Protein AF-A0A397U8M6-F1 (afdb_monomer)

pLDDT: mean 78.52, std 19.83, range [28.48, 98.5]

Foldseek 3Di:
DLLVLLLVLLVVVVVVVVVVVVVVVPPPDDDPPVQLVVQLVVLVVVVVVLVCCCCPVVVFDCVQQDQQDSSCCSNPVDSVSVSSSSLSVLLVCCPDPPNVVSVVVLVVDDPSSNVSSVVSNVVSVVSGDDDDDDDDDDDDDYDDDDVCVVVVVVVVVVVVVVVVVVVVVVVVVVVVVVVVVVVVVVVVVVVVVVVVVVVVVVVVVVVVVVVVVVVVVVVVVVVVVVVVVVVVVVVVVVVVVVVVVVVVVVVVVVVVVVVVVVVVVVVVVVVVVVVVVVVVVVVVVVVVVVVVVVVVVVVVVVVVVVVVVVVVVVVVVVVVVVVVVVVVVVVVVVVVVVVVVVVVVVVVVVVVVVVVVVVVVVVVVVVVVVVVVVVVVVVVVVVVCVVVPDDDPDDDDD

Structure (mmCIF, N/CA/C/O backbone):
data_AF-A0A397U8M6-F1
#
_entry.id   AF-A0A397U8M6-F1
#
loop_
_atom_site.group_PDB
_atom_site.id
_atom_site.type_symbol
_atom_site.label_atom_id
_atom_site.label_alt_id
_atom_site.label_comp_id
_atom_site.label_asym_id
_atom_site.label_entity_id
_atom_site.label_seq_id
_atom_site.pdbx_PDB_ins_code
_atom_site.Cartn_x
_atom_site.Cartn_y
_atom_site.Cartn_z
_atom_site.occupancy
_atom_site.B_iso_or_equiv
_atom_site.auth_seq_id
_atom_site.auth_comp_id
_atom_site.auth_asym_id
_atom_site.auth_atom_id
_atom_site.pdbx_PDB_model_num
ATOM 1 N N . MET A 1 1 ? -11.585 -20.063 90.067 1.00 37.69 1 MET A N 1
ATOM 2 C CA . MET A 1 1 ? -10.776 -21.238 90.465 1.00 37.69 1 MET A CA 1
ATOM 3 C C . MET A 1 1 ? -11.573 -22.519 90.258 1.00 37.69 1 MET A C 1
ATOM 5 O O . MET A 1 1 ? -11.306 -23.155 89.256 1.00 37.69 1 MET A O 1
ATOM 9 N N . ALA A 1 2 ? -12.644 -22.799 91.013 1.00 42.44 2 ALA A N 1
ATOM 10 C CA . ALA A 1 2 ? -13.414 -24.056 90.915 1.00 42.44 2 ALA A CA 1
ATOM 11 C C . ALA A 1 2 ? -13.689 -24.627 89.494 1.00 42.44 2 ALA A C 1
ATOM 13 O O . ALA A 1 2 ? -13.470 -25.813 89.276 1.00 42.44 2 ALA A O 1
ATOM 14 N N . GLN A 1 3 ? -14.122 -23.826 88.506 1.00 42.12 3 GLN A N 1
ATOM 15 C CA . GLN A 1 3 ? -14.316 -24.317 87.122 1.00 42.12 3 GLN A CA 1
ATOM 16 C C . GLN A 1 3 ? -13.009 -24.750 86.425 1.00 42.12 3 GLN A C 1
ATOM 18 O O . GLN A 1 3 ? -13.019 -25.716 85.669 1.00 42.12 3 GLN A O 1
ATOM 23 N N . SER A 1 4 ? -11.887 -24.076 86.697 1.00 47.62 4 SER A N 1
ATOM 24 C CA . SER A 1 4 ? -10.548 -24.439 86.200 1.00 47.62 4 SER A CA 1
ATOM 25 C C . SER A 1 4 ? -10.079 -25.767 86.793 1.00 47.62 4 SER A C 1
ATOM 27 O O . SER A 1 4 ? -9.508 -26.598 86.090 1.00 47.62 4 SER A O 1
ATOM 29 N N . ASP A 1 5 ? -10.347 -25.985 88.079 1.00 50.53 5 ASP A N 1
ATOM 30 C CA . ASP A 1 5 ? -9.930 -27.197 88.787 1.00 50.53 5 ASP A CA 1
ATOM 31 C C . ASP A 1 5 ? -10.741 -28.415 88.304 1.00 50.53 5 ASP A C 1
ATOM 33 O O . ASP A 1 5 ? -10.177 -29.482 88.059 1.00 50.53 5 ASP A O 1
ATOM 37 N N . VAL A 1 6 ? -12.044 -28.231 88.043 1.00 53.81 6 VAL A N 1
ATOM 38 C CA . VAL A 1 6 ? -12.908 -29.235 87.390 1.00 53.81 6 VAL A CA 1
ATOM 39 C C . VAL A 1 6 ? -12.473 -29.508 85.945 1.00 53.81 6 VAL A C 1
ATOM 41 O O . VAL A 1 6 ? -12.426 -30.668 85.537 1.00 53.81 6 VAL A O 1
ATOM 44 N N . ALA A 1 7 ? -12.099 -28.478 85.177 1.00 52.81 7 ALA A N 1
ATOM 45 C CA . ALA A 1 7 ? -11.566 -28.645 83.823 1.00 52.81 7 ALA A CA 1
ATOM 46 C C . ALA A 1 7 ? -10.283 -29.493 83.817 1.00 52.81 7 ALA A C 1
ATOM 48 O O . ALA A 1 7 ? -10.159 -30.432 83.034 1.00 52.81 7 ALA A O 1
ATOM 49 N N . SER A 1 8 ? -9.355 -29.189 84.729 1.00 53.09 8 SER A N 1
ATOM 50 C CA . SER A 1 8 ? -8.098 -29.920 84.905 1.00 53.09 8 SER A CA 1
ATOM 51 C C . SER A 1 8 ? -8.339 -31.377 85.324 1.00 53.09 8 SER A C 1
ATOM 53 O O . SER A 1 8 ? -7.762 -32.294 84.743 1.00 53.09 8 SER A O 1
ATOM 55 N N . ALA A 1 9 ? -9.267 -31.614 86.260 1.00 55.28 9 ALA A N 1
ATOM 56 C CA . ALA A 1 9 ? -9.662 -32.954 86.695 1.00 55.28 9 ALA A CA 1
ATOM 57 C C . ALA A 1 9 ? -10.267 -33.801 85.560 1.00 55.28 9 ALA A C 1
ATOM 59 O O . ALA A 1 9 ? -9.922 -34.974 85.410 1.00 55.28 9 ALA A O 1
ATOM 60 N N . LEU A 1 10 ? -11.137 -33.209 84.734 1.00 56.38 10 LEU A N 1
ATOM 61 C CA . LEU A 1 10 ? -11.736 -33.889 83.583 1.00 56.38 10 LEU A CA 1
ATOM 62 C C . LEU A 1 10 ? -10.713 -34.143 82.469 1.00 56.38 10 LEU A C 1
ATOM 64 O O . LEU A 1 10 ? -10.716 -35.226 81.891 1.00 56.38 10 LEU A O 1
ATOM 68 N N . LEU A 1 11 ? -9.794 -33.209 82.203 1.00 55.62 11 LEU A N 1
ATOM 69 C CA . LEU A 1 11 ? -8.699 -33.418 81.248 1.00 55.62 11 LEU A CA 1
ATOM 70 C C . LEU A 1 11 ? -7.730 -34.515 81.715 1.00 55.62 11 LEU A C 1
ATOM 72 O O . LEU A 1 11 ? -7.310 -35.333 80.900 1.00 55.62 11 LEU A O 1
ATOM 76 N N . ALA A 1 12 ? -7.429 -34.596 83.015 1.00 55.12 12 ALA A N 1
ATOM 77 C CA . ALA A 1 12 ? -6.648 -35.692 83.585 1.00 55.12 12 ALA A CA 1
ATOM 78 C C . ALA A 1 12 ? -7.367 -37.047 83.434 1.00 55.12 12 ALA A C 1
ATOM 80 O O . ALA A 1 12 ? -6.753 -38.023 83.007 1.00 55.12 12 ALA A O 1
ATOM 81 N N . TRP A 1 13 ? -8.677 -37.109 83.697 1.00 57.66 13 TRP A N 1
ATOM 82 C CA . TRP A 1 13 ? -9.477 -38.325 83.506 1.00 57.66 13 TRP A CA 1
ATOM 83 C C . TRP A 1 13 ? -9.551 -38.752 82.027 1.00 57.66 13 TRP A C 1
ATOM 85 O O . TRP A 1 13 ? -9.304 -39.915 81.712 1.00 57.66 13 TRP A O 1
ATOM 95 N N . VAL A 1 14 ? -9.781 -37.814 81.100 1.00 56.34 14 VAL A N 1
ATOM 96 C CA . VAL A 1 14 ? -9.760 -38.076 79.647 1.00 56.34 14 VAL A CA 1
ATOM 97 C C . VAL A 1 14 ? -8.365 -38.501 79.161 1.00 56.34 14 VAL A C 1
ATOM 99 O O . VAL A 1 14 ? -8.270 -39.368 78.297 1.00 56.34 14 VAL A O 1
ATOM 102 N N . SER A 1 15 ? -7.285 -37.976 79.751 1.00 53.16 15 SER A N 1
ATOM 103 C CA . SER A 1 15 ? -5.906 -38.409 79.469 1.00 53.16 15 SER A CA 1
ATOM 104 C C . SER A 1 15 ? -5.672 -39.888 79.819 1.00 53.16 15 SER A C 1
ATOM 106 O O . SER A 1 15 ? -5.029 -40.609 79.063 1.00 53.16 15 SER A O 1
ATOM 108 N N . THR A 1 16 ? -6.288 -40.409 80.892 1.00 54.41 16 THR A N 1
ATOM 109 C CA . THR A 1 16 ? -6.241 -41.860 81.192 1.00 54.41 16 THR A CA 1
ATOM 110 C C . THR A 1 16 ? -7.003 -42.734 80.179 1.00 54.41 16 THR A C 1
ATOM 112 O O . THR A 1 16 ? -6.825 -43.952 80.152 1.00 54.41 16 THR A O 1
ATOM 115 N N . PHE A 1 17 ? -7.811 -42.127 79.303 1.00 50.12 17 PHE A N 1
ATOM 116 C CA . PHE A 1 17 ? -8.515 -42.762 78.184 1.00 50.12 17 PHE A CA 1
ATOM 117 C C . PHE A 1 17 ? -7.729 -42.647 76.858 1.00 50.12 17 PHE A C 1
ATOM 119 O O . PHE A 1 17 ? -8.302 -42.430 75.785 1.00 50.12 17 PHE A O 1
ATOM 126 N N . ASP A 1 18 ? -6.412 -42.875 76.912 1.00 43.84 18 ASP A N 1
ATOM 127 C CA . ASP A 1 18 ? -5.416 -42.679 75.834 1.00 43.84 18 ASP A CA 1
ATOM 128 C C . ASP A 1 18 ? -5.588 -43.552 74.560 1.00 43.84 18 ASP A C 1
ATOM 130 O O . ASP A 1 18 ? -4.704 -43.679 73.719 1.00 43.84 18 ASP A O 1
ATOM 134 N N . LYS A 1 19 ? -6.757 -44.175 74.375 1.00 44.66 19 LYS A N 1
ATOM 135 C CA . LYS A 1 19 ? -7.170 -44.821 73.116 1.00 44.66 19 LYS A CA 1
ATOM 136 C C . LYS A 1 19 ? -8.091 -43.950 72.254 1.00 44.66 19 LYS A C 1
ATOM 138 O O . LYS A 1 19 ? -8.358 -44.316 71.113 1.00 44.66 19 LYS A O 1
ATOM 143 N N . LEU A 1 20 ? -8.560 -42.805 72.762 1.00 40.53 20 LEU A N 1
ATOM 144 C CA . LEU A 1 20 ? -9.358 -41.836 71.993 1.00 40.53 20 LEU A CA 1
ATOM 145 C C . LEU A 1 20 ? -8.528 -40.642 71.487 1.00 40.53 20 LEU A C 1
ATOM 147 O O . LEU A 1 20 ? -8.824 -40.121 70.408 1.00 40.53 20 LEU A O 1
ATOM 151 N N . SER A 1 21 ? -7.452 -40.274 72.194 1.00 41.06 21 SER A N 1
ATOM 152 C CA . SER A 1 21 ? -6.477 -39.231 71.819 1.00 41.06 21 SER A CA 1
ATOM 153 C C . SER A 1 21 ? -5.946 -39.416 70.389 1.00 41.06 21 SER A C 1
ATOM 155 O O . SER A 1 21 ? -5.993 -38.496 69.570 1.00 41.06 21 SER A O 1
ATOM 157 N N . HIS A 1 22 ? -5.550 -40.642 70.040 1.00 36.81 22 HIS A N 1
ATOM 158 C CA . HIS A 1 22 ? -5.020 -40.996 68.721 1.00 36.81 22 HIS A CA 1
ATOM 159 C C . HIS A 1 22 ? -5.989 -40.781 67.545 1.00 36.81 22 HIS A C 1
ATOM 161 O O . HIS A 1 22 ? -5.527 -40.694 66.412 1.00 36.81 22 HIS A O 1
ATOM 167 N N . THR A 1 23 ? -7.302 -40.648 67.775 1.00 40.06 23 THR A N 1
ATOM 168 C CA . THR A 1 23 ? -8.265 -40.328 66.698 1.00 40.06 23 THR A CA 1
ATOM 169 C C . THR A 1 23 ? -8.393 -38.829 66.412 1.00 40.06 23 THR A C 1
ATOM 171 O O . THR A 1 23 ? -8.899 -38.452 65.356 1.00 40.06 23 THR A O 1
ATOM 174 N N . ALA A 1 24 ? -7.920 -37.967 67.320 1.00 38.12 24 ALA A N 1
ATOM 175 C CA . ALA A 1 24 ? -7.916 -36.516 67.133 1.00 38.12 24 ALA A CA 1
ATOM 176 C C . ALA A 1 24 ? -6.675 -36.026 66.361 1.00 38.12 24 ALA A C 1
ATOM 178 O O . ALA A 1 24 ? -6.752 -35.038 65.632 1.00 38.12 24 ALA A O 1
ATOM 179 N N . SER A 1 25 ? -5.547 -36.731 66.485 1.00 35.94 25 SER A N 1
ATOM 180 C CA . SER A 1 25 ? -4.251 -36.316 65.924 1.00 35.94 25 SER A CA 1
ATOM 181 C C . SER A 1 25 ? -4.067 -36.610 64.426 1.00 35.94 25 SER A C 1
ATOM 183 O O . SER A 1 25 ? -3.112 -36.120 63.829 1.00 35.94 25 SER A O 1
ATOM 185 N N . THR A 1 26 ? -4.971 -37.372 63.797 1.00 36.28 26 THR A N 1
ATOM 186 C CA . THR A 1 26 ? -4.914 -37.768 62.370 1.00 36.28 26 THR A CA 1
ATOM 187 C C . THR A 1 26 ? -5.876 -36.989 61.461 1.00 36.28 26 THR A C 1
ATOM 189 O O . THR A 1 26 ? -6.232 -37.456 60.383 1.00 36.28 26 THR A O 1
ATOM 192 N N . LEU A 1 27 ? -6.281 -35.777 61.861 1.00 40.09 27 LEU A N 1
ATOM 193 C CA . LEU A 1 27 ? -6.911 -34.786 60.973 1.00 40.09 27 LEU A CA 1
ATOM 194 C C . LEU A 1 27 ? -6.149 -33.452 60.988 1.00 40.09 27 LEU A C 1
ATOM 196 O O . LEU A 1 27 ? -6.714 -32.375 61.193 1.00 40.09 27 LEU A O 1
ATOM 200 N N . SER A 1 28 ? -4.842 -33.521 60.743 1.00 37.94 28 SER A N 1
ATOM 201 C CA . SER A 1 28 ? -4.062 -32.350 60.361 1.00 37.94 28 SER A CA 1
ATOM 202 C C . SER A 1 28 ? -4.217 -32.061 58.861 1.00 37.94 28 SER A C 1
ATOM 204 O O . SER A 1 28 ? -3.898 -32.877 58.003 1.00 37.94 28 SER A O 1
ATOM 206 N N . ASN A 1 29 ? -4.620 -30.823 58.572 1.00 47.50 29 ASN A N 1
ATOM 207 C CA . ASN A 1 29 ? -4.319 -30.097 57.335 1.00 47.50 29 ASN A CA 1
ATOM 208 C C . ASN A 1 29 ? -5.090 -30.359 56.026 1.00 47.50 29 ASN A C 1
ATOM 210 O O . ASN A 1 29 ? -4.596 -29.958 54.977 1.00 47.50 29 ASN A O 1
ATOM 214 N N . ASP A 1 30 ? -6.345 -30.819 56.071 1.00 38.91 30 ASP A N 1
ATOM 215 C CA . ASP A 1 30 ? -7.291 -30.430 55.011 1.00 38.91 30 ASP A CA 1
ATOM 216 C C . ASP A 1 30 ? -8.730 -30.216 55.527 1.00 38.91 30 ASP A C 1
ATOM 218 O O . ASP A 1 30 ? -9.176 -30.862 56.475 1.00 38.91 30 ASP A O 1
ATOM 222 N N . SER A 1 31 ? -9.458 -29.276 54.916 1.00 43.56 31 SER A N 1
ATOM 223 C CA . SER A 1 31 ? -10.886 -28.994 55.153 1.00 43.56 31 SER A CA 1
ATOM 224 C C . SER A 1 31 ? -11.316 -28.655 56.602 1.00 43.56 31 SER A C 1
ATOM 226 O O . SER A 1 31 ? -12.178 -29.317 57.192 1.00 43.56 31 SER A O 1
ATOM 228 N N . ARG A 1 32 ? -10.809 -27.544 57.168 1.00 47.75 32 ARG A N 1
ATOM 229 C CA . ARG A 1 32 ? -11.241 -27.015 58.490 1.00 47.75 32 ARG A CA 1
ATOM 230 C C . ARG A 1 32 ? -12.759 -26.797 58.618 1.00 47.75 32 ARG A C 1
ATOM 232 O O . ARG A 1 32 ? -13.311 -27.016 59.696 1.00 47.75 32 ARG A O 1
ATOM 239 N N . GLU A 1 33 ? -13.429 -26.406 57.536 1.00 49.84 33 GLU A N 1
ATOM 240 C CA . GLU A 1 33 ? -14.861 -26.085 57.547 1.00 49.84 33 GLU A CA 1
ATOM 241 C C . GLU A 1 33 ? -15.743 -27.348 57.560 1.00 49.84 33 GLU A C 1
ATOM 243 O O . GLU A 1 33 ? -16.615 -27.483 58.416 1.00 49.84 33 GLU A O 1
ATOM 248 N N . ASN A 1 34 ? -15.428 -28.361 56.743 1.00 49.81 34 ASN A N 1
ATOM 249 C CA . ASN A 1 34 ? -16.093 -29.667 56.844 1.00 49.81 34 ASN A CA 1
ATOM 250 C C . ASN A 1 34 ? -15.765 -30.382 58.167 1.00 49.81 34 ASN A C 1
ATOM 252 O O . ASN A 1 34 ? -16.630 -31.058 58.727 1.00 49.81 34 ASN A O 1
ATOM 256 N N . SER A 1 35 ? -14.547 -30.228 58.699 1.00 56.62 35 SER A N 1
ATOM 257 C CA . SER A 1 35 ? -14.112 -30.899 59.932 1.00 56.62 35 SER A CA 1
ATOM 258 C C . SER A 1 35 ? -14.969 -30.540 61.153 1.00 56.62 35 SER A C 1
ATOM 260 O O . SER A 1 35 ? -15.298 -31.423 61.948 1.00 56.62 35 SER A O 1
ATOM 262 N N . TRP A 1 36 ? -15.385 -29.277 61.329 1.00 64.94 36 TRP A N 1
ATOM 263 C CA . TRP A 1 36 ? -16.251 -28.920 62.465 1.00 64.94 36 TRP A CA 1
ATOM 264 C C . TRP A 1 36 ? -17.680 -29.457 62.301 1.00 64.94 36 TRP A C 1
ATOM 266 O O . TRP A 1 36 ? -18.235 -29.964 63.272 1.00 64.94 36 TRP A O 1
ATOM 276 N N . VAL A 1 37 ? -18.240 -29.456 61.085 1.00 68.50 37 VAL A N 1
ATOM 277 C CA . VAL A 1 37 ? -19.577 -30.020 60.805 1.00 68.50 37 VAL A CA 1
ATOM 278 C C . VAL A 1 37 ? -19.606 -31.531 61.070 1.00 68.50 37 VAL A C 1
ATOM 280 O O . VAL A 1 37 ? -20.532 -32.040 61.702 1.00 68.50 37 VAL A O 1
ATOM 283 N N . HIS A 1 38 ? -18.556 -32.258 60.674 1.00 65.19 38 HIS A N 1
ATOM 284 C CA . HIS A 1 38 ? -18.430 -33.690 60.965 1.00 65.19 38 HIS A CA 1
ATOM 285 C C . HIS A 1 38 ? -18.223 -33.967 62.464 1.00 65.19 38 HIS A C 1
ATOM 287 O O . HIS A 1 38 ? -18.789 -34.928 62.989 1.00 65.19 38 HIS A O 1
ATOM 293 N N . ARG A 1 39 ? -17.459 -33.125 63.178 1.00 67.75 39 ARG A N 1
ATOM 294 C CA . ARG A 1 39 ? -17.329 -33.204 64.646 1.00 67.75 39 ARG A CA 1
ATOM 295 C C . ARG A 1 39 ? -18.660 -32.922 65.348 1.00 67.75 39 ARG A C 1
ATOM 297 O O . ARG A 1 39 ? -19.021 -33.671 66.249 1.00 67.75 39 ARG A O 1
ATOM 304 N N . HIS A 1 40 ? -19.416 -31.920 64.895 1.00 73.50 40 HIS A N 1
ATOM 305 C CA . HIS A 1 40 ? -20.746 -31.594 65.411 1.00 73.50 40 HIS A CA 1
ATOM 306 C C . HIS A 1 40 ? -21.711 -32.774 65.261 1.00 73.50 40 HIS A C 1
ATOM 308 O O . HIS A 1 40 ? -22.294 -33.206 66.249 1.00 73.50 40 HIS A O 1
ATOM 314 N N . LYS A 1 41 ? -21.790 -33.376 64.067 1.00 71.31 41 LYS A N 1
ATOM 315 C CA . LYS A 1 41 ? -22.658 -34.533 63.800 1.00 71.31 41 LYS A CA 1
ATOM 316 C C . LYS A 1 41 ? -22.301 -35.764 64.649 1.00 71.31 41 LYS A C 1
ATOM 318 O O . LYS A 1 41 ? -23.191 -36.483 65.090 1.00 71.31 41 LYS A O 1
ATOM 323 N N . LYS A 1 42 ? -21.010 -35.996 64.927 1.00 72.56 42 LYS A N 1
ATOM 324 C CA . LYS A 1 42 ? -20.559 -37.055 65.854 1.00 72.56 42 LYS A CA 1
ATOM 325 C C . LYS A 1 42 ? -20.923 -36.750 67.313 1.00 72.56 42 LYS A C 1
ATOM 327 O O . LYS A 1 42 ? -21.365 -37.649 68.022 1.00 72.56 42 LYS A O 1
ATOM 332 N N . LEU A 1 43 ? -20.757 -35.501 67.755 1.00 71.69 43 LEU A N 1
ATOM 333 C CA . LEU A 1 43 ? -21.156 -35.048 69.095 1.00 71.69 43 LEU A CA 1
ATOM 334 C C . LEU A 1 43 ? -22.674 -35.158 69.298 1.00 71.69 43 LEU A C 1
ATOM 336 O O . LEU A 1 43 ? -23.114 -35.604 70.351 1.00 71.69 43 LEU A O 1
ATOM 340 N N . GLU A 1 44 ? -23.461 -34.815 68.279 1.00 75.12 44 GLU A N 1
ATOM 341 C CA . GLU A 1 44 ? -24.922 -34.932 68.259 1.00 75.12 44 GLU A CA 1
ATOM 342 C C . GLU A 1 44 ? -25.382 -36.392 68.368 1.00 75.12 44 GLU A C 1
ATOM 344 O O . GLU A 1 44 ? -26.191 -36.708 69.237 1.00 75.12 44 GLU A O 1
ATOM 349 N N . GLN A 1 45 ? -24.794 -37.302 67.584 1.00 73.56 45 GLN A N 1
ATOM 350 C CA . GLN A 1 45 ? -25.050 -38.743 67.702 1.00 73.56 45 GLN A CA 1
ATOM 351 C C . GLN A 1 45 ? -24.672 -39.293 69.087 1.00 73.56 45 GLN A C 1
ATOM 353 O O . GLN A 1 45 ? -25.427 -40.067 69.672 1.00 73.56 45 GLN A O 1
ATOM 358 N N . MET A 1 46 ? -23.525 -38.878 69.636 1.00 72.94 46 MET A N 1
ATOM 359 C CA . MET A 1 46 ? -23.087 -39.298 70.970 1.00 72.94 46 MET A CA 1
ATOM 360 C C . MET A 1 46 ? -24.033 -38.784 72.065 1.00 72.94 46 MET A C 1
ATOM 362 O O . MET A 1 46 ? -24.407 -39.546 72.950 1.00 72.94 46 MET A O 1
ATOM 366 N N . TYR A 1 47 ? -24.463 -37.523 71.989 1.00 75.00 47 TYR A N 1
ATOM 367 C CA . TYR A 1 47 ? -25.417 -36.940 72.932 1.00 75.00 47 TYR A CA 1
ATOM 368 C C . TYR A 1 47 ? -26.795 -37.610 72.850 1.00 75.00 47 TYR A C 1
ATOM 370 O O . TYR A 1 47 ? -27.366 -37.937 73.885 1.00 75.00 47 TYR A O 1
ATOM 378 N N . GLN A 1 48 ? -27.297 -37.902 71.646 1.00 72.50 48 GLN A N 1
ATOM 379 C CA . GLN A 1 48 ? -28.543 -38.656 71.460 1.00 72.50 48 GLN A CA 1
ATOM 380 C C . GLN A 1 48 ? -28.462 -40.062 72.077 1.00 72.50 48 GLN A C 1
ATOM 382 O O . GLN A 1 48 ? -29.386 -40.469 72.776 1.00 72.50 48 GLN A O 1
ATOM 387 N N . LEU A 1 49 ? -27.344 -40.776 71.895 1.00 70.88 49 LEU A N 1
ATOM 388 C CA . LEU A 1 49 ? -27.104 -42.080 72.532 1.00 70.88 49 LEU A CA 1
ATOM 389 C C . LEU A 1 49 ? -27.047 -41.986 74.066 1.00 70.88 49 LEU A C 1
ATOM 391 O O . LEU A 1 49 ? -27.605 -42.840 74.751 1.00 70.88 49 LEU A O 1
ATOM 395 N N . ILE A 1 50 ? -26.408 -40.943 74.605 1.00 71.62 50 ILE A N 1
ATOM 396 C CA . ILE A 1 50 ? -26.342 -40.677 76.049 1.00 71.62 50 ILE A CA 1
ATOM 397 C C . ILE A 1 50 ? -27.744 -40.413 76.612 1.00 71.62 50 ILE A C 1
ATOM 399 O O . ILE A 1 50 ? -28.146 -41.073 77.567 1.00 71.62 50 ILE A O 1
ATOM 403 N N . MET A 1 51 ? -28.505 -39.495 76.011 1.00 69.38 51 MET A N 1
ATOM 404 C CA . MET A 1 51 ? -29.863 -39.146 76.448 1.00 69.38 51 MET A CA 1
ATOM 405 C C . MET A 1 51 ? -30.810 -40.349 76.369 1.00 69.38 51 MET A C 1
ATOM 407 O O . MET A 1 51 ? -31.519 -40.639 77.329 1.00 69.38 51 MET A O 1
ATOM 411 N N . HIS A 1 52 ? -30.729 -41.127 75.285 1.00 71.75 52 HIS A N 1
ATOM 412 C CA . HIS A 1 52 ? -31.483 -42.370 75.148 1.00 71.75 52 HIS A CA 1
ATOM 413 C C . HIS A 1 52 ? -31.156 -43.373 76.266 1.00 71.75 52 HIS A C 1
ATOM 415 O O . HIS A 1 52 ? -32.066 -44.006 76.798 1.00 71.75 52 HIS A O 1
ATOM 421 N N . TYR A 1 53 ? -29.889 -43.496 76.679 1.00 66.94 53 TYR A N 1
ATOM 422 C CA . TYR A 1 53 ? -29.489 -44.355 77.802 1.00 66.94 53 TYR A CA 1
ATOM 423 C C . TYR A 1 53 ? -29.990 -43.821 79.159 1.00 66.94 53 TYR A C 1
ATOM 425 O O . TYR A 1 53 ? -30.422 -44.607 80.005 1.00 66.94 53 TYR A O 1
ATOM 433 N N . TYR A 1 54 ? -29.989 -42.498 79.371 1.00 68.69 54 TYR A N 1
ATOM 434 C CA . TYR A 1 54 ? -30.572 -41.884 80.573 1.00 68.69 54 TYR A CA 1
ATOM 435 C C . TYR A 1 54 ? -32.066 -42.197 80.725 1.00 68.69 54 TYR A C 1
ATOM 437 O O . TYR A 1 54 ? -32.524 -42.510 81.824 1.00 68.69 54 TYR A O 1
ATOM 445 N N . GLU A 1 55 ? -32.807 -42.158 79.620 1.00 65.81 55 GLU A N 1
ATOM 446 C CA . GLU A 1 55 ? -34.250 -42.403 79.599 1.00 65.81 55 GLU A CA 1
ATOM 447 C C . GLU A 1 55 ? -34.589 -43.902 79.667 1.00 65.81 55 GLU A C 1
ATOM 449 O O . GLU A 1 55 ? -35.458 -44.294 80.443 1.00 65.81 55 GLU A O 1
ATOM 454 N N . THR A 1 56 ? -33.888 -44.760 78.913 1.00 61.38 56 THR A N 1
ATOM 455 C CA . THR A 1 56 ? -34.229 -46.197 78.800 1.00 61.38 56 THR A CA 1
ATOM 456 C C . THR A 1 56 ? -33.568 -47.113 79.827 1.00 61.38 56 THR A C 1
ATOM 458 O O . THR A 1 56 ? -34.180 -48.106 80.213 1.00 61.38 56 THR A O 1
ATOM 461 N N . VAL A 1 57 ? -32.342 -46.819 80.276 1.00 59.44 57 VAL A N 1
ATOM 462 C CA . VAL A 1 57 ? -31.583 -47.695 81.195 1.00 59.44 57 VAL A CA 1
ATOM 463 C C . VAL A 1 57 ? -31.542 -47.131 82.614 1.00 59.44 57 VAL A C 1
ATOM 465 O O . VAL A 1 57 ? -31.549 -47.891 83.579 1.00 59.44 57 VAL A O 1
ATOM 468 N N . LEU A 1 58 ? -31.528 -45.802 82.758 1.00 59.66 58 LEU A N 1
ATOM 469 C CA . LEU A 1 58 ? -31.473 -45.136 84.064 1.00 59.66 58 LEU A CA 1
ATOM 470 C C . LEU A 1 58 ? -32.823 -44.589 84.554 1.00 59.66 58 LEU A C 1
ATOM 472 O O . LEU A 1 58 ? -32.918 -44.219 85.728 1.00 59.66 58 LEU A O 1
ATOM 476 N N . GLY A 1 59 ? -33.850 -44.546 83.699 1.00 58.22 59 GLY A N 1
ATOM 477 C CA . GLY A 1 59 ? -35.242 -44.269 84.070 1.00 58.22 59 GLY A CA 1
ATOM 478 C C . GLY A 1 59 ? -35.486 -42.929 84.770 1.00 58.22 59 GLY A C 1
ATOM 479 O O . GLY A 1 59 ? -36.407 -42.834 85.577 1.00 58.22 59 GLY A O 1
ATOM 480 N N . VAL A 1 60 ? -34.656 -41.908 84.526 1.00 60.97 60 VAL A N 1
ATOM 481 C CA . VAL A 1 60 ? -34.783 -40.596 85.184 1.00 60.97 60 VAL A CA 1
ATOM 482 C C . VAL A 1 60 ? -35.035 -39.496 84.163 1.00 60.97 60 VAL A C 1
ATOM 484 O O . VAL A 1 60 ? -34.329 -39.392 83.163 1.00 60.97 60 VAL A O 1
ATOM 487 N N . SER A 1 61 ? -36.036 -38.662 84.454 1.00 54.19 61 SER A N 1
ATOM 488 C CA . SER A 1 61 ? -36.426 -37.536 83.608 1.00 54.19 61 SER A CA 1
ATOM 489 C C . SER A 1 61 ? -35.296 -36.513 83.502 1.00 54.19 61 SER A C 1
ATOM 491 O O . SER A 1 61 ? -34.873 -35.908 84.488 1.00 54.19 61 SER A O 1
ATOM 493 N N . THR A 1 62 ? -34.819 -36.307 82.281 1.00 54.34 62 THR A N 1
ATOM 494 C CA . THR A 1 62 ? -33.700 -35.419 81.942 1.00 54.34 62 THR A CA 1
ATOM 495 C C . THR A 1 62 ? -34.095 -33.937 81.870 1.00 54.34 62 THR A C 1
ATOM 497 O O . THR A 1 62 ? -33.230 -33.090 81.659 1.00 54.34 62 THR A O 1
ATOM 500 N N . MET A 1 63 ? -35.372 -33.595 82.098 1.00 52.84 63 MET A N 1
ATOM 501 C CA . MET A 1 63 ? -35.918 -32.237 81.918 1.00 52.84 63 MET A CA 1
ATOM 502 C C . MET A 1 63 ? -35.247 -31.131 82.752 1.00 52.84 63 MET A C 1
ATOM 504 O O . MET A 1 63 ? -35.297 -29.972 82.350 1.00 52.84 63 MET A O 1
ATOM 508 N N . ASN A 1 64 ? -34.600 -31.463 83.875 1.00 53.88 64 ASN A N 1
ATOM 509 C CA . ASN A 1 64 ? -33.939 -30.490 84.760 1.00 53.88 64 ASN A CA 1
ATOM 510 C C . ASN A 1 64 ? -32.417 -30.349 84.517 1.00 53.88 64 ASN A C 1
ATOM 512 O O . ASN A 1 64 ? -31.713 -29.723 85.319 1.00 53.88 64 ASN A O 1
ATOM 516 N N . VAL A 1 65 ? -31.884 -30.949 83.446 1.00 59.38 65 VAL A N 1
ATOM 517 C CA . VAL A 1 65 ? -30.452 -30.914 83.111 1.00 59.38 65 VAL A CA 1
ATOM 518 C C . VAL A 1 65 ? -30.196 -29.924 81.972 1.00 59.38 65 VAL A C 1
ATOM 520 O O . VAL A 1 65 ? -30.784 -30.030 80.899 1.00 59.38 65 VAL A O 1
ATOM 523 N N . ASP A 1 66 ? -29.288 -28.970 82.197 1.00 59.78 66 ASP A N 1
ATOM 524 C CA . ASP A 1 66 ? -28.921 -27.952 81.207 1.00 59.78 66 ASP A CA 1
ATOM 525 C C . ASP A 1 66 ? -28.273 -28.605 79.969 1.00 59.78 66 ASP A C 1
ATOM 527 O O . ASP A 1 66 ? -27.159 -29.131 80.044 1.00 59.78 66 ASP A O 1
ATOM 531 N N . ALA A 1 67 ? -28.957 -28.564 78.822 1.00 63.72 67 ALA A N 1
ATOM 532 C CA . ALA A 1 67 ? -28.475 -29.179 77.585 1.00 63.72 67 ALA A CA 1
ATOM 533 C C . ALA A 1 67 ? -27.194 -28.478 77.064 1.00 63.72 67 ALA A C 1
ATOM 535 O O . ALA A 1 67 ? -27.228 -27.271 76.802 1.00 63.72 67 ALA A O 1
ATOM 536 N N . PRO A 1 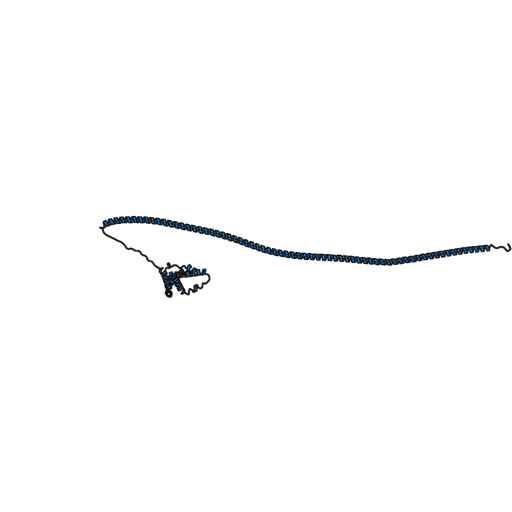68 ? -26.066 -29.195 76.875 1.00 68.00 68 PRO A N 1
ATOM 537 C CA . PRO A 1 68 ? -24.808 -28.597 76.429 1.00 68.00 68 PRO A CA 1
ATOM 538 C C . PRO A 1 68 ? -24.882 -28.128 74.970 1.00 68.00 68 PRO A C 1
ATOM 540 O O . PRO A 1 68 ? -25.385 -28.833 74.093 1.00 68.00 68 PRO A O 1
ATOM 543 N N . ASN A 1 69 ? -24.326 -26.954 74.667 1.00 65.56 69 ASN A N 1
ATOM 544 C CA . ASN A 1 69 ? -24.372 -26.369 73.328 1.00 65.56 69 ASN A CA 1
ATOM 545 C C . ASN A 1 69 ? -23.344 -27.016 72.379 1.00 65.56 69 ASN A C 1
ATOM 547 O O . ASN A 1 69 ? -22.216 -26.547 72.192 1.00 65.56 69 ASN A O 1
ATOM 551 N N . LEU A 1 70 ? -23.779 -28.090 71.715 1.00 64.19 70 LEU A N 1
ATOM 552 C CA . LEU A 1 70 ? -22.969 -28.895 70.794 1.00 64.19 70 LEU A CA 1
ATOM 553 C C . LEU A 1 70 ? -22.390 -28.116 69.598 1.00 64.19 70 LEU A C 1
ATOM 555 O O . LEU A 1 70 ? -21.424 -28.580 68.986 1.00 64.19 70 LEU A O 1
ATOM 559 N N . LYS A 1 71 ? -22.957 -26.955 69.232 1.00 61.31 71 LYS A N 1
ATOM 560 C CA . LYS A 1 71 ? -22.431 -26.109 68.143 1.00 61.31 71 LYS A CA 1
ATOM 561 C C . LYS A 1 71 ? -21.179 -25.357 68.596 1.00 61.31 71 LYS A C 1
ATOM 563 O O . LYS A 1 71 ? -20.170 -25.389 67.895 1.00 61.31 71 LYS A O 1
ATOM 568 N N . SER A 1 72 ? -21.213 -24.772 69.794 1.00 59.38 72 SER A N 1
ATOM 569 C CA . SER A 1 72 ? -20.073 -24.068 70.403 1.00 59.38 72 SER A CA 1
ATOM 570 C C . SER A 1 72 ? -18.911 -25.005 70.756 1.00 59.38 72 SER A C 1
ATOM 572 O O . SER A 1 72 ? -17.751 -24.613 70.644 1.00 59.38 72 SER A O 1
ATOM 574 N N . ILE A 1 73 ? -19.194 -26.265 71.116 1.00 61.69 73 ILE A N 1
ATOM 575 C CA . ILE A 1 73 ? -18.152 -27.292 71.304 1.00 61.69 73 ILE A CA 1
ATOM 576 C C . ILE A 1 73 ? -17.449 -27.598 69.972 1.00 61.69 73 ILE A C 1
ATOM 578 O O . ILE A 1 73 ? -16.222 -27.608 69.898 1.00 61.69 73 ILE A O 1
ATOM 582 N N . ALA A 1 74 ? -18.215 -27.841 68.904 1.00 59.75 74 ALA A N 1
ATOM 583 C CA . ALA A 1 74 ? -17.661 -28.288 67.627 1.00 59.75 74 ALA A CA 1
ATOM 584 C C . ALA A 1 74 ? -16.898 -27.192 66.863 1.00 59.75 74 ALA A C 1
ATOM 586 O O . ALA A 1 74 ? -15.879 -27.490 66.231 1.00 59.75 74 ALA A O 1
ATOM 587 N N . ARG A 1 75 ? -17.395 -25.947 66.910 1.00 55.00 75 ARG A N 1
ATOM 588 C CA . ARG A 1 75 ? -16.828 -24.796 66.192 1.00 55.00 75 ARG A CA 1
ATOM 589 C C . ARG A 1 75 ? -15.665 -24.153 66.947 1.00 55.00 75 ARG A C 1
ATOM 591 O O . ARG A 1 75 ? -14.584 -24.022 66.379 1.00 55.00 75 ARG A O 1
ATOM 598 N N . ASP A 1 76 ? -15.886 -23.815 68.217 1.00 55.84 76 ASP A N 1
ATOM 599 C CA . ASP A 1 76 ? -15.020 -22.903 68.979 1.00 55.84 76 ASP A CA 1
ATOM 600 C C . ASP A 1 76 ? -14.239 -23.609 70.103 1.00 55.84 76 ASP A C 1
ATOM 602 O O . ASP A 1 76 ? -13.390 -22.999 70.747 1.00 55.84 76 ASP A O 1
ATOM 606 N N . GLY A 1 77 ? -14.503 -24.901 70.348 1.00 59.00 77 GLY A N 1
ATOM 607 C CA . GLY A 1 77 ? -13.812 -25.682 71.379 1.00 59.00 77 GLY A CA 1
ATOM 608 C C . GLY A 1 77 ? -14.114 -25.216 72.807 1.00 59.00 77 GLY A C 1
ATOM 609 O O . GLY A 1 77 ? -13.255 -25.336 73.678 1.00 59.00 77 GLY A O 1
ATOM 610 N N . ASN A 1 78 ? -15.307 -24.654 73.047 1.00 67.56 78 ASN A N 1
ATOM 611 C CA . ASN A 1 78 ? -15.650 -24.034 74.328 1.00 67.56 78 ASN A CA 1
ATOM 612 C C . ASN A 1 78 ? -15.510 -25.026 75.502 1.00 67.56 78 ASN A C 1
ATOM 614 O O . ASN A 1 78 ? -16.205 -26.047 75.569 1.00 67.56 78 ASN A O 1
ATOM 618 N N . LEU A 1 79 ? -14.622 -24.688 76.440 1.00 59.03 79 LEU A N 1
ATOM 619 C CA . LEU A 1 79 ? -14.278 -25.494 77.606 1.00 59.03 79 LEU A CA 1
ATOM 620 C C . LEU A 1 79 ? -15.477 -25.717 78.543 1.00 59.03 79 LEU A C 1
ATOM 622 O O . LEU A 1 79 ? -15.639 -26.817 79.058 1.00 59.03 79 LEU A O 1
ATOM 626 N N . GLU A 1 80 ? -16.345 -24.720 78.732 1.00 63.59 80 GLU A N 1
ATOM 627 C CA . GLU A 1 80 ? -17.474 -24.803 79.672 1.00 63.59 80 GLU A CA 1
ATOM 628 C C . GLU A 1 80 ? -18.569 -25.762 79.183 1.00 63.59 80 GLU A C 1
ATOM 630 O O . GLU A 1 80 ? -19.033 -26.624 79.929 1.00 63.59 80 GLU A O 1
ATOM 635 N N . GLU A 1 81 ? -18.926 -25.685 77.901 1.00 65.69 81 GLU A N 1
ATOM 636 C CA . GLU A 1 81 ? -19.878 -26.615 77.278 1.00 65.69 81 GLU A CA 1
ATOM 637 C C . GLU A 1 81 ? -19.302 -28.035 77.182 1.00 65.69 81 GLU A C 1
ATOM 639 O O . GLU A 1 81 ? -20.009 -29.024 77.385 1.00 65.69 81 GLU A O 1
ATOM 644 N N . THR A 1 82 ? -17.990 -28.142 76.957 1.00 65.88 82 THR A N 1
ATOM 645 C CA . THR A 1 82 ? -17.268 -29.420 76.977 1.00 65.88 82 THR A CA 1
ATOM 646 C C . THR A 1 82 ? -17.307 -30.050 78.376 1.00 65.88 82 THR A C 1
ATOM 648 O O . THR A 1 82 ? -17.572 -31.245 78.493 1.00 65.88 82 THR A O 1
ATOM 651 N N . ILE A 1 83 ? -17.135 -29.262 79.445 1.00 67.56 83 ILE A N 1
ATOM 652 C CA . ILE A 1 83 ? -17.275 -29.726 80.837 1.00 67.56 83 ILE A CA 1
ATOM 653 C C . ILE A 1 83 ? -18.692 -30.234 81.115 1.00 67.56 83 ILE A C 1
ATOM 655 O O . ILE A 1 83 ? -18.814 -31.305 81.698 1.00 67.56 83 ILE A O 1
ATOM 659 N N . LYS A 1 84 ? -19.748 -29.538 80.662 1.00 71.19 84 LYS A N 1
ATOM 660 C CA . LYS A 1 84 ? -21.146 -29.997 80.822 1.00 71.19 84 LYS A CA 1
ATOM 661 C C . LYS A 1 84 ? -21.387 -31.359 80.159 1.00 71.19 84 LYS A C 1
ATOM 663 O O . LYS A 1 84 ? -22.004 -32.241 80.757 1.00 71.19 84 LYS A O 1
ATOM 668 N N . LEU A 1 85 ? -20.855 -31.557 78.949 1.00 71.06 85 LEU A N 1
ATOM 669 C CA . LEU A 1 85 ? -20.950 -32.832 78.232 1.00 71.06 85 LEU A CA 1
ATOM 670 C C . LEU A 1 85 ? -20.180 -33.954 78.953 1.00 71.06 85 LEU A C 1
ATOM 672 O O . LEU A 1 85 ? -20.711 -35.050 79.124 1.00 71.06 85 LEU A O 1
ATOM 676 N N . TRP A 1 86 ? -18.961 -33.685 79.430 1.00 72.12 86 TRP A N 1
ATOM 677 C CA . TRP A 1 86 ? -18.178 -34.674 80.179 1.00 72.12 86 TRP A CA 1
ATOM 678 C C . TRP A 1 86 ? -18.729 -34.956 81.578 1.00 72.12 86 TRP A C 1
ATOM 680 O O . TRP A 1 86 ? -18.671 -36.105 82.004 1.00 72.12 86 TRP A O 1
ATOM 690 N N . SER A 1 87 ? -19.314 -33.981 82.282 1.00 69.75 87 SER A N 1
ATOM 691 C CA . SER A 1 87 ? -19.976 -34.234 83.568 1.00 69.75 87 SER A CA 1
ATOM 692 C C . SER A 1 87 ? -21.203 -35.124 83.397 1.00 69.75 87 SER A C 1
ATOM 694 O O . SER A 1 87 ? -21.418 -36.002 84.225 1.00 69.75 87 SER A O 1
ATOM 696 N N . LEU A 1 88 ? -21.941 -34.974 82.288 1.00 72.25 88 LEU A N 1
ATOM 697 C CA . LEU A 1 88 ? -23.052 -35.858 81.937 1.00 72.25 88 LEU A CA 1
ATOM 698 C C . LEU A 1 88 ? -22.568 -37.286 81.611 1.00 72.25 88 LEU A C 1
ATOM 700 O O . LEU A 1 88 ? -23.175 -38.259 82.053 1.00 72.25 88 LEU A O 1
ATOM 704 N N . ILE A 1 89 ? -21.453 -37.436 80.887 1.00 72.62 89 ILE A N 1
ATOM 705 C CA . ILE A 1 89 ? -20.817 -38.745 80.628 1.00 72.62 89 ILE A CA 1
ATOM 706 C C . ILE A 1 89 ? -20.271 -39.373 81.923 1.00 72.62 89 ILE A C 1
ATOM 708 O O . ILE A 1 89 ? -20.330 -40.589 82.099 1.00 72.62 89 ILE A O 1
ATOM 712 N N . LEU A 1 90 ? -19.770 -38.565 82.856 1.00 72.75 90 LEU A N 1
ATOM 713 C CA . LEU A 1 90 ? -19.232 -39.036 84.130 1.00 72.75 90 LEU A CA 1
ATOM 714 C C . LEU A 1 90 ? -20.339 -39.504 85.083 1.00 72.75 90 LEU A C 1
ATOM 716 O O . LEU A 1 90 ? -20.216 -40.580 85.667 1.00 72.75 90 LEU A O 1
ATOM 720 N N . THR A 1 91 ? -21.442 -38.756 85.206 1.00 69.81 91 THR A N 1
ATOM 721 C CA . THR A 1 91 ? -22.614 -39.204 85.980 1.00 69.81 91 THR A CA 1
ATOM 722 C C . THR A 1 91 ? -23.255 -40.449 85.368 1.00 69.81 91 THR A C 1
ATOM 724 O O . THR A 1 91 ? -23.738 -41.305 86.107 1.00 69.81 91 THR A O 1
ATOM 727 N N . LEU A 1 92 ? -23.182 -40.610 84.040 1.00 70.12 92 LEU A N 1
ATOM 728 C CA . LEU A 1 92 ? -23.588 -41.834 83.344 1.00 70.12 92 LEU A CA 1
ATOM 729 C C . LEU A 1 92 ? -22.690 -43.017 83.738 1.00 70.12 92 LEU A C 1
ATOM 731 O O . LEU A 1 92 ? -23.193 -44.077 84.101 1.00 70.12 92 LEU A O 1
ATOM 735 N N . ALA A 1 93 ? -21.366 -42.831 83.717 1.00 69.00 93 ALA A N 1
ATOM 736 C CA . ALA A 1 93 ? -20.395 -43.869 84.066 1.00 69.00 93 ALA A CA 1
ATOM 737 C C . ALA A 1 93 ? -20.524 -44.326 85.532 1.00 69.00 93 ALA A C 1
ATOM 739 O O . ALA A 1 93 ? -20.554 -45.529 85.796 1.00 69.00 93 ALA A O 1
ATOM 740 N N . VAL A 1 94 ? -20.681 -43.384 86.470 1.00 71.75 94 VAL A N 1
ATOM 741 C CA . VAL A 1 94 ? -20.862 -43.658 87.912 1.00 71.75 94 VAL A CA 1
ATOM 742 C C . VAL A 1 94 ? -22.196 -44.355 88.219 1.00 71.75 94 VAL A C 1
ATOM 744 O O . VAL A 1 94 ? -22.288 -45.081 89.206 1.00 71.75 94 VAL A O 1
ATOM 747 N N . ARG A 1 95 ? -23.219 -44.187 87.369 1.00 67.38 95 ARG A N 1
ATOM 748 C CA . ARG A 1 95 ? -24.532 -44.842 87.518 1.00 67.38 95 ARG A CA 1
ATOM 749 C C . ARG A 1 95 ? -24.707 -46.094 86.638 1.00 67.38 95 ARG A C 1
ATOM 751 O O . ARG A 1 95 ? -25.761 -46.721 86.676 1.00 67.38 95 ARG A O 1
ATOM 758 N N . SER A 1 96 ? -23.697 -46.459 85.847 1.00 68.56 96 SER A N 1
ATOM 759 C CA . SER A 1 96 ? -23.713 -47.654 84.990 1.00 68.56 96 SER A CA 1
ATOM 760 C C . SER A 1 96 ? -23.523 -48.952 85.789 1.00 68.56 96 SER A C 1
ATOM 762 O O . SER A 1 96 ? -23.026 -48.935 86.912 1.00 68.56 96 SER A O 1
ATOM 764 N N . THR A 1 97 ? -23.845 -50.104 85.194 1.00 58.38 97 THR A N 1
ATOM 765 C CA . THR A 1 97 ? -23.682 -51.429 85.831 1.00 58.38 97 THR A CA 1
ATOM 766 C C . THR A 1 97 ? -22.227 -51.840 86.090 1.00 58.38 97 THR A C 1
ATOM 768 O O . THR A 1 97 ? -22.000 -52.839 86.761 1.00 58.38 97 THR A O 1
ATOM 771 N N . ASN A 1 98 ? -21.252 -51.097 85.553 1.00 61.47 98 ASN A N 1
ATOM 772 C CA . ASN A 1 98 ? -19.816 -51.321 85.755 1.00 61.47 98 ASN A CA 1
ATOM 773 C C . ASN A 1 98 ? -19.181 -50.172 86.567 1.00 61.47 98 ASN A C 1
ATOM 775 O O . ASN A 1 98 ? -17.990 -49.887 86.414 1.00 61.47 98 ASN A O 1
ATOM 779 N N . ASN A 1 99 ? -19.980 -49.472 87.380 1.00 68.06 99 ASN A N 1
ATOM 780 C CA . ASN A 1 99 ? -19.575 -48.311 88.175 1.00 68.06 99 ASN A CA 1
ATOM 781 C C . ASN A 1 99 ? -18.319 -48.550 89.026 1.00 68.06 99 ASN A C 1
ATOM 783 O O . ASN A 1 99 ? -17.487 -47.649 89.084 1.00 68.06 99 ASN A O 1
ATOM 787 N N . ASP A 1 100 ? -18.130 -49.741 89.600 1.00 62.19 100 ASP A N 1
ATOM 788 C CA . ASP A 1 100 ? -16.959 -50.088 90.422 1.00 62.19 100 ASP A CA 1
ATOM 789 C C . ASP A 1 100 ? -15.623 -49.760 89.725 1.00 62.19 100 ASP A C 1
ATOM 791 O O . ASP A 1 100 ? -14.764 -49.093 90.300 1.00 62.19 100 ASP A O 1
ATOM 795 N N . VAL A 1 101 ? -15.484 -50.112 88.440 1.00 70.38 101 VAL A N 1
ATOM 796 C CA . VAL A 1 101 ? -14.268 -49.861 87.635 1.00 70.38 101 VAL A CA 1
ATOM 797 C C . VAL A 1 101 ? -14.046 -48.365 87.372 1.00 70.38 101 VAL A C 1
ATOM 799 O O . VAL A 1 101 ? -12.915 -47.915 87.172 1.00 70.38 101 VAL A O 1
ATOM 802 N N . TYR A 1 102 ? -15.117 -47.570 87.345 1.00 71.81 102 TYR A N 1
ATOM 803 C CA . TYR A 1 102 ? -15.034 -46.118 87.184 1.00 71.81 102 TYR A CA 1
ATOM 804 C C . TYR A 1 102 ? -14.764 -45.417 88.520 1.00 71.81 102 TYR A C 1
ATOM 806 O O . TYR A 1 102 ? -13.983 -44.468 88.551 1.00 71.81 102 TYR A O 1
ATOM 814 N N . ILE A 1 103 ? -15.345 -45.907 89.616 1.00 73.19 103 ILE A N 1
ATOM 815 C CA . ILE A 1 103 ? -15.139 -45.408 90.980 1.00 73.19 103 ILE A CA 1
ATOM 816 C C . ILE A 1 103 ? -13.698 -45.673 91.433 1.00 73.19 103 ILE A C 1
ATOM 818 O O . ILE A 1 103 ? -13.042 -44.744 91.898 1.00 73.19 103 ILE A O 1
ATOM 822 N N . GLU A 1 104 ? -13.159 -46.875 91.209 1.00 74.00 104 GLU A N 1
ATOM 823 C CA . GLU A 1 104 ? -11.753 -47.216 91.485 1.00 74.00 104 GLU A CA 1
ATOM 824 C C . GLU A 1 104 ? -10.790 -46.286 90.722 1.00 74.00 104 GLU A C 1
ATOM 826 O O . GLU A 1 104 ? -9.838 -45.742 91.286 1.00 74.00 104 GLU A O 1
ATOM 831 N N . LYS A 1 105 ? -11.083 -45.994 89.447 1.00 67.94 105 LYS A N 1
ATOM 832 C CA . LYS A 1 105 ? -10.289 -45.038 88.657 1.00 67.94 105 LYS A CA 1
ATOM 833 C C . LYS A 1 105 ? -10.409 -43.602 89.159 1.00 67.94 105 LYS A C 1
ATOM 835 O O . LYS A 1 105 ? -9.397 -42.905 89.196 1.00 67.94 105 LYS A O 1
ATOM 840 N N . ILE A 1 106 ? -11.591 -43.158 89.586 1.00 72.75 106 ILE A N 1
ATOM 841 C CA . ILE A 1 106 ? -11.757 -41.846 90.232 1.00 72.75 106 ILE A CA 1
ATOM 842 C C . ILE A 1 106 ? -10.941 -41.785 91.537 1.00 72.75 106 ILE A C 1
ATOM 844 O O . ILE A 1 106 ? -10.258 -40.791 91.773 1.00 72.75 106 ILE A O 1
ATOM 848 N N . GLN A 1 107 ? -10.915 -42.860 92.331 1.00 70.38 107 GLN A N 1
ATOM 849 C CA . GLN A 1 107 ? -10.112 -42.968 93.558 1.00 70.38 107 GLN A CA 1
ATOM 850 C C . GLN A 1 107 ? -8.592 -43.010 93.302 1.00 70.38 107 GLN A C 1
ATOM 852 O O . GLN A 1 107 ? -7.818 -42.644 94.184 1.00 70.38 107 GLN A O 1
ATOM 857 N N . SER A 1 108 ? -8.148 -43.384 92.097 1.00 72.44 108 SER A N 1
ATOM 858 C CA . SER A 1 108 ? -6.726 -43.346 91.705 1.00 72.44 108 SER A CA 1
ATOM 859 C C . SER A 1 108 ? -6.192 -41.947 91.337 1.00 72.44 108 SER A C 1
ATOM 861 O O . SER A 1 108 ? -4.979 -41.754 91.250 1.00 72.44 108 SER A O 1
ATOM 863 N N . LEU A 1 109 ? -7.073 -40.960 91.124 1.00 75.00 109 LEU A N 1
ATOM 864 C CA . LEU A 1 109 ? -6.701 -39.575 90.795 1.00 75.00 109 LEU A CA 1
ATOM 865 C C . LEU A 1 109 ? -6.278 -38.766 92.033 1.00 75.00 109 LEU A C 1
ATOM 867 O O . LEU A 1 109 ? -6.515 -39.165 93.170 1.00 75.00 109 LEU A O 1
ATOM 871 N N . THR A 1 110 ? -5.674 -37.591 91.825 1.00 75.69 110 THR A N 1
ATOM 872 C CA . THR A 1 110 ? -5.251 -36.714 92.930 1.00 75.69 110 THR A CA 1
ATOM 873 C C . THR A 1 110 ? -6.454 -36.210 93.752 1.00 75.69 110 THR A C 1
ATOM 875 O O . THR A 1 110 ? -7.517 -35.948 93.178 1.00 75.69 110 THR A O 1
ATOM 878 N N . PRO A 1 111 ? -6.315 -35.992 95.079 1.00 71.88 111 PRO A N 1
ATOM 879 C CA . PRO A 1 111 ? -7.438 -35.593 95.944 1.00 71.88 111 PRO A CA 1
ATOM 880 C C . PRO A 1 111 ? -8.157 -34.314 95.486 1.00 71.88 111 PRO A C 1
ATOM 882 O O . PRO A 1 111 ? -9.375 -34.184 95.597 1.00 71.88 111 PRO A O 1
ATOM 885 N N . GLN A 1 112 ? -7.400 -33.381 94.906 1.00 68.69 112 GLN A N 1
ATOM 886 C CA . GLN A 1 112 ? -7.909 -32.116 94.381 1.00 68.69 112 GLN A CA 1
ATOM 887 C C . GLN A 1 112 ? -8.798 -32.324 93.140 1.00 68.69 112 GLN A C 1
ATOM 889 O O . GLN A 1 112 ? -9.822 -31.657 92.990 1.00 68.69 112 GLN A O 1
ATOM 894 N N . SER A 1 113 ? -8.462 -33.301 92.287 1.00 69.00 113 SER A N 1
ATOM 895 C CA . SER A 1 113 ? -9.307 -33.718 91.165 1.00 69.00 113 SER A CA 1
ATOM 896 C C . SER A 1 113 ? -10.542 -34.491 91.635 1.00 69.00 113 SER A C 1
ATOM 898 O O . SER A 1 113 ? -11.636 -34.230 91.140 1.00 69.00 113 SER A O 1
ATOM 900 N N . GLN A 1 114 ? -10.403 -35.379 92.625 1.00 70.75 114 GLN A N 1
ATOM 901 C CA . GLN A 1 114 ? -11.526 -36.130 93.206 1.00 70.75 114 GLN A CA 1
ATOM 902 C C . GLN A 1 114 ? -12.627 -35.199 93.734 1.00 70.75 114 GLN A C 1
ATOM 904 O O . GLN A 1 114 ? -13.796 -35.364 93.383 1.00 70.75 114 GLN A O 1
ATOM 909 N N . GLN A 1 115 ? -12.257 -34.179 94.515 1.00 70.19 115 GLN A N 1
ATOM 910 C CA . GLN A 1 115 ? -13.215 -33.229 95.087 1.00 70.19 115 GLN A CA 1
ATOM 911 C C . GLN A 1 115 ? -13.945 -32.412 94.004 1.00 70.19 115 GLN A C 1
ATOM 913 O O . GLN A 1 115 ? -15.152 -32.188 94.111 1.00 70.19 115 GLN A O 1
ATOM 918 N N . GLY A 1 116 ? -13.250 -32.018 92.928 1.00 67.94 116 GLY A N 1
ATOM 919 C CA . GLY A 1 116 ? -13.861 -31.327 91.786 1.00 67.94 116 GLY A CA 1
ATOM 920 C C . GLY A 1 116 ? -14.873 -32.190 91.020 1.00 67.94 116 GLY A C 1
ATOM 921 O O . GLY A 1 116 ? -15.950 -31.708 90.653 1.00 67.94 116 GLY A O 1
ATOM 922 N N . LEU A 1 117 ? -14.567 -33.476 90.816 1.00 75.25 117 LEU A N 1
ATOM 923 C CA . LEU A 1 117 ? -15.480 -34.425 90.169 1.00 75.25 117 LEU A CA 1
ATOM 924 C C . LEU A 1 117 ? -16.702 -34.716 91.058 1.00 75.25 117 LEU A C 1
ATOM 926 O O . LEU A 1 117 ? -17.830 -34.662 90.570 1.00 75.25 117 LEU A O 1
ATOM 930 N N . MET A 1 118 ? -16.501 -34.929 92.363 1.00 74.31 118 MET A N 1
ATOM 931 C CA . MET A 1 118 ? -17.568 -35.189 93.341 1.00 74.31 118 MET A CA 1
ATOM 932 C C . MET A 1 118 ? -18.618 -34.067 93.372 1.00 74.31 118 MET A C 1
ATOM 934 O O . MET A 1 118 ? -19.802 -34.327 93.168 1.00 74.31 118 MET A O 1
ATOM 938 N N . VAL A 1 119 ? -18.181 -32.809 93.517 1.00 73.94 119 VAL A N 1
ATOM 939 C CA . VAL A 1 119 ? -19.068 -31.627 93.535 1.00 73.94 119 VAL A CA 1
ATOM 940 C C . VAL A 1 119 ? -19.809 -31.432 92.201 1.00 73.94 119 VAL A C 1
ATOM 942 O O . VAL A 1 119 ? -20.895 -30.849 92.164 1.00 73.94 119 VAL A O 1
ATOM 945 N N . SER A 1 120 ? -19.239 -31.908 91.092 1.00 68.12 120 SER A N 1
ATOM 946 C CA . SER A 1 120 ? -19.872 -31.842 89.768 1.00 68.12 120 SER A CA 1
ATOM 947 C C . SER A 1 120 ? -20.936 -32.931 89.578 1.00 68.12 120 SER A C 1
ATOM 949 O O . SER A 1 120 ? -21.972 -32.664 88.974 1.00 68.12 120 SER A O 1
ATOM 951 N N . ILE A 1 121 ? -20.712 -34.127 90.134 1.00 72.06 121 ILE A N 1
ATOM 952 C CA . ILE A 1 121 ? -21.664 -35.249 90.141 1.00 72.06 121 ILE A CA 1
ATOM 953 C C . ILE A 1 121 ? -22.861 -34.936 91.054 1.00 72.06 121 ILE A C 1
ATOM 955 O O . ILE A 1 121 ? -24.010 -35.042 90.627 1.00 72.06 121 ILE A O 1
ATOM 959 N N . GLU A 1 122 ? -22.604 -34.486 92.285 1.00 73.06 122 GLU A N 1
ATOM 960 C CA . GLU A 1 122 ? -23.637 -34.168 93.281 1.00 73.06 122 GLU A CA 1
ATOM 961 C C . GLU A 1 122 ? -24.614 -33.093 92.781 1.00 73.06 122 GLU A C 1
ATOM 963 O O . GLU A 1 122 ? -25.828 -33.283 92.830 1.00 73.06 122 GLU A O 1
ATOM 968 N N . ARG A 1 123 ? -24.095 -32.014 92.178 1.00 71.44 123 ARG A N 1
ATOM 969 C CA . ARG A 1 123 ? -24.899 -30.916 91.610 1.00 71.44 123 ARG A CA 1
ATOM 970 C C . ARG A 1 123 ? -25.907 -31.373 90.552 1.00 71.44 123 ARG A C 1
ATOM 972 O O . ARG A 1 123 ? -26.960 -30.753 90.415 1.00 71.44 123 ARG A O 1
ATOM 979 N N . ILE A 1 124 ? -25.577 -32.417 89.791 1.00 68.25 124 ILE A N 1
ATOM 980 C CA . ILE A 1 124 ? -26.472 -32.995 88.782 1.00 68.25 124 ILE A CA 1
ATOM 981 C C . ILE A 1 124 ? -27.500 -33.908 89.464 1.00 68.25 124 ILE A C 1
ATOM 983 O O . ILE A 1 124 ? -28.678 -33.839 89.128 1.00 68.25 124 ILE A O 1
ATOM 987 N N . MET A 1 125 ? -27.102 -34.695 90.470 1.00 67.69 125 MET A N 1
ATOM 988 C CA . MET A 1 125 ? -28.028 -35.566 91.210 1.00 67.69 125 MET A CA 1
ATOM 989 C C . MET A 1 125 ? -29.070 -34.789 92.033 1.00 67.69 125 MET A C 1
ATOM 991 O O . MET A 1 125 ? -30.228 -35.193 92.072 1.00 67.69 125 MET A O 1
ATOM 995 N N . SER A 1 126 ? -28.721 -33.645 92.632 1.00 65.88 126 SER A N 1
ATOM 996 C CA . SER A 1 126 ? -29.671 -32.842 93.426 1.00 65.88 126 SER A CA 1
ATOM 997 C C . SER A 1 126 ? -30.777 -32.158 92.608 1.00 65.88 126 SER A C 1
ATOM 999 O O . SER A 1 126 ? -31.723 -31.642 93.194 1.00 65.88 126 SER A O 1
ATOM 1001 N N . ARG A 1 127 ? -30.692 -32.129 91.269 1.00 63.59 127 ARG A N 1
ATOM 1002 C CA . ARG A 1 127 ? -31.727 -31.534 90.395 1.00 63.59 127 ARG A CA 1
ATOM 1003 C C . ARG A 1 127 ? -32.834 -32.519 89.975 1.00 63.59 127 ARG A C 1
ATOM 1005 O O . ARG A 1 127 ? -33.707 -32.146 89.191 1.00 63.59 127 ARG A O 1
ATOM 1012 N N . LEU A 1 128 ? -32.803 -33.761 90.467 1.00 63.75 128 LEU A N 1
ATOM 1013 C CA . LEU A 1 128 ? -33.549 -34.906 89.919 1.00 63.75 128 LEU A CA 1
ATOM 1014 C C . LEU A 1 128 ? -34.734 -35.432 90.797 1.00 63.75 128 LEU A C 1
ATOM 1016 O O . LEU A 1 128 ? -35.139 -36.575 90.609 1.00 63.75 128 LEU A O 1
ATOM 1020 N N . GLY A 1 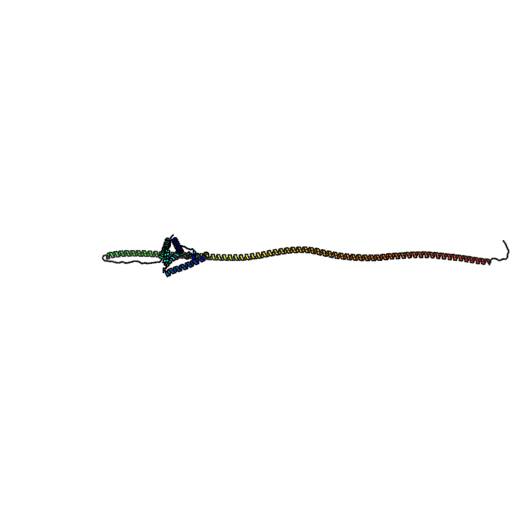129 ? -35.328 -34.617 91.696 1.00 49.38 129 GLY A N 1
ATOM 1021 C CA . GLY A 1 129 ? -36.578 -34.890 92.476 1.00 49.38 129 GLY A CA 1
ATOM 1022 C C . GLY A 1 129 ? -36.840 -33.842 93.596 1.00 49.38 129 GLY A C 1
ATOM 1023 O O . GLY A 1 129 ? -35.983 -32.983 93.784 1.00 49.38 129 GLY A O 1
ATOM 1024 N N . ASP A 1 130 ? -37.930 -33.808 94.391 1.00 35.25 130 ASP A N 1
ATOM 1025 C CA . ASP A 1 130 ? -39.264 -34.474 94.377 1.00 35.25 130 ASP A CA 1
ATOM 1026 C C . ASP A 1 130 ? -40.268 -33.714 95.337 1.00 35.25 130 ASP A C 1
ATOM 1028 O O . ASP A 1 130 ? -39.770 -32.989 96.205 1.00 35.25 130 ASP A O 1
ATOM 1032 N N . PRO A 1 131 ? -41.631 -33.780 95.233 1.00 46.12 131 PRO A N 1
ATOM 1033 C CA . PRO A 1 131 ? -42.543 -32.780 95.858 1.00 46.12 131 PRO A CA 1
ATOM 1034 C C . PRO A 1 131 ? -43.635 -33.271 96.863 1.00 46.12 131 PRO A C 1
ATOM 1036 O O . PRO A 1 131 ? -44.188 -34.356 96.714 1.00 46.12 131 PRO A O 1
ATOM 1039 N N . THR A 1 132 ? -44.080 -32.417 97.815 1.00 36.41 132 THR A N 1
ATOM 1040 C CA . THR A 1 132 ? -45.318 -32.603 98.644 1.00 36.41 132 THR A CA 1
ATOM 1041 C C . THR A 1 132 ? -45.995 -31.280 99.097 1.00 36.41 132 THR A C 1
ATOM 1043 O O . THR A 1 132 ? -45.344 -30.240 99.156 1.00 36.41 132 THR A O 1
ATOM 1046 N N . VAL A 1 133 ? -47.308 -31.309 99.420 1.00 44.16 133 VAL A N 1
ATOM 1047 C CA . VAL A 1 133 ? -48.166 -30.161 99.841 1.00 44.16 133 VAL A CA 1
ATOM 1048 C C . VAL A 1 133 ? -49.254 -30.612 100.841 1.00 44.16 133 VAL A C 1
ATOM 1050 O O . VAL A 1 133 ? -49.863 -31.650 100.592 1.00 44.16 133 VAL A O 1
ATOM 1053 N N . GLN A 1 134 ? -49.591 -29.829 101.891 1.00 33.78 134 GLN A N 1
ATOM 1054 C CA . GLN A 1 134 ? -50.921 -29.872 102.557 1.00 33.78 134 GLN A CA 1
ATOM 1055 C C . GLN A 1 134 ? -51.236 -28.680 103.501 1.00 33.78 134 GLN A C 1
ATOM 1057 O O . GLN A 1 134 ? -50.335 -27.963 103.926 1.00 33.78 134 GLN A O 1
ATOM 1062 N N . HIS A 1 135 ? -52.529 -28.479 103.822 1.00 32.41 135 HIS A N 1
ATOM 1063 C CA . HIS A 1 135 ? -53.104 -27.335 104.568 1.00 32.41 135 HIS A CA 1
ATOM 1064 C C . HIS A 1 135 ? -53.850 -27.772 105.863 1.00 32.41 135 HIS A C 1
ATOM 1066 O O . HIS A 1 135 ? -54.209 -28.938 106.015 1.00 32.41 135 HIS A O 1
ATOM 1072 N N . HIS A 1 136 ? -54.096 -26.838 106.795 1.00 41.38 136 HIS A N 1
ATOM 1073 C CA . HIS A 1 136 ? -54.716 -27.048 108.128 1.00 41.38 136 HIS A CA 1
ATOM 1074 C C . HIS A 1 136 ? -56.269 -27.044 108.184 1.00 41.38 136 HIS A C 1
ATOM 1076 O O . HIS A 1 136 ? -56.904 -26.454 107.314 1.00 41.38 136 HIS A O 1
ATOM 1082 N N . VAL A 1 137 ? -56.860 -27.565 109.287 1.00 37.81 137 VAL A N 1
ATOM 1083 C CA . VAL A 1 137 ? -57.611 -26.830 110.370 1.00 37.81 137 VAL A CA 1
ATOM 1084 C C . VAL A 1 137 ? -58.562 -27.772 111.179 1.00 37.81 137 VAL A C 1
ATOM 1086 O O . VAL A 1 137 ? -59.063 -28.764 110.657 1.00 37.81 137 VAL A O 1
ATOM 1089 N N . ARG A 1 138 ? -58.804 -27.471 112.475 1.00 28.48 138 ARG A N 1
ATOM 1090 C CA . ARG A 1 138 ? -59.798 -28.086 113.410 1.00 28.48 138 ARG A CA 1
ATOM 1091 C C . ARG A 1 138 ? -60.545 -26.964 114.210 1.00 28.48 138 ARG A C 1
ATOM 1093 O O . ARG A 1 138 ? -60.204 -25.807 113.983 1.00 28.48 138 ARG A O 1
ATOM 1100 N N . PRO A 1 139 ? -61.572 -27.216 115.064 1.00 45.28 139 PRO A N 1
ATOM 1101 C CA . PRO A 1 139 ? -62.841 -26.472 114.990 1.00 45.28 139 PRO A CA 1
ATOM 1102 C C . PRO A 1 139 ? -63.308 -25.780 116.303 1.00 45.28 139 PRO A C 1
ATOM 1104 O O . PRO A 1 139 ? -62.595 -25.760 117.303 1.00 45.28 139 PRO A O 1
ATOM 1107 N N . SER A 1 140 ? -64.528 -25.228 116.273 1.00 42.50 140 SER A N 1
ATOM 1108 C CA . SER A 1 140 ? -65.206 -24.404 117.302 1.00 42.50 140 SER A CA 1
ATOM 1109 C C . SER A 1 140 ? -66.036 -25.194 118.349 1.00 42.50 140 SER A C 1
ATOM 1111 O O . SER A 1 140 ? -66.137 -26.409 118.217 1.00 42.50 140 SER A O 1
ATOM 1113 N N . THR A 1 141 ? -66.663 -24.479 119.320 1.00 38.91 141 THR A N 1
ATOM 1114 C CA . THR A 1 141 ? -68.105 -24.514 119.765 1.00 38.91 141 THR A CA 1
ATOM 1115 C C . THR A 1 141 ? -68.394 -24.401 121.295 1.00 38.91 141 THR A C 1
ATOM 1117 O O . THR A 1 141 ? -67.924 -25.245 122.049 1.00 38.91 141 THR A O 1
ATOM 1120 N N . THR A 1 142 ? -69.284 -23.439 121.669 1.00 39.03 142 THR A N 1
ATOM 1121 C CA . THR A 1 142 ? -70.464 -23.471 122.621 1.00 39.03 142 THR A CA 1
ATOM 1122 C C . THR A 1 142 ? -70.322 -23.798 124.140 1.00 39.03 142 THR A C 1
ATOM 1124 O O . THR A 1 142 ? -69.428 -24.555 124.488 1.00 39.03 142 THR A O 1
ATOM 1127 N N . ASN A 1 143 ? -71.195 -23.410 125.114 1.00 41.94 143 ASN A N 1
ATOM 1128 C CA . ASN A 1 143 ? -72.319 -22.426 125.280 1.00 41.94 143 ASN A CA 1
ATOM 1129 C C . ASN A 1 143 ? -72.774 -22.310 126.790 1.00 41.94 143 ASN A C 1
ATOM 1131 O O . ASN A 1 143 ? -72.227 -23.020 127.629 1.00 41.94 143 ASN A O 1
ATOM 1135 N N . HIS A 1 144 ? -73.843 -21.523 127.076 1.00 41.75 144 HIS A N 1
ATOM 1136 C CA . HIS A 1 144 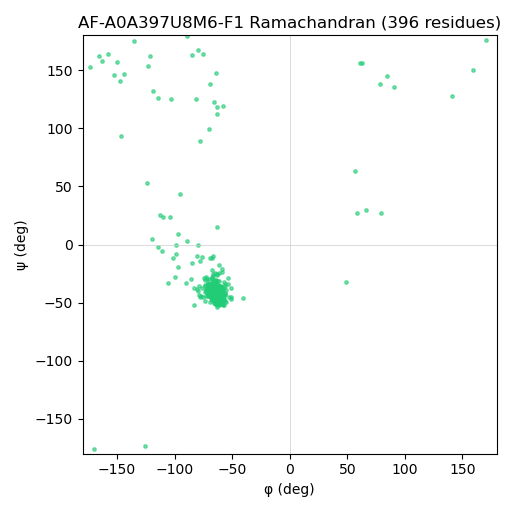? -74.822 -21.586 128.212 1.00 41.75 144 HIS A CA 1
ATOM 1137 C C . HIS A 1 144 ? -74.469 -20.899 129.577 1.00 41.75 144 HIS A C 1
ATOM 1139 O O . HIS A 1 144 ? -73.305 -20.855 129.965 1.00 41.75 144 HIS A O 1
ATOM 1145 N N . ASP A 1 145 ? -75.392 -20.297 130.369 1.00 40.06 145 ASP A N 1
ATOM 1146 C CA . ASP A 1 145 ? -76.876 -20.224 130.291 1.00 40.06 145 ASP A CA 1
ATOM 1147 C C . ASP A 1 145 ? -77.561 -18.967 130.938 1.00 40.06 1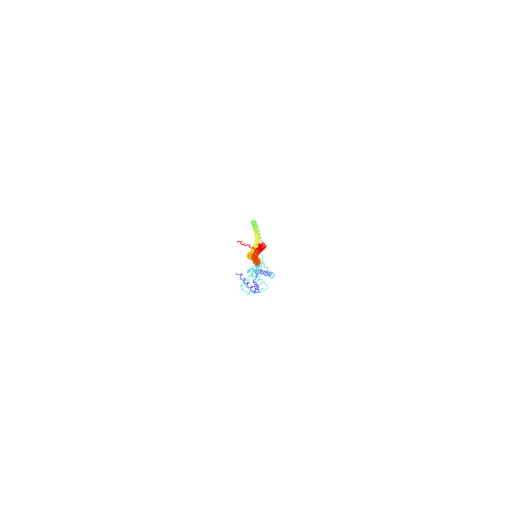45 ASP A C 1
ATOM 1149 O O . ASP A 1 145 ? -77.174 -18.472 131.999 1.00 40.06 145 ASP A O 1
ATOM 1153 N N . ASN A 1 146 ? -78.663 -18.549 130.303 1.00 50.09 146 ASN A N 1
ATOM 1154 C CA . ASN A 1 146 ? -79.954 -17.985 130.763 1.00 50.09 146 ASN A CA 1
ATOM 1155 C C . ASN A 1 146 ? -80.181 -16.825 131.774 1.00 50.09 146 ASN A C 1
ATOM 1157 O O . ASN A 1 146 ? -81.137 -16.098 131.532 1.00 50.09 146 ASN A O 1
ATOM 1161 N N . ASP A 1 147 ? -79.394 -16.549 132.820 1.00 44.88 147 ASP A N 1
ATOM 1162 C CA . ASP A 1 147 ? -79.579 -15.278 133.599 1.00 44.88 147 ASP A CA 1
ATOM 1163 C C . ASP A 1 147 ? -78.608 -14.186 133.152 1.00 44.88 147 ASP A C 1
ATOM 1165 O O . ASP A 1 147 ? -78.863 -12.985 133.256 1.00 44.88 147 ASP A O 1
ATOM 1169 N N . LYS A 1 148 ? -77.542 -14.620 132.478 1.00 54.31 148 LYS A N 1
ATOM 1170 C CA . LYS A 1 148 ? -76.881 -13.759 131.519 1.00 54.31 148 LYS A CA 1
ATOM 1171 C C . LYS A 1 148 ? -77.825 -13.362 130.383 1.00 54.31 148 LYS A C 1
ATOM 1173 O O . LYS A 1 148 ? -77.593 -12.292 129.860 1.00 54.31 148 LYS A O 1
ATOM 1178 N N . ALA A 1 149 ? -78.889 -14.102 130.030 1.00 52.28 149 ALA A N 1
ATOM 1179 C CA . ALA A 1 149 ? -79.648 -13.892 128.783 1.00 52.28 149 ALA A CA 1
ATOM 1180 C C . ALA A 1 149 ? -80.158 -12.462 128.538 1.00 52.28 149 ALA A C 1
ATOM 1182 O O . ALA A 1 149 ? -80.277 -12.077 127.382 1.00 52.28 149 ALA A O 1
ATOM 1183 N N . HIS A 1 150 ? -80.441 -11.649 129.563 1.00 56.88 150 HIS A N 1
ATOM 1184 C CA . HIS A 1 150 ? -80.808 -10.243 129.342 1.00 56.88 150 HIS A CA 1
ATOM 1185 C C . HIS A 1 150 ? -79.585 -9.337 129.112 1.00 56.88 150 HIS A C 1
ATOM 1187 O O . HIS A 1 150 ? -79.607 -8.471 128.240 1.00 56.88 150 HIS A O 1
ATOM 1193 N N . GLU A 1 151 ? -78.485 -9.571 129.830 1.00 62.38 151 GLU A N 1
ATOM 1194 C CA . GLU A 1 151 ? -77.210 -8.880 129.602 1.00 62.38 151 GLU A CA 1
ATOM 1195 C C . GLU A 1 151 ? -76.500 -9.397 128.336 1.00 62.38 151 GLU A C 1
ATOM 1197 O O . GLU A 1 151 ? -75.813 -8.640 127.669 1.00 62.38 151 GLU A O 1
ATOM 1202 N N . GLU A 1 152 ? -76.712 -10.659 127.967 1.00 66.25 152 GLU A N 1
ATOM 1203 C CA . GLU A 1 152 ? -76.381 -11.305 126.698 1.00 66.25 152 GLU A CA 1
ATOM 1204 C C . GLU A 1 152 ? -77.318 -10.849 125.592 1.00 66.25 152 GLU A C 1
ATOM 1206 O O . GLU A 1 152 ? -76.847 -10.757 124.481 1.00 66.25 152 GLU A O 1
ATOM 1211 N N . TYR A 1 153 ? -78.581 -10.490 125.844 1.00 75.50 153 TYR A N 1
ATOM 1212 C CA . TYR A 1 153 ? -79.438 -9.849 124.839 1.00 75.50 153 TYR A CA 1
ATOM 1213 C C . TYR A 1 153 ? -78.993 -8.408 124.578 1.00 75.50 153 TYR A C 1
ATOM 1215 O O . TYR A 1 153 ? -78.924 -7.990 123.428 1.00 75.50 153 TYR A O 1
ATOM 1223 N N . LEU A 1 154 ? -78.627 -7.653 125.619 1.00 77.56 154 LEU A N 1
ATOM 1224 C CA . LEU A 1 154 ? -78.042 -6.317 125.469 1.00 77.56 154 LEU A CA 1
ATOM 1225 C C . LEU A 1 154 ? -76.632 -6.373 124.862 1.00 77.56 154 LEU A C 1
ATOM 1227 O O . LEU A 1 154 ? -76.313 -5.542 124.014 1.00 77.56 154 LEU A O 1
ATOM 1231 N N . LYS A 1 155 ? -75.814 -7.372 125.219 1.00 81.19 155 LYS A N 1
ATOM 1232 C CA . LYS A 1 155 ? -74.534 -7.649 124.551 1.00 81.19 155 LYS A CA 1
ATOM 1233 C C . LYS A 1 155 ? -74.739 -8.156 123.133 1.00 81.19 155 LYS A C 1
ATOM 1235 O O . LYS A 1 155 ? -73.997 -7.691 122.297 1.00 81.19 155 LYS A O 1
ATOM 1240 N N . LEU A 1 156 ? -75.747 -8.977 122.827 1.00 82.31 156 LEU A N 1
ATOM 1241 C CA . LEU A 1 156 ? -76.107 -9.365 121.456 1.00 82.31 156 LEU A CA 1
ATOM 1242 C C . LEU A 1 156 ? -76.594 -8.157 120.671 1.00 82.31 156 LEU A C 1
ATOM 1244 O O . LEU A 1 156 ? -76.353 -8.098 119.480 1.00 82.31 156 LEU A O 1
ATOM 1248 N N . LEU A 1 157 ? -77.297 -7.209 121.292 1.00 83.94 157 LEU A N 1
ATOM 1249 C CA . LEU A 1 157 ? -77.778 -6.009 120.614 1.00 83.94 157 LEU A CA 1
ATOM 1250 C C . LEU A 1 157 ? -76.622 -5.044 120.328 1.00 83.94 157 LEU A C 1
ATOM 1252 O O . LEU A 1 157 ? -76.559 -4.491 119.236 1.00 83.94 157 LEU A O 1
ATOM 1256 N N . ALA A 1 158 ? -75.688 -4.890 121.271 1.00 83.69 158 ALA A N 1
ATOM 1257 C CA . ALA A 1 158 ? -74.450 -4.141 121.075 1.00 83.69 158 ALA A CA 1
ATOM 1258 C C . ALA A 1 158 ? -73.499 -4.847 120.093 1.00 83.69 158 ALA A C 1
ATOM 1260 O O . ALA A 1 158 ? -72.937 -4.199 119.223 1.00 83.69 158 ALA A O 1
ATOM 1261 N N . GLU A 1 159 ? -73.361 -6.169 120.185 1.00 85.06 159 GLU A N 1
ATOM 1262 C CA . GLU A 1 159 ? -72.590 -7.018 119.276 1.00 85.06 159 GLU A CA 1
ATOM 1263 C C . GLU A 1 159 ? -73.188 -6.941 117.877 1.00 85.06 159 GLU A C 1
ATOM 1265 O O . GLU A 1 159 ? -72.454 -6.652 116.944 1.00 85.06 159 GLU A O 1
ATOM 1270 N N . LYS A 1 160 ? -74.513 -7.068 117.737 1.00 85.06 160 LYS A N 1
ATOM 1271 C CA . LYS A 1 160 ? -75.259 -6.863 116.492 1.00 85.06 160 LYS A CA 1
ATOM 1272 C C . LYS A 1 160 ? -75.030 -5.459 115.933 1.00 85.06 160 LYS A C 1
ATOM 1274 O O . LYS A 1 160 ? -74.729 -5.356 114.756 1.00 85.06 160 LYS A O 1
ATOM 1279 N N . ASP A 1 161 ? -75.132 -4.403 116.735 1.00 87.00 161 ASP A N 1
ATOM 1280 C CA . ASP A 1 161 ? -74.866 -3.025 116.295 1.00 87.00 161 ASP A CA 1
ATOM 1281 C C . ASP A 1 161 ? -73.391 -2.837 115.878 1.00 87.00 161 ASP A C 1
ATOM 1283 O O . ASP A 1 161 ? -73.109 -2.194 114.868 1.00 87.00 161 ASP A O 1
ATOM 1287 N N . THR A 1 162 ? -72.432 -3.473 116.565 1.00 88.69 162 THR A N 1
ATOM 1288 C CA . THR A 1 162 ? -71.035 -3.519 116.099 1.00 88.69 162 THR A CA 1
ATOM 1289 C C . THR A 1 162 ? -70.860 -4.364 114.838 1.00 88.69 162 THR A C 1
ATOM 1291 O O . THR A 1 162 ? -70.070 -3.982 113.985 1.00 88.69 162 THR A O 1
ATOM 1294 N N . LEU A 1 163 ? -71.621 -5.448 114.666 1.00 86.12 163 LEU A N 1
ATOM 1295 C CA . LEU A 1 163 ? -71.601 -6.320 113.491 1.00 86.12 163 LEU A CA 1
ATOM 1296 C C . LEU A 1 163 ? -72.201 -5.615 112.276 1.00 86.12 163 LEU A C 1
ATOM 1298 O O . LEU A 1 163 ? -71.590 -5.644 111.218 1.00 86.12 163 LEU A O 1
ATOM 1302 N N . GLU A 1 164 ? -73.330 -4.920 112.435 1.00 88.31 164 GLU A N 1
ATOM 1303 C CA . GLU A 1 164 ? -73.951 -4.068 111.416 1.00 88.31 164 GLU A CA 1
ATOM 1304 C C . GLU A 1 164 ? -73.003 -2.925 111.022 1.00 88.31 164 GLU A C 1
ATOM 1306 O O . GLU A 1 164 ? -72.835 -2.667 109.832 1.00 88.31 164 GLU A O 1
ATOM 1311 N N . LYS A 1 165 ? -72.287 -2.316 111.980 1.00 91.50 165 LYS A N 1
ATOM 1312 C CA . LYS A 1 165 ? -71.230 -1.327 111.691 1.00 91.50 165 LYS A CA 1
ATOM 1313 C C . LYS A 1 165 ? -70.047 -1.934 110.943 1.00 91.50 165 LYS A C 1
ATOM 1315 O O . LYS A 1 165 ? -69.682 -1.400 109.903 1.00 91.50 165 LYS A O 1
ATOM 1320 N N . THR A 1 166 ? -69.482 -3.053 111.406 1.00 90.38 166 THR A N 1
ATOM 1321 C CA . THR A 1 166 ? -68.361 -3.715 110.710 1.00 90.38 166 THR A CA 1
ATOM 1322 C C . THR A 1 166 ? -68.762 -4.258 109.342 1.00 90.38 166 THR A C 1
ATOM 1324 O O . THR A 1 166 ? -67.942 -4.282 108.434 1.00 90.38 166 THR A O 1
ATOM 1327 N N . TYR A 1 167 ? -70.022 -4.662 109.167 1.00 89.69 167 TYR A N 1
ATOM 1328 C CA . TYR A 1 167 ? -70.568 -5.089 107.885 1.00 89.69 167 TYR A CA 1
ATOM 1329 C C . TYR A 1 167 ? -70.776 -3.894 106.947 1.00 89.69 167 TYR A C 1
ATOM 1331 O O . TYR A 1 167 ? -70.446 -4.007 105.772 1.00 89.69 167 TYR A O 1
ATOM 1339 N N . SER A 1 168 ? -71.235 -2.740 107.453 1.00 92.56 168 SER A N 1
ATOM 1340 C CA . SER A 1 168 ? -71.287 -1.488 106.679 1.00 92.56 168 SER A CA 1
ATOM 1341 C C . SER A 1 168 ? -69.893 -1.073 106.222 1.00 92.56 168 SER A C 1
ATOM 1343 O O . SER A 1 168 ? -69.684 -0.910 105.026 1.00 92.56 168 SER A O 1
ATOM 1345 N N . THR A 1 169 ? -68.911 -1.009 107.130 1.00 93.06 169 THR A N 1
ATOM 1346 C CA . THR A 1 169 ? -67.534 -0.641 106.762 1.00 93.06 169 THR A CA 1
ATOM 1347 C C . THR A 1 169 ? -66.905 -1.659 105.815 1.00 93.06 169 THR A C 1
ATOM 1349 O O . THR A 1 169 ? -66.227 -1.263 104.879 1.00 93.06 169 THR A O 1
ATOM 1352 N N . LEU A 1 170 ? -67.164 -2.961 105.987 1.00 93.44 170 LEU A N 1
ATOM 1353 C CA . LEU A 1 170 ? -66.667 -3.999 105.076 1.00 93.44 170 LEU A CA 1
ATOM 1354 C C . LEU A 1 170 ? -67.335 -3.926 103.691 1.00 93.44 170 LEU A C 1
ATOM 1356 O O . LEU A 1 170 ? -66.690 -4.206 102.684 1.00 93.44 170 LEU A O 1
ATOM 1360 N N . MET A 1 171 ? -68.612 -3.539 103.617 1.00 93.12 171 MET A N 1
ATOM 1361 C CA . MET A 1 171 ? -69.300 -3.275 102.349 1.00 93.12 171 MET A CA 1
ATOM 1362 C C . MET A 1 171 ? -68.773 -2.002 101.680 1.00 93.12 171 MET A C 1
ATOM 1364 O O . MET A 1 171 ? -68.539 -2.018 100.475 1.00 93.12 171 MET A O 1
ATOM 1368 N N . GLU A 1 172 ? -68.528 -0.934 102.441 1.00 93.19 172 GLU A N 1
ATOM 1369 C CA . GLU A 1 172 ? -67.885 0.296 101.963 1.00 93.19 172 GLU A CA 1
ATOM 1370 C C . GLU A 1 172 ? -66.482 -0.015 101.409 1.00 93.19 172 GLU A C 1
ATOM 1372 O O . GLU A 1 172 ? -66.217 0.259 100.237 1.00 93.19 172 GLU A O 1
ATOM 1377 N N . GLU A 1 173 ? -65.639 -0.718 102.173 1.00 93.75 173 GLU A N 1
ATOM 1378 C CA . GLU A 1 173 ? -64.324 -1.216 101.742 1.00 93.75 173 GLU A CA 1
ATOM 1379 C C . GLU A 1 173 ? -64.414 -2.105 100.493 1.00 93.75 173 GLU A C 1
ATOM 1381 O O . GLU A 1 173 ? -63.603 -1.956 99.580 1.00 93.75 173 GLU A O 1
ATOM 1386 N N . HIS A 1 174 ? -65.406 -2.998 100.398 1.00 93.50 174 HIS A N 1
ATOM 1387 C CA . HIS A 1 174 ? -65.618 -3.820 99.203 1.00 93.50 174 HIS A CA 1
ATOM 1388 C C . HIS A 1 174 ? -66.028 -2.969 97.992 1.00 93.50 174 HIS A C 1
ATOM 1390 O O . HIS A 1 174 ? -65.572 -3.233 96.879 1.00 93.50 174 HIS A O 1
ATOM 1396 N N . THR A 1 175 ? -66.870 -1.944 98.166 1.00 93.75 175 THR A N 1
ATOM 1397 C CA . THR A 1 175 ? -67.232 -1.034 97.065 1.00 93.75 175 THR A CA 1
ATOM 1398 C C . THR A 1 175 ? -66.056 -0.166 96.625 1.00 93.75 175 THR A C 1
ATOM 1400 O O . THR A 1 175 ? -65.833 -0.031 95.422 1.00 93.75 175 THR A O 1
ATOM 1403 N N . GLU A 1 176 ? -65.239 0.337 97.556 1.00 94.62 176 GLU A N 1
ATOM 1404 C CA . GLU A 1 176 ? -63.993 1.035 97.227 1.00 94.62 176 GLU A CA 1
ATOM 1405 C C . GLU A 1 176 ? -62.995 0.117 96.515 1.00 94.62 176 GLU A C 1
ATOM 1407 O O . GLU A 1 176 ? -62.392 0.517 95.521 1.00 94.62 176 GLU A O 1
ATOM 1412 N N . LEU A 1 177 ? -62.812 -1.114 97.000 1.00 94.50 177 LEU A N 1
ATOM 1413 C CA . LEU A 1 177 ? -61.883 -2.071 96.407 1.00 94.50 177 LEU A CA 1
ATOM 1414 C C . LEU A 1 177 ? -62.346 -2.515 95.015 1.00 94.50 177 LEU A C 1
ATOM 1416 O O . LEU A 1 177 ? -61.510 -2.636 94.123 1.00 94.50 177 LEU A O 1
ATOM 1420 N N . SER A 1 178 ? -63.657 -2.688 94.808 1.00 94.00 178 SER A N 1
ATOM 1421 C CA . SER A 1 178 ? -64.243 -2.942 93.487 1.00 94.00 178 SER A CA 1
ATOM 1422 C C . SER A 1 178 ? -64.010 -1.760 92.549 1.00 94.00 178 SER A C 1
ATOM 1424 O O . SER A 1 178 ? -63.487 -1.965 91.462 1.00 94.00 178 SER A O 1
ATOM 1426 N N . SER A 1 179 ? -64.283 -0.523 92.988 1.00 94.75 179 SER A N 1
ATOM 1427 C CA . SER A 1 179 ? -64.017 0.681 92.184 1.00 94.75 179 SER A CA 1
ATOM 1428 C C . SER A 1 179 ? -62.543 0.774 91.788 1.00 94.75 179 SER A C 1
ATOM 1430 O O . SER A 1 179 ? -62.232 0.967 90.619 1.00 94.75 179 SER A O 1
ATOM 1432 N N . ARG A 1 180 ? -61.619 0.558 92.735 1.00 95.06 180 ARG A N 1
ATOM 1433 C CA . ARG A 1 180 ? -60.173 0.560 92.458 1.00 95.06 180 ARG A CA 1
ATOM 1434 C C . ARG A 1 180 ? -59.754 -0.584 91.533 1.00 95.06 180 ARG A C 1
ATOM 1436 O O . ARG A 1 180 ? -58.806 -0.417 90.772 1.00 95.06 180 ARG A O 1
ATOM 1443 N N . PHE A 1 181 ? -60.413 -1.742 91.604 1.00 94.88 181 PHE A N 1
ATOM 1444 C CA . PHE A 1 181 ? -60.171 -2.855 90.688 1.00 94.88 181 PHE A CA 1
ATOM 1445 C C . PHE A 1 181 ? -60.644 -2.519 89.269 1.00 94.88 181 PHE A C 1
ATOM 1447 O O . PHE A 1 181 ? -59.884 -2.725 88.326 1.00 94.88 181 PHE A O 1
ATOM 1454 N N . ASP A 1 182 ? -61.836 -1.938 89.125 1.00 94.94 182 ASP A N 1
ATOM 1455 C CA . ASP A 1 182 ? -62.380 -1.490 87.842 1.00 94.94 182 ASP A CA 1
ATOM 1456 C C . ASP A 1 182 ? -61.503 -0.381 87.225 1.00 94.94 182 ASP A C 1
ATOM 1458 O O . ASP A 1 182 ? -61.111 -0.486 86.061 1.00 94.94 182 ASP A O 1
ATOM 1462 N N . ASP A 1 183 ? -61.080 0.612 88.017 1.00 94.88 183 ASP A N 1
ATOM 1463 C CA . ASP A 1 183 ? -60.137 1.666 87.606 1.00 94.88 183 ASP A CA 1
ATOM 1464 C C . ASP A 1 183 ? -58.786 1.082 87.144 1.00 94.88 183 ASP A C 1
ATOM 1466 O O . ASP A 1 183 ? -58.238 1.469 86.104 1.00 94.88 183 ASP A O 1
ATOM 1470 N N . LEU A 1 184 ? -58.240 0.113 87.891 1.00 94.62 184 LEU A N 1
ATOM 1471 C CA . LEU A 1 184 ? -57.012 -0.594 87.518 1.00 94.62 184 LEU A CA 1
ATOM 1472 C C . LEU A 1 184 ? -57.196 -1.448 86.260 1.00 94.62 184 LEU A C 1
ATOM 1474 O O . LEU A 1 184 ? -56.260 -1.543 85.466 1.00 94.62 184 LEU A O 1
ATOM 1478 N N . GLN A 1 185 ? -58.367 -2.053 86.054 1.00 95.06 185 GLN A N 1
ATOM 1479 C CA . GLN A 1 185 ? -58.669 -2.850 84.867 1.00 95.06 185 GLN A CA 1
ATOM 1480 C C . GLN A 1 185 ? -58.758 -1.959 83.621 1.00 95.06 185 GLN A C 1
ATOM 1482 O O . GLN A 1 185 ? -58.100 -2.258 82.623 1.00 95.06 185 GLN A O 1
ATOM 1487 N N . VAL A 1 186 ? -59.461 -0.823 83.705 1.00 95.81 186 VAL A N 1
ATOM 1488 C CA . VAL A 1 186 ? -59.499 0.200 82.643 1.00 95.81 186 VAL A CA 1
ATOM 1489 C C . VAL A 1 186 ? -58.087 0.697 82.326 1.00 95.81 186 VAL A C 1
ATOM 1491 O O . VAL A 1 186 ? -57.681 0.695 81.165 1.00 95.81 186 VAL A O 1
ATOM 1494 N N . SER A 1 187 ? -57.287 1.031 83.345 1.00 94.50 187 SER A N 1
ATOM 1495 C CA . SER A 1 187 ? -55.894 1.453 83.150 1.00 94.50 187 SER A CA 1
ATOM 1496 C C . SER A 1 187 ? -55.028 0.361 82.498 1.00 94.50 187 SER A C 1
ATOM 1498 O O . SER A 1 187 ? -54.202 0.655 81.630 1.00 94.50 187 SER A O 1
ATOM 1500 N N . ASN A 1 188 ? -55.232 -0.913 82.853 1.00 92.81 188 ASN A N 1
ATOM 1501 C CA . ASN A 1 188 ? -54.525 -2.041 82.242 1.00 92.81 188 ASN A CA 1
ATOM 1502 C C . ASN A 1 188 ? -54.894 -2.201 80.761 1.00 92.81 188 ASN A C 1
ATOM 1504 O O . ASN A 1 188 ? -54.010 -2.379 79.922 1.00 92.81 188 ASN A O 1
ATOM 1508 N N . ASP A 1 189 ? -56.179 -2.098 80.423 1.00 94.19 189 ASP A N 1
ATOM 1509 C CA . ASP A 1 189 ? -56.648 -2.230 79.045 1.00 94.19 189 ASP A CA 1
ATOM 1510 C C . ASP A 1 189 ? -56.256 -1.025 78.172 1.00 94.19 189 ASP A C 1
ATOM 1512 O O . ASP A 1 189 ? -55.855 -1.231 77.022 1.00 94.19 189 ASP A O 1
ATOM 1516 N N . GLU A 1 190 ? -56.214 0.196 78.723 1.00 94.81 190 GLU A N 1
ATOM 1517 C CA . GLU A 1 190 ? -55.594 1.361 78.073 1.00 94.81 190 GLU A CA 1
ATOM 1518 C C . GLU A 1 190 ? -54.098 1.143 77.801 1.00 94.81 190 GLU A C 1
ATOM 1520 O O . GLU A 1 190 ? -53.620 1.397 76.692 1.00 94.81 190 GLU A O 1
ATOM 1525 N N . LEU A 1 191 ? -53.335 0.657 78.788 1.00 93.19 191 LEU A N 1
ATOM 1526 C CA . LEU A 1 191 ? -51.905 0.374 78.623 1.00 93.19 191 LEU A CA 1
ATOM 1527 C C . LEU A 1 191 ? -51.665 -0.726 77.582 1.00 93.19 191 LEU A C 1
ATOM 1529 O O . LEU A 1 191 ? -50.778 -0.591 76.739 1.00 93.19 191 LEU A O 1
ATOM 1533 N N . ARG A 1 192 ? -52.488 -1.781 77.580 1.00 92.50 192 ARG A N 1
ATOM 1534 C CA . ARG A 1 192 ? -52.473 -2.835 76.554 1.00 92.50 192 ARG A CA 1
ATOM 1535 C C . ARG A 1 192 ? -52.828 -2.294 75.173 1.00 92.50 192 ARG A C 1
ATOM 1537 O O . ARG A 1 192 ? -52.235 -2.732 74.190 1.00 92.50 192 ARG A O 1
ATOM 1544 N N . GLN A 1 193 ? -53.773 -1.360 75.070 1.00 93.06 193 GLN A N 1
ATOM 1545 C CA . GLN A 1 193 ? -54.101 -0.711 73.804 1.00 93.06 193 GLN A CA 1
ATOM 1546 C C . GLN A 1 193 ? -52.927 0.132 73.295 1.00 93.06 193 GLN A C 1
ATOM 1548 O O . GLN A 1 193 ? -52.484 -0.096 72.172 1.00 93.06 193 GLN A O 1
ATOM 1553 N N . ARG A 1 194 ? -52.356 1.010 74.129 1.00 92.44 194 ARG A N 1
ATOM 1554 C CA . ARG A 1 194 ? -51.183 1.826 73.764 1.00 92.44 194 ARG A CA 1
ATOM 1555 C C . ARG A 1 194 ? -49.973 0.970 73.384 1.00 92.44 194 ARG A C 1
ATOM 1557 O O . ARG A 1 194 ? -49.240 1.329 72.465 1.00 92.44 194 ARG A O 1
ATOM 1564 N N . LEU A 1 195 ? -49.773 -0.172 74.050 1.00 90.75 195 LEU A N 1
ATOM 1565 C CA . LEU A 1 195 ? -48.729 -1.135 73.694 1.00 90.75 195 LEU A CA 1
ATOM 1566 C C . LEU A 1 195 ? -48.964 -1.713 72.291 1.00 90.75 195 LEU A C 1
ATOM 1568 O O . LEU A 1 195 ? -48.076 -1.605 71.449 1.00 90.75 195 LEU A O 1
ATOM 1572 N N . ARG A 1 196 ? -50.173 -2.222 72.007 1.00 90.19 196 ARG A N 1
ATOM 1573 C CA . ARG A 1 196 ? -50.550 -2.747 70.679 1.00 90.19 196 ARG A CA 1
ATOM 1574 C C . ARG A 1 196 ? -50.441 -1.696 69.573 1.00 90.19 196 ARG A C 1
ATOM 1576 O O . ARG A 1 196 ? -49.980 -2.007 68.479 1.00 90.19 196 ARG A O 1
ATOM 1583 N N . GLU A 1 197 ? -50.846 -0.457 69.842 1.00 90.62 197 GLU A N 1
ATOM 1584 C CA . GLU A 1 197 ? -50.733 0.663 68.897 1.00 90.62 197 GLU A CA 1
ATOM 1585 C C . GLU A 1 197 ? -49.266 1.025 68.623 1.00 90.62 197 GLU A C 1
ATOM 1587 O O . GLU A 1 197 ? -48.884 1.206 67.467 1.00 90.62 197 GLU A O 1
ATOM 1592 N N . MET A 1 198 ? -48.417 1.058 69.656 1.00 89.00 198 MET A N 1
ATOM 1593 C CA . MET A 1 198 ? -46.977 1.286 69.506 1.00 89.00 198 MET A CA 1
ATOM 1594 C C . MET A 1 198 ? -46.283 0.142 68.751 1.00 89.00 198 MET A C 1
ATOM 1596 O O . MET A 1 198 ? -45.415 0.404 67.919 1.00 89.00 198 MET A O 1
ATOM 1600 N N . GLU A 1 199 ? -46.623 -1.114 69.044 1.00 88.31 199 GLU A N 1
ATOM 1601 C CA . GLU A 1 199 ? -46.076 -2.293 68.362 1.00 88.31 199 GLU A CA 1
ATOM 1602 C C . GLU A 1 199 ? -46.497 -2.313 66.889 1.00 88.31 199 GLU A C 1
ATOM 1604 O O . GLU A 1 199 ? -45.637 -2.373 66.014 1.00 88.31 199 GLU A O 1
ATOM 1609 N N . SER A 1 200 ? -47.788 -2.121 66.602 1.00 88.56 200 SER A N 1
ATOM 1610 C CA . SER A 1 200 ? -48.309 -1.998 65.235 1.00 88.56 200 SER A CA 1
ATOM 1611 C C . SER A 1 200 ? -47.677 -0.825 64.473 1.00 88.56 200 SER A C 1
ATOM 1613 O O . SER A 1 200 ? -47.286 -0.972 63.316 1.00 88.56 200 SER A O 1
ATOM 1615 N N . GLY A 1 201 ? -47.491 0.330 65.122 1.00 88.25 201 GLY A N 1
ATOM 1616 C CA . GLY A 1 201 ? -46.821 1.489 64.528 1.00 88.25 201 GLY A CA 1
ATOM 1617 C C . GLY A 1 201 ? -45.349 1.229 64.185 1.00 88.25 201 GLY A C 1
ATOM 1618 O O . GLY A 1 201 ? -44.887 1.632 63.116 1.00 88.25 201 GLY A O 1
ATOM 1619 N N . LYS A 1 202 ? -44.619 0.509 65.048 1.00 91.06 202 LYS A N 1
ATOM 1620 C CA . LYS A 1 202 ? -43.241 0.066 64.776 1.00 91.06 202 LYS A CA 1
ATOM 1621 C C . LYS A 1 202 ? -43.195 -0.948 63.637 1.00 91.06 202 LYS A C 1
ATOM 1623 O O . LYS A 1 202 ? -42.383 -0.785 62.734 1.00 91.06 202 LYS A O 1
ATOM 1628 N N . ASP A 1 203 ? -44.080 -1.940 63.633 1.00 92.12 203 ASP A N 1
ATOM 1629 C CA . ASP A 1 203 ? -44.169 -2.941 62.565 1.00 92.12 203 ASP A CA 1
ATOM 1630 C C . ASP A 1 203 ? -44.502 -2.311 61.207 1.00 92.12 203 ASP A C 1
ATOM 1632 O O . ASP A 1 203 ? -43.909 -2.680 60.193 1.00 92.12 203 ASP A O 1
ATOM 1636 N N . LEU A 1 204 ? -45.407 -1.329 61.171 1.00 92.94 204 LEU A N 1
ATOM 1637 C CA . LEU A 1 204 ? -45.718 -0.557 59.967 1.00 92.94 204 LEU A CA 1
ATOM 1638 C C . LEU A 1 204 ? -44.517 0.276 59.500 1.00 92.94 204 LEU A C 1
ATOM 1640 O O . LEU A 1 204 ? -44.216 0.282 58.307 1.00 92.94 204 LEU A O 1
ATOM 1644 N N . HIS A 1 205 ? -43.797 0.927 60.419 1.00 94.12 205 HIS A N 1
ATOM 1645 C CA . HIS A 1 205 ? -42.579 1.673 60.094 1.00 94.12 205 HIS A CA 1
ATOM 1646 C C . HIS A 1 205 ? -41.480 0.762 59.527 1.00 94.12 205 HIS A C 1
ATOM 1648 O O . HIS A 1 205 ? -40.912 1.069 58.479 1.00 94.12 205 HIS A O 1
ATOM 1654 N N . TRP A 1 206 ? -41.223 -0.390 60.155 1.00 93.88 206 TRP A N 1
ATOM 1655 C CA . TRP A 1 206 ? -40.227 -1.348 59.673 1.00 93.88 206 TRP A CA 1
ATOM 1656 C C . TRP A 1 206 ? -40.617 -1.982 58.339 1.00 93.88 206 TRP A C 1
ATOM 1658 O O . TRP A 1 206 ? -39.751 -2.148 57.485 1.00 93.88 206 TRP A O 1
ATOM 1668 N N . ARG A 1 207 ? -41.902 -2.284 58.106 1.00 95.06 207 ARG A N 1
ATOM 1669 C CA . ARG A 1 207 ? -42.387 -2.739 56.790 1.00 95.06 207 ARG A CA 1
ATOM 1670 C C . ARG A 1 207 ? -42.176 -1.673 55.716 1.00 95.06 207 ARG A C 1
ATOM 1672 O O . ARG A 1 207 ? -41.626 -1.991 54.668 1.00 95.06 207 ARG A O 1
ATOM 1679 N N . ALA A 1 208 ? -42.532 -0.419 55.996 1.00 95.62 208 ALA A N 1
ATOM 1680 C CA . ALA A 1 208 ? -42.332 0.689 55.064 1.00 95.62 208 ALA A CA 1
ATOM 1681 C C . ALA A 1 208 ? -40.846 0.917 54.731 1.00 95.62 208 ALA A C 1
ATOM 1683 O O . ALA A 1 208 ? -40.509 1.120 53.566 1.00 95.62 208 ALA A O 1
ATOM 1684 N N . GLU A 1 209 ? -39.946 0.830 55.717 1.00 96.62 209 GLU A N 1
ATOM 1685 C CA . GLU A 1 209 ? -38.504 0.954 55.472 1.00 96.62 209 GLU A CA 1
ATOM 1686 C C . GLU A 1 209 ? -37.941 -0.272 54.726 1.00 96.62 209 GLU A C 1
ATOM 1688 O O . GLU A 1 209 ? -37.122 -0.103 53.828 1.00 96.62 209 GLU A O 1
ATOM 1693 N N . ILE A 1 210 ? -38.423 -1.493 54.999 1.00 96.62 210 ILE A N 1
ATOM 1694 C CA . ILE A 1 210 ? -38.070 -2.697 54.220 1.00 96.62 210 ILE A CA 1
ATOM 1695 C C . ILE A 1 210 ? -38.500 -2.554 52.755 1.00 96.62 210 ILE A C 1
ATOM 1697 O O . ILE A 1 210 ? -37.714 -2.862 51.858 1.00 96.62 210 ILE A O 1
ATOM 1701 N N . ASP A 1 211 ? -39.720 -2.088 52.488 1.00 96.62 211 ASP A N 1
ATOM 1702 C CA . ASP A 1 211 ? -40.224 -1.942 51.120 1.00 96.62 211 ASP A CA 1
ATOM 1703 C C . ASP A 1 211 ? -39.533 -0.790 50.372 1.00 96.62 211 ASP A C 1
ATOM 1705 O O . ASP A 1 211 ? -39.204 -0.938 49.193 1.00 96.62 211 ASP A O 1
ATOM 1709 N N . LYS A 1 212 ? -39.184 0.301 51.065 1.00 97.56 212 LYS A N 1
ATOM 1710 C CA . LYS A 1 212 ? -38.314 1.362 50.538 1.00 97.56 212 LYS A CA 1
ATOM 1711 C C . LYS A 1 212 ? -36.913 0.842 50.199 1.00 97.56 212 LYS A C 1
ATOM 1713 O O . LYS A 1 212 ? -36.453 1.040 49.080 1.00 97.56 212 LYS A O 1
ATOM 1718 N N . LEU A 1 213 ? -36.262 0.111 51.108 1.00 97.25 213 LEU A N 1
ATOM 1719 C CA . LEU A 1 213 ? -34.944 -0.489 50.862 1.00 97.25 213 LEU A CA 1
ATOM 1720 C C . LEU A 1 213 ? -34.973 -1.498 49.703 1.00 97.25 213 LEU A C 1
ATOM 1722 O O . LEU A 1 213 ? -34.024 -1.564 48.926 1.00 97.25 213 LEU A O 1
ATOM 1726 N N . ARG A 1 214 ? -36.068 -2.251 49.536 1.00 97.69 214 ARG A N 1
ATOM 1727 C CA . ARG A 1 214 ? -36.290 -3.123 48.368 1.00 97.69 214 ARG A CA 1
ATOM 1728 C C . ARG A 1 214 ? -36.444 -2.331 47.072 1.00 97.69 214 ARG A C 1
ATOM 1730 O O . ARG A 1 214 ? -35.896 -2.743 46.051 1.00 97.69 214 ARG A O 1
ATOM 1737 N N . GLN A 1 215 ? -37.163 -1.209 47.100 1.00 97.88 215 GLN A N 1
ATOM 1738 C CA . GLN A 1 215 ? -37.314 -0.329 45.942 1.00 97.88 215 GLN A CA 1
ATOM 1739 C C . GLN A 1 215 ? -35.975 0.312 45.545 1.00 97.88 215 GLN A C 1
ATOM 1741 O O . GLN A 1 215 ? -35.623 0.301 44.365 1.00 97.88 215 GLN A O 1
ATOM 1746 N N . ASP A 1 216 ? -35.209 0.811 46.517 1.00 97.31 216 ASP A N 1
ATOM 1747 C CA . ASP A 1 216 ? -33.882 1.392 46.295 1.00 97.31 216 ASP A CA 1
ATOM 1748 C C . ASP A 1 216 ? -32.876 0.339 45.801 1.00 97.31 216 ASP A C 1
ATOM 1750 O O . ASP A 1 216 ? -32.117 0.610 44.867 1.00 97.31 216 ASP A O 1
ATOM 1754 N N . LEU A 1 217 ? -32.917 -0.888 46.341 1.00 97.75 217 LEU A N 1
ATOM 1755 C CA . LEU A 1 217 ? -32.120 -2.015 45.850 1.00 97.75 217 LEU A CA 1
ATOM 1756 C C . LEU A 1 217 ? -32.468 -2.350 44.395 1.00 97.75 217 LEU A C 1
ATOM 1758 O O . LEU A 1 217 ? -31.575 -2.358 43.555 1.00 97.75 217 LEU A O 1
ATOM 1762 N N . SER A 1 218 ? -33.751 -2.536 44.068 1.00 98.12 218 SER A N 1
ATOM 1763 C CA . SER A 1 218 ? -34.189 -2.833 42.696 1.00 98.12 218 SER A CA 1
ATOM 1764 C C . SER A 1 218 ? -33.820 -1.712 41.716 1.00 98.12 218 SER A C 1
ATOM 1766 O O . SER A 1 218 ? -33.378 -1.971 40.596 1.00 98.12 218 SER A O 1
ATOM 1768 N N . ARG A 1 219 ? -33.926 -0.444 42.137 1.00 98.25 219 ARG A N 1
ATOM 1769 C CA . ARG A 1 219 ? -33.485 0.707 41.338 1.00 98.25 219 ARG A CA 1
ATOM 1770 C C . ARG A 1 219 ? -31.971 0.695 41.107 1.00 98.25 219 ARG A C 1
ATOM 1772 O O . ARG A 1 219 ? -31.534 0.957 39.989 1.00 98.25 219 ARG A O 1
ATOM 1779 N N . SER A 1 220 ? -31.189 0.376 42.137 1.00 97.69 220 SER A N 1
ATOM 1780 C CA . SER A 1 220 ? -29.730 0.240 42.057 1.00 97.69 220 SER A CA 1
ATOM 1781 C C . SER A 1 220 ? -29.312 -0.922 41.148 1.00 97.69 220 SER A C 1
ATOM 1783 O O . SER A 1 220 ? -28.444 -0.757 40.296 1.00 97.69 220 SER A O 1
ATOM 1785 N N . GLU A 1 221 ? -29.980 -2.073 41.247 1.00 97.88 221 GLU A N 1
ATOM 1786 C CA . GLU A 1 221 ? -29.754 -3.242 40.389 1.00 97.88 221 GLU A CA 1
ATOM 1787 C C . GLU A 1 221 ? -30.070 -2.949 38.918 1.00 97.88 221 GLU A C 1
ATOM 1789 O O . GLU A 1 221 ? -29.260 -3.273 38.049 1.00 97.88 221 GLU A O 1
ATOM 1794 N N . ASN A 1 222 ? -31.189 -2.271 38.640 1.00 98.00 222 ASN A N 1
ATOM 1795 C CA . ASN A 1 222 ? -31.542 -1.827 37.291 1.00 98.00 222 ASN A CA 1
ATOM 1796 C C . ASN A 1 222 ? -30.503 -0.841 36.734 1.00 98.00 222 ASN A C 1
ATOM 1798 O O . ASN A 1 222 ? -30.056 -1.001 35.599 1.00 98.00 222 ASN A O 1
ATOM 1802 N N . GLN A 1 223 ? -30.059 0.134 37.538 1.00 98.38 223 GLN A N 1
ATOM 1803 C CA . GLN A 1 223 ? -29.024 1.083 37.119 1.00 98.38 223 GLN A CA 1
ATOM 1804 C C . GLN A 1 223 ? -27.684 0.385 36.856 1.00 98.38 223 GLN A C 1
ATOM 1806 O O . GLN A 1 223 ? -27.025 0.682 35.858 1.00 98.38 223 GLN A O 1
ATOM 1811 N N . ARG A 1 224 ? -27.297 -0.569 37.715 1.00 98.31 224 ARG A N 1
ATOM 1812 C CA . ARG A 1 224 ? -26.096 -1.396 37.547 1.00 98.31 224 ARG A CA 1
ATOM 1813 C C . ARG A 1 224 ? -26.168 -2.177 36.238 1.00 98.31 224 ARG A C 1
ATOM 1815 O O . ARG A 1 224 ? -25.220 -2.120 35.460 1.00 98.31 224 ARG A O 1
ATOM 1822 N N . HIS A 1 225 ? -27.291 -2.839 35.963 1.00 98.44 225 HIS A N 1
ATOM 1823 C CA . HIS A 1 225 ? -27.487 -3.601 34.732 1.00 98.44 225 HIS A CA 1
ATOM 1824 C C . HIS A 1 225 ? -27.460 -2.711 33.478 1.00 98.44 225 HIS A C 1
ATOM 1826 O O . HIS A 1 225 ? -26.840 -3.069 32.480 1.00 98.44 225 HIS A O 1
ATOM 1832 N N . GLU A 1 226 ? -28.043 -1.509 33.528 1.00 98.31 226 GLU A N 1
ATOM 1833 C CA . GLU A 1 226 ? -27.941 -0.544 32.427 1.00 98.31 226 GLU A CA 1
ATOM 1834 C C . GLU A 1 226 ? -26.487 -0.105 32.178 1.00 98.31 226 GLU A C 1
ATOM 1836 O O . GLU A 1 226 ? -26.052 -0.042 31.024 1.00 98.31 226 GLU A O 1
ATOM 1841 N N . THR A 1 227 ? -25.707 0.140 33.240 1.00 97.56 227 THR A N 1
ATOM 1842 C CA . THR A 1 227 ? -24.276 0.462 33.100 1.00 97.56 227 THR A CA 1
ATOM 1843 C C . THR A 1 227 ? -23.445 -0.716 32.589 1.00 97.56 227 THR A C 1
ATOM 1845 O O . THR A 1 227 ? -22.541 -0.508 31.785 1.00 97.56 227 THR A O 1
ATOM 1848 N N . GLU A 1 228 ? -23.785 -1.945 32.975 1.00 98.44 228 GLU A N 1
ATOM 1849 C CA . GLU A 1 228 ? -23.164 -3.186 32.495 1.00 98.44 228 GLU A CA 1
ATOM 1850 C C . GLU A 1 228 ? -23.399 -3.351 30.981 1.00 98.44 228 GLU A C 1
ATOM 1852 O O . GLU A 1 228 ? -22.446 -3.463 30.213 1.00 98.44 228 GLU A O 1
ATOM 1857 N N . LEU A 1 229 ? -24.644 -3.172 30.520 1.00 98.44 229 LEU A N 1
ATOM 1858 C CA . LEU A 1 229 ? -24.992 -3.164 29.093 1.00 98.44 229 LEU A CA 1
ATOM 1859 C C . LEU A 1 229 ? -24.329 -2.020 28.301 1.00 98.44 229 LEU A C 1
ATOM 1861 O O . LEU A 1 229 ? -24.065 -2.169 27.105 1.00 98.44 229 LEU A O 1
ATOM 1865 N N . LEU A 1 230 ? -24.086 -0.859 28.920 1.00 98.44 230 LEU A N 1
ATOM 1866 C CA . LEU A 1 230 ? -23.322 0.229 28.296 1.00 98.44 230 LEU A CA 1
ATOM 1867 C C . LEU A 1 230 ? -21.843 -0.140 28.147 1.00 98.44 230 LEU A C 1
ATOM 1869 O O . LEU A 1 230 ? -21.281 0.077 27.074 1.00 98.44 230 LEU A O 1
ATOM 1873 N N . VAL A 1 231 ? -21.234 -0.726 29.181 1.00 98.44 231 VAL A N 1
ATOM 1874 C CA . VAL A 1 231 ? -19.846 -1.209 29.149 1.00 98.44 231 VAL A CA 1
ATOM 1875 C C . VAL A 1 231 ? -19.671 -2.285 28.077 1.00 98.44 231 VAL A C 1
ATOM 1877 O O . VAL A 1 231 ? -18.746 -2.179 27.275 1.00 98.44 231 VAL A O 1
ATOM 1880 N N . ASP A 1 232 ? -20.589 -3.247 27.972 1.00 98.44 232 ASP A N 1
ATOM 1881 C CA . ASP A 1 232 ? -20.545 -4.283 26.933 1.00 98.44 232 ASP A CA 1
ATOM 1882 C C . ASP A 1 232 ? -20.640 -3.699 25.517 1.00 98.44 232 ASP A C 1
ATOM 1884 O O . ASP A 1 232 ? -19.845 -4.054 24.642 1.00 98.44 232 ASP A O 1
ATOM 1888 N N . ARG A 1 233 ? -21.548 -2.739 25.283 1.00 98.38 233 ARG A N 1
ATOM 1889 C CA . ARG A 1 233 ? -21.636 -2.030 23.992 1.00 98.38 233 ARG A CA 1
ATOM 1890 C C . ARG A 1 233 ? -20.346 -1.276 23.662 1.00 98.38 233 ARG A C 1
ATOM 1892 O O . ARG A 1 233 ? -19.869 -1.366 22.530 1.00 98.38 233 ARG A O 1
ATOM 1899 N N . CYS A 1 234 ? -19.764 -0.576 24.635 1.00 98.12 234 CYS A N 1
ATOM 1900 C CA . CYS A 1 234 ? -18.482 0.109 24.468 1.00 98.12 234 CYS A CA 1
ATOM 1901 C C . CYS A 1 234 ? -17.343 -0.880 24.173 1.00 98.12 234 CYS A C 1
ATOM 1903 O O . CYS A 1 234 ? -16.549 -0.628 23.271 1.00 98.12 234 CYS A O 1
ATOM 1905 N N . ASN A 1 235 ? -17.287 -2.026 24.856 1.00 98.38 235 ASN A N 1
ATOM 1906 C CA . ASN A 1 235 ? -16.287 -3.071 24.618 1.00 98.38 235 ASN A CA 1
ATOM 1907 C C . ASN A 1 235 ? -16.391 -3.656 23.200 1.00 98.38 235 ASN A C 1
ATOM 1909 O O . ASN A 1 235 ? -15.371 -3.824 22.532 1.00 98.38 235 ASN A O 1
ATOM 1913 N N . VAL A 1 236 ? -17.606 -3.913 22.699 1.00 98.50 236 VAL A N 1
ATOM 1914 C CA . VAL A 1 236 ? -17.817 -4.353 21.307 1.00 98.50 236 VAL A CA 1
ATOM 1915 C C . VAL A 1 236 ? -17.324 -3.292 20.318 1.00 98.50 236 VAL A C 1
ATOM 1917 O O . VAL A 1 236 ? -16.559 -3.619 19.411 1.00 98.50 236 VAL A O 1
ATOM 1920 N N . GLN A 1 237 ? -17.670 -2.017 20.524 1.00 98.38 237 GLN A N 1
ATOM 1921 C CA . GLN A 1 237 ? -17.199 -0.919 19.670 1.00 98.38 237 GLN A CA 1
ATOM 1922 C C . GLN A 1 237 ? -15.671 -0.751 19.707 1.00 98.38 237 GLN A C 1
ATOM 1924 O O . GLN A 1 237 ? -15.055 -0.562 18.659 1.00 98.38 237 GLN A O 1
ATOM 1929 N N . ILE A 1 238 ? -15.043 -0.868 20.881 1.00 98.44 238 ILE A N 1
ATOM 1930 C CA . ILE A 1 238 ? -13.582 -0.834 21.040 1.00 98.44 238 ILE A CA 1
ATOM 1931 C C . ILE A 1 238 ? -12.931 -1.997 20.287 1.00 98.44 238 ILE A C 1
ATOM 1933 O O . ILE A 1 238 ? -11.955 -1.776 19.572 1.00 98.44 238 ILE A O 1
ATOM 1937 N N . ASN A 1 239 ? -13.477 -3.211 20.386 1.00 98.44 239 ASN A N 1
ATOM 1938 C CA . ASN A 1 239 ? -12.959 -4.381 19.675 1.00 98.44 239 ASN A CA 1
ATOM 1939 C C . ASN A 1 239 ? -13.100 -4.234 18.151 1.00 98.44 239 ASN A C 1
ATOM 1941 O O . ASN A 1 239 ? -12.159 -4.530 17.415 1.00 98.44 239 ASN A O 1
ATOM 1945 N N . GLU A 1 240 ? -14.231 -3.715 17.663 1.00 98.44 240 GLU A N 1
ATOM 1946 C CA . GLU A 1 240 ? -14.417 -3.412 16.240 1.00 98.44 240 GLU A CA 1
ATOM 1947 C C . GLU A 1 240 ? -13.452 -2.339 15.727 1.00 98.44 240 GLU A C 1
ATOM 1949 O O . GLU A 1 240 ? -12.897 -2.487 14.639 1.00 98.44 240 GLU A O 1
ATOM 1954 N N . LEU A 1 241 ? -13.264 -1.250 16.479 1.00 98.31 241 LEU A 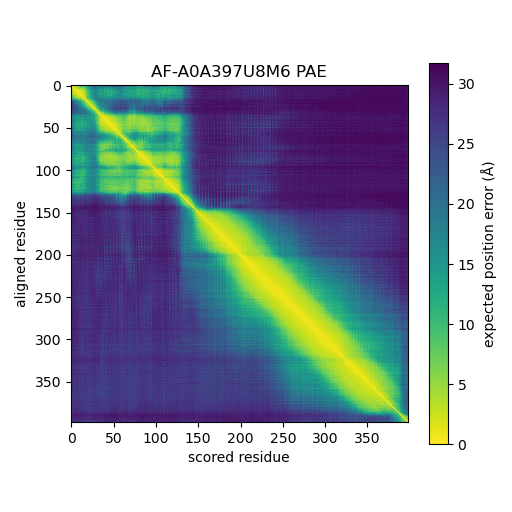N 1
ATOM 1955 C CA . LEU A 1 241 ? -12.347 -0.170 16.112 1.00 98.31 241 LEU A CA 1
ATOM 1956 C C . LEU A 1 241 ? -10.890 -0.633 16.173 1.00 98.31 241 LEU A C 1
ATOM 1958 O O . LEU A 1 241 ? -10.125 -0.326 15.266 1.00 98.31 241 LEU A O 1
ATOM 1962 N N . THR A 1 242 ? -10.524 -1.431 17.179 1.00 98.38 242 THR A N 1
ATOM 1963 C CA . THR A 1 242 ? -9.203 -2.068 17.277 1.00 98.38 242 THR A CA 1
ATOM 1964 C C . THR A 1 242 ? -8.949 -2.968 16.073 1.00 98.38 242 THR A C 1
ATOM 1966 O O . THR A 1 242 ? -7.897 -2.850 15.452 1.00 98.38 242 THR A O 1
ATOM 1969 N N . LYS A 1 243 ? -9.921 -3.805 15.679 1.00 98.38 243 LYS A N 1
ATOM 1970 C CA . LYS A 1 243 ? -9.796 -4.644 14.481 1.00 98.38 243 LYS A CA 1
ATOM 1971 C C . LYS A 1 243 ? -9.631 -3.801 13.211 1.00 98.38 243 LYS A C 1
ATOM 1973 O O . LYS A 1 243 ? -8.662 -3.997 12.492 1.00 98.38 243 LYS A O 1
ATOM 1978 N N . LYS A 1 244 ? -10.507 -2.814 12.985 1.00 98.44 244 LYS A N 1
ATOM 1979 C CA . LYS A 1 244 ? -10.412 -1.889 11.837 1.00 98.44 244 LYS A CA 1
ATOM 1980 C C . LYS A 1 244 ? -9.062 -1.161 11.796 1.00 98.44 244 LYS A C 1
ATOM 1982 O O . LYS A 1 244 ? -8.542 -0.921 10.716 1.00 98.44 244 LYS A O 1
ATOM 1987 N N . ASN A 1 245 ? -8.488 -0.823 12.951 1.00 98.19 245 ASN A N 1
ATOM 1988 C CA . ASN A 1 245 ? -7.171 -0.193 13.036 1.00 98.19 245 ASN A CA 1
ATOM 1989 C C . ASN A 1 245 ? -6.043 -1.167 12.645 1.00 98.19 245 ASN A C 1
ATOM 1991 O O . ASN A 1 245 ? -5.160 -0.785 11.888 1.00 98.19 245 ASN A O 1
ATOM 1995 N N . MET A 1 246 ? -6.100 -2.433 13.078 1.00 98.38 246 MET A N 1
ATOM 1996 C CA . MET A 1 246 ? -5.156 -3.468 12.625 1.00 98.38 246 MET A CA 1
ATOM 1997 C C . MET A 1 246 ? -5.259 -3.709 11.111 1.00 98.38 246 MET A C 1
ATOM 1999 O O . MET A 1 246 ? -4.237 -3.697 10.430 1.00 98.38 246 MET A O 1
ATOM 2003 N N . ASP A 1 247 ? -6.481 -3.824 10.574 1.00 98.25 247 ASP A N 1
ATOM 2004 C CA . ASP A 1 247 ? -6.726 -3.987 9.133 1.00 98.25 247 ASP A CA 1
ATOM 2005 C C . ASP A 1 247 ? -6.165 -2.788 8.323 1.00 98.25 247 ASP A C 1
ATOM 2007 O O . ASP A 1 247 ? -5.651 -2.955 7.216 1.00 98.25 247 ASP A O 1
ATOM 2011 N N . LEU A 1 248 ? -6.239 -1.564 8.869 1.00 98.25 248 LEU A N 1
ATOM 2012 C CA . LEU A 1 248 ? -5.667 -0.351 8.263 1.00 98.25 248 LEU A CA 1
ATOM 2013 C C . LEU A 1 248 ? -4.133 -0.294 8.355 1.00 98.25 248 LEU A C 1
ATOM 2015 O O . LEU A 1 248 ? -3.499 0.208 7.427 1.00 98.25 248 LEU A O 1
ATOM 2019 N N . ILE A 1 249 ? -3.534 -0.807 9.434 1.00 98.31 249 ILE A N 1
ATOM 2020 C CA . ILE A 1 249 ? -2.074 -0.924 9.575 1.00 98.31 249 ILE A CA 1
ATOM 2021 C C . ILE A 1 249 ? -1.530 -1.918 8.539 1.00 98.31 249 ILE A C 1
ATOM 2023 O O . ILE A 1 249 ? -0.615 -1.571 7.796 1.00 98.31 249 ILE A O 1
ATOM 2027 N N . GLU A 1 250 ? -2.149 -3.094 8.392 1.00 98.38 250 GLU A N 1
ATOM 2028 C CA . GLU A 1 250 ? -1.749 -4.093 7.387 1.00 98.38 250 GLU A CA 1
ATOM 2029 C C . GLU A 1 250 ? -1.861 -3.548 5.948 1.00 98.38 250 GLU A C 1
ATOM 2031 O O . GLU A 1 250 ? -0.990 -3.791 5.104 1.00 98.38 250 GLU A O 1
ATOM 2036 N N . GLN A 1 251 ? -2.891 -2.742 5.663 1.00 98.19 251 GLN A N 1
ATOM 2037 C CA . GLN A 1 251 ? -3.021 -2.031 4.385 1.00 98.19 251 GLN A CA 1
ATOM 2038 C C . GLN A 1 251 ? -1.936 -0.962 4.187 1.00 98.19 251 GLN A C 1
ATOM 2040 O O . GLN A 1 251 ? -1.428 -0.821 3.072 1.00 98.19 251 GLN A O 1
ATOM 2045 N N . ALA A 1 252 ? -1.561 -0.223 5.234 1.00 98.31 252 ALA A N 1
ATOM 2046 C CA . ALA A 1 252 ? -0.502 0.784 5.168 1.00 98.31 252 ALA A CA 1
ATOM 2047 C C . ALA A 1 252 ? 0.878 0.151 4.923 1.00 98.31 252 ALA A C 1
ATOM 2049 O O . ALA A 1 252 ? 1.614 0.618 4.050 1.00 98.31 252 ALA A O 1
ATOM 2050 N N . ASP A 1 253 ? 1.192 -0.948 5.612 1.00 97.88 253 ASP A N 1
ATOM 2051 C CA . ASP A 1 253 ? 2.425 -1.717 5.413 1.00 97.88 253 ASP A CA 1
ATOM 2052 C C . ASP A 1 253 ? 2.479 -2.319 4.000 1.00 97.88 253 ASP A C 1
ATOM 2054 O O . ASP A 1 253 ? 3.481 -2.185 3.291 1.00 97.88 253 ASP A O 1
ATOM 2058 N N . SER A 1 254 ? 1.366 -2.893 3.529 1.00 97.88 254 SER A N 1
ATOM 2059 C CA . SER A 1 254 ? 1.243 -3.408 2.157 1.00 97.88 254 SER A CA 1
ATOM 2060 C C . SER A 1 254 ? 1.440 -2.308 1.106 1.00 97.88 254 SER A C 1
ATOM 2062 O O . SER A 1 254 ? 2.135 -2.512 0.108 1.00 97.88 254 SER A O 1
ATOM 2064 N N . ALA A 1 255 ? 0.872 -1.118 1.328 1.00 97.81 255 ALA A N 1
ATOM 2065 C CA . ALA A 1 255 ? 1.044 0.034 0.447 1.00 97.81 255 ALA A CA 1
ATOM 2066 C C . ALA A 1 255 ? 2.486 0.570 0.451 1.00 97.81 255 ALA A C 1
ATOM 2068 O O . ALA A 1 255 ? 2.976 0.999 -0.596 1.00 97.81 255 ALA A O 1
ATOM 2069 N N . MET A 1 256 ? 3.186 0.513 1.590 1.00 98.12 256 MET A N 1
ATOM 2070 C CA . MET A 1 256 ? 4.607 0.858 1.681 1.00 98.12 256 MET A CA 1
ATOM 2071 C C . MET A 1 256 ? 5.463 -0.108 0.852 1.00 98.12 256 MET A C 1
ATOM 2073 O O . MET A 1 256 ? 6.233 0.345 0.007 1.00 98.12 256 MET A O 1
ATOM 2077 N N . ILE A 1 257 ? 5.263 -1.423 1.007 1.00 98.06 257 ILE A N 1
ATOM 2078 C CA . ILE A 1 257 ? 5.978 -2.450 0.229 1.00 98.06 257 ILE A CA 1
ATOM 2079 C C . ILE A 1 257 ? 5.731 -2.270 -1.278 1.00 98.06 257 ILE A C 1
ATOM 2081 O O . ILE A 1 257 ? 6.673 -2.305 -2.070 1.00 98.06 257 ILE A O 1
ATOM 2085 N N . LEU A 1 258 ? 4.481 -2.028 -1.689 1.00 97.69 258 LEU A N 1
ATOM 2086 C CA . LEU A 1 258 ? 4.139 -1.772 -3.094 1.00 97.69 258 LEU A CA 1
ATOM 2087 C C . LEU A 1 258 ? 4.783 -0.486 -3.634 1.00 97.69 258 LEU A C 1
ATOM 2089 O O . LEU A 1 258 ? 5.215 -0.460 -4.787 1.00 97.69 258 LEU A O 1
ATOM 2093 N N . ARG A 1 259 ? 4.881 0.577 -2.825 1.00 98.31 259 ARG A N 1
ATOM 2094 C CA . ARG A 1 259 ? 5.575 1.812 -3.220 1.00 98.31 259 ARG A CA 1
ATOM 2095 C C . ARG A 1 259 ? 7.065 1.557 -3.440 1.00 98.31 259 ARG A C 1
ATOM 2097 O O . ARG A 1 259 ? 7.602 1.989 -4.457 1.00 98.31 259 ARG A O 1
ATOM 2104 N N . ASP A 1 260 ? 7.705 0.829 -2.533 1.00 98.31 260 ASP A N 1
ATOM 2105 C CA . ASP A 1 260 ? 9.136 0.543 -2.615 1.00 98.31 260 ASP A CA 1
ATOM 2106 C C . ASP A 1 260 ? 9.450 -0.364 -3.830 1.00 98.31 260 ASP A C 1
ATOM 2108 O O . ASP A 1 260 ? 10.409 -0.106 -4.560 1.00 98.31 260 ASP A O 1
ATOM 2112 N N . GLN A 1 261 ? 8.577 -1.331 -4.154 1.00 98.12 261 GLN A N 1
ATOM 2113 C CA . GLN A 1 261 ? 8.633 -2.095 -5.416 1.00 98.12 261 GLN A CA 1
ATOM 2114 C C . GLN A 1 261 ? 8.462 -1.204 -6.659 1.00 98.12 261 GLN A C 1
ATOM 2116 O O . GLN A 1 261 ? 9.166 -1.374 -7.655 1.00 98.12 261 GLN A O 1
ATOM 2121 N N . VAL A 1 262 ? 7.542 -0.235 -6.625 1.00 98.12 262 VAL A N 1
ATOM 2122 C CA . VAL A 1 262 ? 7.355 0.733 -7.719 1.00 98.12 262 VAL A CA 1
ATOM 2123 C C . VAL A 1 262 ? 8.599 1.609 -7.909 1.00 98.12 262 VAL A C 1
ATOM 2125 O O . VAL A 1 262 ? 8.959 1.906 -9.049 1.00 98.12 262 VAL A O 1
ATOM 2128 N N . ASP A 1 263 ? 9.281 2.001 -6.834 1.00 98.12 263 ASP A N 1
ATOM 2129 C CA . ASP A 1 263 ? 10.514 2.789 -6.908 1.00 98.12 263 ASP A CA 1
ATOM 2130 C C . ASP A 1 263 ? 11.718 1.954 -7.387 1.00 98.12 263 ASP A C 1
ATOM 2132 O O . ASP A 1 263 ? 12.505 2.431 -8.213 1.00 98.12 263 ASP A O 1
ATOM 2136 N N . GLU A 1 264 ? 11.807 0.672 -7.013 1.00 98.00 264 GLU A N 1
ATOM 2137 C CA . GLU A 1 264 ? 12.752 -0.269 -7.629 1.00 98.00 264 GLU A CA 1
ATOM 2138 C C . GLU A 1 264 ? 12.497 -0.412 -9.141 1.00 98.00 264 GLU A C 1
ATOM 2140 O O . GLU A 1 264 ? 13.427 -0.285 -9.946 1.00 98.00 264 GLU A O 1
ATOM 2145 N N . LEU A 1 265 ? 11.238 -0.590 -9.558 1.00 97.00 265 LEU A N 1
ATOM 2146 C CA . LEU A 1 265 ? 10.866 -0.672 -10.974 1.00 97.00 265 LEU A CA 1
ATOM 2147 C C . LEU A 1 265 ? 11.168 0.628 -11.740 1.00 97.00 265 LEU A C 1
ATOM 2149 O O . LEU A 1 265 ? 11.642 0.567 -12.874 1.00 97.00 265 LEU A O 1
ATOM 2153 N N . LYS A 1 266 ? 10.995 1.815 -11.142 1.00 98.19 266 LYS A N 1
ATOM 2154 C CA . LYS A 1 266 ? 11.458 3.078 -11.755 1.00 98.19 266 LYS A CA 1
ATOM 2155 C C . LYS A 1 266 ? 12.970 3.058 -11.985 1.00 98.19 266 LYS A C 1
ATOM 2157 O O . LYS A 1 266 ? 13.431 3.414 -13.071 1.00 98.19 266 LYS A O 1
ATOM 2162 N N . HIS A 1 267 ? 13.750 2.588 -11.011 1.00 97.88 267 HIS A N 1
ATOM 2163 C CA . HIS A 1 267 ? 15.198 2.450 -11.167 1.00 97.88 267 HIS A CA 1
ATOM 2164 C C . HIS A 1 267 ? 15.601 1.424 -12.240 1.00 97.88 267 HIS A C 1
ATOM 2166 O O . HIS A 1 267 ? 16.608 1.646 -12.923 1.00 97.88 267 HIS A O 1
ATOM 2172 N N . THR A 1 268 ? 14.855 0.330 -12.443 1.00 97.12 268 THR A N 1
ATOM 2173 C CA . THR A 1 268 ? 15.117 -0.593 -13.566 1.00 97.12 268 THR A CA 1
ATOM 2174 C C . THR A 1 268 ? 14.743 0.029 -14.911 1.00 97.12 268 THR A C 1
ATOM 2176 O O . THR A 1 268 ? 15.538 -0.054 -15.848 1.00 97.12 268 THR A O 1
ATOM 2179 N N . VAL A 1 269 ? 13.621 0.751 -14.999 1.00 98.00 269 VAL A N 1
ATOM 2180 C CA . VAL A 1 269 ? 13.210 1.501 -16.199 1.00 98.00 269 VAL A CA 1
ATOM 2181 C C . VAL A 1 269 ? 14.251 2.554 -16.592 1.00 98.00 269 VAL A C 1
ATOM 2183 O O . VAL A 1 269 ? 14.605 2.655 -17.766 1.00 98.00 269 VAL A O 1
ATOM 2186 N N . ASP A 1 270 ? 14.812 3.303 -15.644 1.00 97.88 270 ASP A N 1
ATOM 2187 C CA . ASP A 1 270 ? 15.842 4.303 -15.949 1.00 97.88 270 ASP A CA 1
ATOM 2188 C C . ASP A 1 270 ? 17.194 3.683 -16.339 1.00 97.88 270 ASP A C 1
ATOM 2190 O O . ASP A 1 270 ? 17.931 4.262 -17.144 1.00 97.88 270 ASP A O 1
ATOM 2194 N N . LYS A 1 271 ? 17.525 2.487 -15.829 1.00 98.06 271 LYS A N 1
ATOM 2195 C CA . LYS A 1 271 ? 18.657 1.688 -16.336 1.00 98.06 271 LYS A CA 1
ATOM 2196 C C . LYS A 1 271 ? 18.393 1.225 -17.774 1.00 98.06 271 LYS A C 1
ATOM 2198 O O . LYS A 1 271 ? 19.273 1.383 -18.622 1.00 98.06 271 LYS A O 1
ATOM 2203 N N . LEU A 1 272 ? 17.186 0.735 -18.067 1.00 97.62 272 LEU A N 1
ATOM 2204 C CA . LEU A 1 272 ? 16.789 0.287 -19.405 1.00 97.62 272 LEU A CA 1
ATOM 2205 C C . LEU A 1 272 ? 16.815 1.431 -20.425 1.00 97.62 272 LEU A C 1
ATOM 2207 O O . LEU A 1 272 ? 17.486 1.287 -21.443 1.00 97.62 272 LEU A O 1
ATOM 2211 N N . LYS A 1 273 ? 16.235 2.600 -20.118 1.00 98.12 273 LYS A N 1
ATOM 2212 C CA . LYS A 1 273 ? 16.314 3.806 -20.970 1.00 98.12 273 LYS A CA 1
ATOM 2213 C C . LYS A 1 273 ? 17.757 4.218 -21.277 1.00 98.12 273 LYS A C 1
ATOM 2215 O O . LYS A 1 273 ? 18.067 4.622 -22.396 1.00 98.12 273 LYS A O 1
ATOM 2220 N N . LYS A 1 274 ? 18.669 4.108 -20.301 1.00 97.94 274 LYS A N 1
ATOM 2221 C CA . LYS A 1 274 ? 20.103 4.376 -20.517 1.00 97.94 274 LYS A CA 1
ATOM 2222 C C . LYS A 1 274 ? 20.729 3.353 -21.466 1.00 97.94 274 LYS A C 1
ATOM 2224 O O . LYS A 1 274 ? 21.471 3.759 -22.358 1.00 97.94 274 LYS A O 1
ATOM 2229 N N . SER A 1 275 ? 20.422 2.061 -21.319 1.00 96.88 275 SER A N 1
ATOM 2230 C CA . SER A 1 275 ? 20.898 1.036 -22.260 1.00 96.88 275 SER A CA 1
ATOM 2231 C C . SER A 1 275 ? 20.289 1.187 -23.657 1.00 96.88 275 SER A C 1
ATOM 2233 O O . SER A 1 275 ? 21.014 1.099 -24.639 1.00 96.88 275 SER A O 1
ATOM 2235 N N . GLU A 1 276 ? 19.004 1.522 -23.762 1.00 97.44 276 GLU A N 1
ATOM 2236 C CA . GLU A 1 276 ? 18.296 1.778 -25.019 1.00 97.44 276 GLU A CA 1
ATOM 2237 C C . GLU A 1 276 ? 18.905 2.972 -25.767 1.00 97.44 276 GLU A C 1
ATOM 2239 O O . GLU A 1 276 ? 19.240 2.861 -26.944 1.00 97.44 276 GLU A O 1
ATOM 224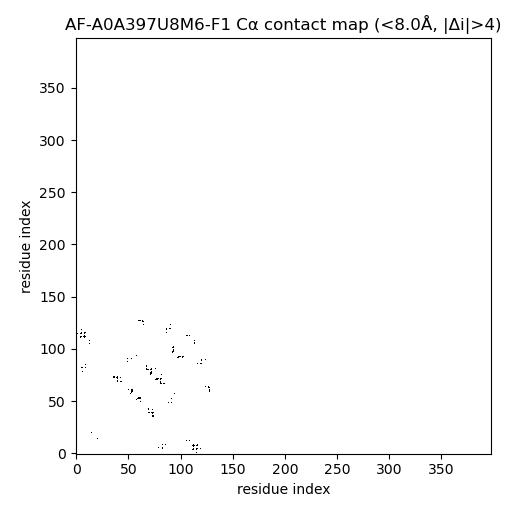4 N N . ALA A 1 277 ? 19.182 4.079 -25.070 1.00 97.81 277 ALA A N 1
ATOM 2245 C CA . ALA A 1 277 ? 19.871 5.235 -25.643 1.00 97.81 277 ALA A CA 1
ATOM 2246 C C . ALA A 1 277 ? 21.312 4.925 -26.104 1.00 97.81 277 ALA A C 1
ATOM 2248 O O . ALA A 1 277 ? 21.840 5.605 -26.987 1.00 97.81 277 ALA A O 1
ATOM 2249 N N . VAL A 1 278 ? 21.968 3.916 -25.520 1.00 98.06 278 VAL A N 1
ATOM 2250 C CA . VAL A 1 278 ? 23.268 3.407 -25.989 1.00 98.06 278 VAL A CA 1
ATOM 2251 C C . VAL A 1 278 ? 23.083 2.510 -27.217 1.00 98.06 278 VAL A C 1
ATOM 2253 O O . VAL A 1 278 ? 23.781 2.710 -28.212 1.00 98.06 278 VAL A O 1
ATOM 2256 N N . CYS A 1 279 ? 22.113 1.594 -27.201 1.00 97.25 279 CYS A N 1
ATOM 2257 C CA . CYS A 1 279 ? 21.756 0.757 -28.346 1.00 97.25 279 CYS A CA 1
ATOM 2258 C C . CYS A 1 279 ? 21.387 1.599 -29.575 1.00 97.25 279 CYS A C 1
ATOM 2260 O O . CYS A 1 279 ? 21.912 1.340 -30.652 1.00 97.25 279 CYS A O 1
ATOM 2262 N N . GLU A 1 280 ? 20.586 2.657 -29.421 1.00 97.88 280 GLU A N 1
ATOM 2263 C CA . GLU A 1 280 ? 20.210 3.553 -30.523 1.00 97.88 280 GLU A CA 1
ATOM 2264 C C . GLU A 1 280 ? 21.420 4.306 -31.102 1.00 97.88 280 GLU A C 1
ATOM 2266 O O . GLU A 1 280 ? 21.536 4.460 -32.317 1.00 97.88 280 GLU A O 1
ATOM 2271 N N . LYS A 1 281 ? 22.389 4.710 -30.266 1.00 98.00 281 LYS A N 1
ATOM 2272 C CA . LYS A 1 281 ? 23.658 5.288 -30.749 1.00 98.00 281 LYS A CA 1
ATOM 2273 C C . LYS A 1 281 ? 24.470 4.283 -31.568 1.00 98.00 281 LYS A C 1
ATOM 2275 O O . LYS A 1 281 ? 25.058 4.667 -32.577 1.00 98.00 281 LYS A O 1
ATOM 2280 N N . TYR A 1 282 ? 24.516 3.013 -31.162 1.00 97.88 282 TYR A N 1
ATOM 2281 C CA . TYR A 1 282 ? 25.173 1.966 -31.951 1.00 97.88 282 TYR A CA 1
ATOM 2282 C C . TYR A 1 282 ? 24.395 1.626 -33.230 1.00 97.88 282 TYR A C 1
ATOM 2284 O O . TYR A 1 282 ? 25.021 1.432 -34.270 1.00 97.88 282 TYR A O 1
ATOM 2292 N N . ARG A 1 283 ? 23.056 1.632 -33.186 1.00 98.12 283 ARG A N 1
ATOM 2293 C CA . ARG A 1 283 ? 22.176 1.432 -34.346 1.00 98.12 283 ARG A CA 1
ATOM 2294 C C . ARG A 1 283 ? 22.451 2.485 -35.423 1.00 98.12 283 ARG A C 1
ATOM 2296 O O . ARG A 1 283 ? 22.791 2.116 -36.542 1.00 98.12 283 ARG A O 1
ATOM 2303 N N . LYS A 1 284 ? 22.450 3.774 -35.056 1.00 98.12 284 LYS A N 1
ATOM 2304 C CA . LYS A 1 284 ? 22.786 4.884 -35.969 1.00 98.12 284 LYS A CA 1
ATOM 2305 C C . LYS A 1 284 ? 24.191 4.765 -36.555 1.00 98.12 284 LYS A C 1
ATOM 2307 O O . LYS A 1 284 ? 24.346 4.855 -37.765 1.00 98.12 284 LYS A O 1
ATOM 2312 N N . LYS A 1 285 ? 25.205 4.449 -35.740 1.00 97.94 285 LYS A N 1
ATOM 2313 C CA . LYS A 1 285 ? 26.570 4.205 -36.244 1.00 97.94 285 LYS A CA 1
ATOM 2314 C C . LYS A 1 285 ? 26.638 3.051 -37.247 1.00 97.94 285 LYS A C 1
ATOM 2316 O O . LYS A 1 285 ? 27.421 3.112 -38.193 1.00 97.94 285 LYS A O 1
ATOM 2321 N N . LEU A 1 286 ? 25.851 1.989 -37.061 1.00 97.00 286 LEU A N 1
ATOM 2322 C CA . LEU A 1 286 ? 25.779 0.877 -38.014 1.00 97.00 286 LEU A CA 1
ATOM 2323 C C . LEU A 1 286 ? 25.087 1.281 -39.323 1.00 97.00 286 LEU A C 1
ATOM 2325 O O . LEU A 1 286 ? 25.548 0.852 -40.382 1.00 97.00 286 LEU A O 1
ATOM 2329 N N . GLU A 1 287 ? 24.049 2.120 -39.261 1.00 97.56 287 GLU A N 1
ATOM 2330 C CA . GLU A 1 287 ? 23.397 2.722 -40.434 1.00 97.56 287 GLU A CA 1
ATOM 2331 C C . GLU A 1 287 ? 24.369 3.630 -41.200 1.00 97.56 287 GLU A C 1
ATOM 2333 O O . GLU A 1 287 ? 24.649 3.358 -42.365 1.00 97.56 287 GLU A O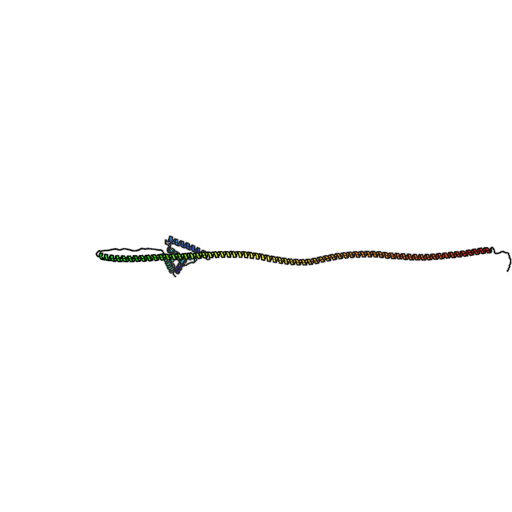 1
ATOM 2338 N N . GLU A 1 288 ? 25.002 4.593 -40.523 1.00 97.62 288 GLU A N 1
ATOM 2339 C CA . GLU A 1 288 ? 26.046 5.471 -41.079 1.00 97.62 288 GLU A CA 1
ATOM 2340 C C . GLU A 1 288 ? 27.174 4.659 -41.740 1.00 97.62 288 GLU A C 1
ATOM 2342 O O . GLU A 1 288 ? 27.580 4.931 -42.869 1.00 97.62 288 GLU A O 1
ATOM 2347 N N . THR A 1 289 ? 27.651 3.594 -41.085 1.00 97.62 289 THR A N 1
ATOM 2348 C CA . THR A 1 289 ? 28.702 2.724 -41.644 1.00 97.62 289 THR A CA 1
ATOM 2349 C C . THR A 1 28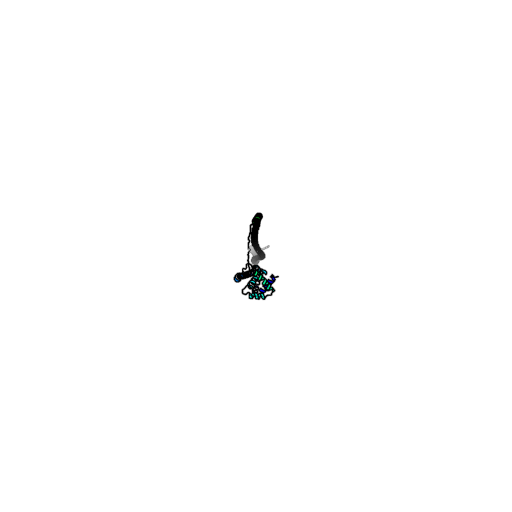9 ? 28.191 1.886 -42.826 1.00 97.62 289 THR A C 1
ATOM 2351 O O . THR A 1 289 ? 28.958 1.528 -43.722 1.00 97.62 289 THR A O 1
ATOM 2354 N N . ALA A 1 290 ? 26.903 1.530 -42.867 1.00 97.69 290 ALA A N 1
ATOM 2355 C CA . ALA A 1 290 ? 26.293 0.887 -44.029 1.00 97.69 290 ALA A CA 1
ATOM 2356 C C . ALA A 1 290 ? 26.176 1.859 -45.213 1.00 97.69 290 ALA A C 1
ATOM 2358 O O . ALA A 1 290 ? 26.511 1.466 -46.330 1.00 97.69 290 ALA A O 1
ATOM 2359 N N . ASP A 1 291 ? 25.803 3.115 -44.973 1.00 97.94 291 ASP A N 1
ATOM 2360 C CA . ASP A 1 291 ? 25.741 4.154 -46.003 1.00 97.94 291 ASP A CA 1
ATOM 2361 C C . ASP A 1 291 ? 27.123 4.515 -46.548 1.00 97.94 291 ASP A C 1
ATOM 2363 O O . ASP A 1 291 ? 27.300 4.516 -47.764 1.00 97.94 291 ASP A O 1
ATOM 2367 N N . ILE A 1 292 ? 28.136 4.672 -45.690 1.00 97.50 292 ILE A N 1
ATOM 2368 C CA . ILE A 1 292 ? 29.532 4.869 -46.118 1.00 97.50 292 ILE A CA 1
ATOM 2369 C C . ILE A 1 292 ? 30.016 3.704 -47.001 1.00 97.50 292 ILE A C 1
ATOM 2371 O O . ILE A 1 292 ? 30.700 3.923 -47.997 1.00 97.50 292 ILE A O 1
ATOM 2375 N N . ARG A 1 293 ? 29.635 2.454 -46.700 1.00 97.69 293 ARG A N 1
ATOM 2376 C CA . ARG A 1 293 ? 29.964 1.305 -47.568 1.00 97.69 293 ARG A CA 1
ATOM 2377 C C . ARG A 1 293 ? 29.215 1.331 -48.904 1.00 97.69 293 ARG A C 1
ATOM 2379 O O . ARG A 1 293 ? 29.776 0.898 -49.909 1.00 97.69 293 ARG A O 1
ATOM 2386 N N . ARG A 1 294 ? 27.972 1.828 -48.939 1.00 98.00 294 ARG A N 1
ATOM 2387 C CA . ARG A 1 294 ? 27.203 2.006 -50.185 1.00 98.00 294 ARG A CA 1
ATOM 2388 C C . ARG A 1 294 ? 27.825 3.092 -51.062 1.00 98.00 294 ARG A C 1
ATOM 2390 O O . ARG A 1 294 ? 28.041 2.841 -52.245 1.00 98.00 294 ARG A O 1
ATOM 2397 N N . THR A 1 295 ? 28.156 4.253 -50.491 1.00 97.31 295 THR A N 1
ATOM 2398 C CA . THR A 1 295 ? 28.788 5.356 -51.230 1.00 97.31 295 THR A CA 1
ATOM 2399 C C . THR A 1 295 ? 30.190 4.983 -51.695 1.00 97.31 295 THR A C 1
ATOM 2401 O O . THR A 1 295 ? 30.495 5.192 -52.863 1.00 97.31 295 THR A O 1
ATOM 2404 N N . LEU A 1 296 ? 31.003 4.324 -50.859 1.00 97.94 296 LEU A N 1
ATOM 2405 C CA . LEU A 1 296 ? 32.313 3.800 -51.262 1.00 97.94 296 LEU A CA 1
ATOM 2406 C C . LEU A 1 296 ? 32.197 2.864 -52.475 1.00 97.94 296 LEU A C 1
ATOM 2408 O O . LEU A 1 296 ? 32.878 3.075 -53.474 1.00 97.94 296 LEU A O 1
ATOM 2412 N N . LYS A 1 297 ? 31.284 1.884 -52.438 1.00 98.00 297 LYS A N 1
ATOM 2413 C CA . LYS A 1 297 ? 31.068 0.954 -53.559 1.00 98.00 297 LYS A CA 1
ATOM 2414 C C . LYS A 1 297 ? 30.595 1.664 -54.837 1.00 98.00 297 LYS A C 1
ATOM 2416 O O . LYS A 1 297 ? 30.972 1.243 -55.932 1.00 98.00 297 LYS A O 1
ATOM 2421 N N . ALA A 1 298 ? 29.790 2.721 -54.710 1.00 97.81 298 ALA A N 1
ATOM 2422 C CA . ALA A 1 298 ? 29.369 3.548 -55.840 1.00 97.81 298 ALA A CA 1
ATOM 2423 C C . ALA A 1 298 ? 30.552 4.329 -56.441 1.00 97.81 298 ALA A C 1
ATOM 2425 O O . ALA A 1 298 ? 30.784 4.229 -57.644 1.00 97.81 298 ALA A O 1
ATOM 2426 N N . MET A 1 299 ? 31.364 4.995 -55.611 1.00 96.62 299 MET A N 1
ATOM 2427 C CA . MET A 1 299 ? 32.578 5.699 -56.052 1.00 96.62 299 MET A CA 1
ATOM 2428 C C . MET A 1 299 ? 33.605 4.746 -56.684 1.00 96.62 299 MET A C 1
ATOM 2430 O O . MET A 1 299 ? 34.230 5.081 -57.684 1.00 96.62 299 MET A O 1
ATOM 2434 N N . GLU A 1 300 ? 33.768 3.529 -56.156 1.00 97.25 300 GLU A N 1
ATOM 2435 C CA . GLU A 1 300 ? 34.602 2.492 -56.779 1.00 97.25 300 GLU A CA 1
ATOM 2436 C C . GLU A 1 300 ? 34.073 2.059 -58.155 1.00 97.25 300 GLU A C 1
ATOM 2438 O O . GLU A 1 300 ? 34.854 1.731 -59.047 1.00 97.25 300 GLU A O 1
ATOM 2443 N N . GLN A 1 301 ? 32.749 2.003 -58.334 1.00 97.81 301 GLN A N 1
ATOM 2444 C CA . GLN A 1 301 ? 32.134 1.678 -59.619 1.00 97.81 301 GLN A CA 1
ATOM 2445 C C . GLN A 1 301 ? 32.315 2.813 -60.632 1.00 97.81 301 GLN A C 1
ATOM 2447 O O . GLN A 1 301 ? 32.697 2.532 -61.765 1.00 97.81 301 GLN A O 1
ATOM 2452 N N . GLU A 1 302 ? 32.120 4.065 -60.219 1.00 97.88 302 GLU A N 1
ATOM 2453 C CA . GLU A 1 302 ? 32.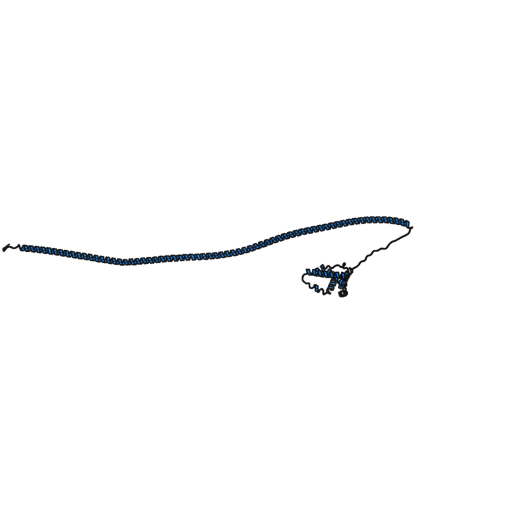396 5.244 -61.045 1.00 97.88 302 GLU A CA 1
ATOM 2454 C C . GLU A 1 302 ? 33.879 5.308 -61.440 1.00 97.88 302 GLU A C 1
ATOM 2456 O O . GLU A 1 302 ? 34.201 5.450 -62.616 1.00 97.88 302 GLU A O 1
ATOM 2461 N N . ASN A 1 303 ? 34.799 5.089 -60.496 1.00 96.75 303 ASN A N 1
ATOM 2462 C CA . ASN A 1 303 ? 36.233 5.077 -60.782 1.00 96.75 303 ASN A CA 1
ATOM 2463 C C . ASN A 1 303 ? 36.617 3.953 -61.766 1.00 96.75 303 ASN A C 1
ATOM 2465 O O . ASN A 1 303 ? 37.389 4.185 -62.693 1.00 96.75 303 ASN A O 1
ATOM 2469 N N . ARG A 1 304 ? 36.024 2.752 -61.647 1.00 97.38 304 ARG A N 1
ATOM 2470 C CA . ARG A 1 304 ? 36.188 1.682 -62.654 1.00 97.38 304 ARG A CA 1
ATOM 2471 C C . ARG A 1 304 ? 35.710 2.120 -64.045 1.00 97.38 304 ARG A C 1
ATOM 2473 O O . ARG A 1 304 ? 36.426 1.887 -65.013 1.00 97.38 304 ARG A O 1
ATOM 2480 N N . GLN A 1 305 ? 34.559 2.789 -64.143 1.00 97.81 305 GLN A N 1
ATOM 2481 C CA . GLN A 1 305 ? 34.035 3.315 -65.412 1.00 97.81 305 GLN A CA 1
ATOM 2482 C C . GLN A 1 305 ? 34.920 4.427 -65.998 1.00 97.81 305 GLN A C 1
ATOM 2484 O O . GLN A 1 305 ? 35.122 4.476 -67.210 1.00 97.81 305 GLN A O 1
ATOM 2489 N N . LEU A 1 306 ? 35.487 5.300 -65.160 1.00 97.38 306 LEU A N 1
ATOM 2490 C CA . LEU A 1 306 ? 36.438 6.330 -65.589 1.00 97.38 306 LEU A CA 1
ATOM 2491 C C . LEU A 1 306 ? 37.753 5.723 -66.095 1.00 97.38 306 LEU A C 1
ATOM 2493 O O . LEU A 1 306 ? 38.273 6.177 -67.111 1.00 97.38 306 LEU A O 1
ATOM 2497 N N . VAL A 1 307 ? 38.269 4.677 -65.440 1.00 97.75 307 VAL A N 1
ATOM 2498 C CA . VAL A 1 307 ? 39.453 3.932 -65.905 1.00 97.75 307 VAL A CA 1
ATOM 2499 C C . VAL A 1 307 ? 39.177 3.225 -67.235 1.00 97.75 307 VAL A C 1
ATOM 2501 O O . VAL A 1 307 ? 39.980 3.348 -68.154 1.00 97.75 307 VAL A O 1
ATOM 2504 N N . GLU A 1 308 ? 38.032 2.554 -67.383 1.00 97.25 308 GLU A N 1
ATOM 2505 C CA . GLU A 1 308 ? 37.624 1.918 -68.645 1.00 97.25 308 GLU A CA 1
ATOM 2506 C C . GLU A 1 308 ? 37.486 2.947 -69.780 1.00 97.25 308 GLU A C 1
ATOM 2508 O O . GLU A 1 308 ? 38.037 2.761 -70.867 1.00 97.25 308 GLU A O 1
ATOM 2513 N N . ARG A 1 309 ? 36.839 4.089 -69.509 1.00 97.19 309 ARG A N 1
ATOM 2514 C CA . ARG A 1 309 ? 36.725 5.204 -70.460 1.00 97.19 309 ARG A CA 1
ATOM 2515 C C . ARG A 1 309 ? 38.090 5.783 -70.836 1.00 97.19 309 ARG A C 1
ATOM 2517 O O . ARG A 1 309 ? 38.318 6.050 -72.013 1.00 97.19 309 ARG A O 1
ATOM 2524 N N . ASN A 1 310 ? 38.993 5.970 -69.873 1.00 96.00 310 ASN A N 1
ATOM 2525 C CA . ASN A 1 310 ? 40.357 6.418 -70.153 1.00 96.00 310 ASN A CA 1
ATOM 2526 C C . ASN A 1 310 ? 41.104 5.398 -71.020 1.00 96.00 310 ASN A C 1
ATOM 2528 O O . ASN A 1 310 ? 41.764 5.802 -71.971 1.00 96.00 310 ASN A O 1
ATOM 2532 N N . GLN A 1 311 ? 40.942 4.093 -70.772 1.00 96.94 311 GLN A N 1
ATOM 2533 C CA . GLN A 1 311 ? 41.578 3.066 -71.595 1.00 96.94 311 GLN A CA 1
ATOM 2534 C C . GLN A 1 311 ? 41.050 3.062 -73.036 1.00 96.94 311 GLN A C 1
ATOM 2536 O O . GLN A 1 311 ? 41.851 2.975 -73.967 1.00 96.94 311 GLN A O 1
ATOM 2541 N N . MET A 1 312 ? 39.734 3.224 -73.231 1.00 96.38 312 MET A N 1
ATOM 2542 C CA . MET A 1 312 ? 39.135 3.399 -74.562 1.00 96.38 312 MET A CA 1
ATOM 2543 C C . MET A 1 312 ? 39.707 4.623 -75.287 1.00 96.38 312 MET A C 1
ATOM 2545 O O . MET A 1 312 ? 40.087 4.529 -76.452 1.00 96.38 312 MET A O 1
ATOM 2549 N N . VAL A 1 313 ? 39.805 5.757 -74.588 1.00 96.38 313 VAL A N 1
ATOM 2550 C CA . VAL A 1 313 ? 40.366 7.003 -75.128 1.00 96.38 313 VAL A CA 1
ATOM 2551 C C . VAL A 1 313 ? 41.852 6.838 -75.471 1.00 96.38 313 VAL A C 1
ATOM 2553 O O . VAL A 1 313 ? 42.278 7.269 -76.539 1.00 96.38 313 VAL A O 1
ATOM 2556 N N . GLU A 1 314 ? 42.646 6.162 -74.637 1.00 95.56 314 GLU A N 1
ATOM 2557 C CA . GLU A 1 314 ? 44.032 5.807 -74.967 1.00 95.56 314 GLU A CA 1
ATOM 2558 C C . GLU A 1 314 ? 44.134 4.915 -76.209 1.00 95.56 314 GLU A C 1
ATOM 2560 O O . GLU A 1 314 ? 45.006 5.138 -77.048 1.00 95.56 314 GLU A O 1
ATOM 2565 N N . ASP A 1 315 ? 43.264 3.915 -76.353 1.00 95.69 315 ASP A N 1
ATOM 2566 C CA . ASP A 1 315 ? 43.255 3.025 -77.518 1.00 95.69 315 ASP A CA 1
ATOM 2567 C C . ASP A 1 315 ? 42.870 3.771 -78.803 1.00 95.69 315 ASP A C 1
ATOM 2569 O O . ASP A 1 315 ? 43.436 3.515 -79.869 1.00 95.69 315 ASP A O 1
ATOM 2573 N N . GLU A 1 316 ? 41.956 4.740 -78.718 1.00 94.88 316 GLU A N 1
ATOM 2574 C CA . GLU A 1 316 ? 41.672 5.680 -79.805 1.00 94.88 316 GLU A CA 1
ATOM 2575 C C . GLU A 1 316 ? 42.878 6.577 -80.113 1.00 94.88 316 GLU A C 1
ATOM 2577 O O . GLU A 1 316 ? 43.266 6.684 -81.279 1.00 94.88 316 GLU A O 1
ATOM 2582 N N . TYR A 1 317 ? 43.550 7.137 -79.101 1.00 94.81 317 TYR A N 1
ATOM 2583 C CA . TYR A 1 317 ? 44.788 7.898 -79.294 1.00 94.81 317 TYR A CA 1
ATOM 2584 C C . TYR A 1 317 ? 45.893 7.061 -79.956 1.00 94.81 317 TYR A C 1
ATOM 2586 O O . TYR A 1 317 ? 46.573 7.565 -80.852 1.00 94.81 317 TYR A O 1
ATOM 2594 N N . ARG A 1 318 ? 46.052 5.778 -79.597 1.00 93.94 318 ARG A N 1
ATOM 2595 C CA . ARG A 1 318 ? 47.003 4.856 -80.252 1.00 93.94 318 ARG A CA 1
ATOM 2596 C C . ARG A 1 318 ? 46.644 4.627 -81.725 1.00 93.94 318 ARG A C 1
ATOM 2598 O O . ARG A 1 318 ? 47.536 4.672 -82.573 1.00 93.94 318 ARG A O 1
ATOM 2605 N N . LYS A 1 319 ? 45.357 4.454 -82.063 1.00 93.69 319 LYS A N 1
ATOM 2606 C CA . LYS A 1 319 ? 44.890 4.358 -83.465 1.00 93.69 319 LYS A CA 1
ATOM 2607 C C . LYS A 1 319 ? 45.191 5.642 -84.246 1.00 93.69 319 LYS A C 1
ATOM 2609 O O . LYS A 1 319 ? 45.750 5.574 -85.339 1.00 93.69 319 LYS A O 1
ATOM 2614 N N . VAL A 1 320 ? 44.890 6.810 -83.672 1.00 93.06 320 VAL A N 1
ATOM 2615 C CA . VAL A 1 320 ? 45.172 8.124 -84.280 1.00 93.06 320 VAL A CA 1
ATOM 2616 C C . VAL A 1 320 ? 46.678 8.349 -84.467 1.00 93.06 320 VAL A C 1
ATOM 2618 O O . VAL A 1 320 ? 47.097 8.833 -85.518 1.00 93.06 320 VAL A O 1
ATOM 2621 N N . ALA A 1 321 ? 47.513 7.937 -83.510 1.00 91.62 321 ALA A N 1
ATOM 2622 C CA . ALA A 1 321 ? 48.969 7.966 -83.653 1.00 91.62 321 ALA A CA 1
ATOM 2623 C C . ALA A 1 321 ? 49.459 7.058 -84.801 1.00 91.62 321 ALA A C 1
ATOM 2625 O O . ALA A 1 321 ? 50.339 7.458 -85.566 1.00 91.62 321 ALA A O 1
ATOM 2626 N N . GLY A 1 322 ? 48.841 5.885 -84.985 1.00 90.19 322 GLY A N 1
ATOM 2627 C CA . GLY A 1 322 ? 49.065 5.023 -86.150 1.00 90.19 322 GLY A CA 1
ATOM 2628 C C . GLY A 1 322 ? 48.716 5.712 -87.475 1.00 90.19 322 GLY A C 1
ATOM 2629 O O . GLY A 1 322 ? 49.533 5.722 -88.398 1.00 90.19 322 GLY A O 1
ATOM 2630 N N . TYR A 1 323 ? 47.555 6.373 -87.554 1.00 91.94 323 TYR A N 1
ATOM 2631 C CA . TYR A 1 323 ? 47.172 7.159 -88.734 1.00 91.94 323 TYR A CA 1
ATOM 2632 C C . TYR A 1 323 ? 48.107 8.341 -89.003 1.00 91.94 323 TYR A C 1
ATOM 2634 O O . TYR A 1 323 ? 48.322 8.675 -90.165 1.00 91.94 323 TYR A O 1
ATOM 2642 N N . LYS A 1 324 ? 48.709 8.949 -87.973 1.00 92.56 324 LYS A N 1
ATOM 2643 C CA . LYS A 1 324 ? 49.713 10.007 -88.157 1.00 92.56 324 LYS A CA 1
ATOM 2644 C C . LYS A 1 324 ? 50.964 9.484 -88.870 1.00 92.56 324 LYS A C 1
ATOM 2646 O O . LYS A 1 324 ? 51.409 10.108 -89.825 1.00 92.56 324 LYS A O 1
ATOM 2651 N N . SER A 1 325 ? 51.470 8.312 -88.475 1.00 89.00 325 SER A N 1
ATOM 2652 C CA . SER A 1 325 ? 52.584 7.648 -89.175 1.00 89.00 325 SER A CA 1
ATOM 2653 C C . SER A 1 325 ? 52.237 7.359 -90.642 1.00 89.00 325 SER A C 1
ATOM 2655 O O . SER A 1 325 ? 53.010 7.674 -91.547 1.00 89.00 325 SER A O 1
ATOM 2657 N N . LEU A 1 326 ? 51.027 6.847 -90.901 1.00 91.38 326 LEU A N 1
ATOM 2658 C CA . LEU A 1 326 ? 50.540 6.614 -92.262 1.00 91.38 326 LEU A CA 1
ATOM 2659 C C . LEU A 1 326 ? 50.432 7.926 -93.068 1.00 91.38 326 LEU A C 1
ATOM 2661 O O . LEU A 1 326 ? 50.886 7.983 -94.209 1.00 91.38 326 LEU A O 1
ATOM 2665 N N . MET A 1 327 ? 49.916 9.001 -92.467 1.00 92.75 327 MET A N 1
ATOM 2666 C CA . MET A 1 327 ? 49.852 10.333 -93.078 1.00 92.75 327 MET A CA 1
ATOM 2667 C C . MET A 1 327 ? 51.247 10.885 -93.406 1.00 92.75 327 MET A C 1
ATOM 2669 O O . MET A 1 327 ? 51.431 11.431 -94.491 1.00 92.75 327 MET A O 1
ATOM 2673 N N . ASP A 1 328 ? 52.244 10.683 -92.540 1.00 92.81 328 ASP A N 1
ATOM 2674 C CA . ASP A 1 328 ? 53.638 11.048 -92.821 1.00 92.81 328 ASP A CA 1
ATOM 2675 C C . ASP A 1 328 ? 54.228 10.218 -93.983 1.00 92.81 328 ASP A C 1
ATOM 2677 O O . ASP A 1 328 ? 55.014 10.745 -94.774 1.00 92.81 328 ASP A O 1
ATOM 2681 N N . THR A 1 329 ? 53.834 8.946 -94.152 1.00 92.44 329 THR A N 1
ATOM 2682 C CA . THR A 1 329 ? 54.233 8.156 -95.337 1.00 92.44 329 THR A CA 1
ATOM 2683 C C . THR A 1 329 ? 53.547 8.619 -96.622 1.00 92.44 329 THR A C 1
ATOM 2685 O O . THR A 1 329 ? 54.231 8.779 -97.631 1.00 92.44 329 THR A O 1
ATOM 2688 N N . TYR A 1 330 ? 52.244 8.923 -96.594 1.00 93.44 330 TYR A N 1
ATOM 2689 C CA . TYR A 1 330 ? 51.545 9.493 -97.751 1.00 93.44 330 TYR A CA 1
ATOM 2690 C C . TYR A 1 330 ? 52.097 10.868 -98.123 1.00 93.44 330 TYR A C 1
ATOM 2692 O O . TYR A 1 330 ? 52.274 11.151 -99.304 1.00 93.44 330 TYR A O 1
ATOM 2700 N N . LYS A 1 331 ? 52.448 11.700 -97.136 1.00 95.44 331 LYS A N 1
ATOM 2701 C CA . LYS A 1 331 ? 53.122 12.977 -97.375 1.00 95.44 331 LYS A CA 1
ATOM 2702 C C . LYS A 1 331 ? 54.451 12.773 -98.106 1.00 95.44 331 LYS A C 1
ATOM 2704 O O . LYS A 1 331 ? 54.645 13.375 -99.151 1.00 95.44 331 LYS A O 1
ATOM 2709 N N . LYS A 1 332 ? 55.309 11.857 -97.639 1.00 94.56 332 LYS A N 1
ATOM 2710 C CA . LYS A 1 332 ? 56.570 11.520 -98.328 1.00 94.56 332 LYS A CA 1
ATOM 2711 C C . LYS A 1 332 ? 56.358 10.995 -99.752 1.00 94.56 332 LYS A C 1
ATOM 2713 O O . LYS A 1 332 ? 57.147 11.331 -100.625 1.00 94.56 332 LYS A O 1
ATOM 2718 N N . GLN A 1 333 ? 55.312 10.200 -99.993 1.00 94.75 333 GLN A N 1
ATOM 2719 C CA . GLN A 1 333 ? 54.958 9.730 -101.340 1.00 94.75 333 GLN A CA 1
ATOM 2720 C C . GLN A 1 333 ? 54.498 10.880 -102.249 1.00 94.75 333 GLN A C 1
ATOM 2722 O O . GLN A 1 333 ? 54.892 10.945 -103.411 1.00 94.75 333 GLN A O 1
ATOM 2727 N N . ILE A 1 334 ? 53.695 11.811 -101.725 1.00 94.38 334 ILE A N 1
ATOM 2728 C CA . ILE A 1 334 ? 53.298 13.029 -102.441 1.00 94.38 334 ILE A CA 1
ATOM 2729 C C . ILE A 1 334 ? 54.534 13.879 -102.756 1.00 94.38 334 ILE A C 1
ATOM 2731 O O . ILE A 1 334 ? 54.695 14.291 -103.901 1.00 94.38 334 ILE A O 1
ATOM 2735 N N . ASP A 1 335 ? 55.424 14.088 -101.784 1.00 95.00 335 ASP A N 1
ATOM 2736 C CA . ASP A 1 335 ? 56.665 14.844 -101.964 1.00 95.00 335 ASP A CA 1
ATOM 2737 C C . ASP A 1 335 ? 57.564 14.180 -103.033 1.00 95.00 335 ASP A C 1
ATOM 2739 O O . ASP A 1 335 ? 58.068 14.867 -103.920 1.00 95.00 335 ASP A O 1
ATOM 2743 N N . SER A 1 336 ? 57.704 12.844 -103.042 1.00 93.88 336 SER A N 1
ATOM 2744 C CA . SER A 1 336 ? 58.479 12.137 -104.078 1.00 93.88 336 SER A CA 1
ATOM 2745 C C . SER A 1 336 ? 57.849 12.229 -105.470 1.00 93.88 336 SER A C 1
ATOM 2747 O O . SER A 1 336 ? 58.564 12.462 -106.438 1.00 93.88 336 SER A O 1
ATOM 2749 N N . LEU A 1 337 ? 56.519 12.121 -105.580 1.00 94.06 337 LEU A N 1
ATOM 2750 C CA . LEU A 1 337 ? 55.804 12.304 -106.852 1.00 94.06 337 LEU A CA 1
ATOM 2751 C C . LEU A 1 337 ? 55.877 13.757 -107.350 1.00 94.06 337 LEU A C 1
ATOM 2753 O O . LEU A 1 337 ? 55.861 14.000 -108.555 1.00 94.06 337 LEU A O 1
ATOM 2757 N N . GLN A 1 338 ? 55.971 14.740 -106.448 1.00 94.44 338 GLN A N 1
ATOM 2758 C CA . GLN A 1 338 ? 56.219 16.136 -106.817 1.00 94.44 338 GLN A CA 1
ATOM 2759 C C . GLN A 1 338 ? 57.641 16.340 -107.354 1.00 94.44 338 GLN A C 1
ATOM 2761 O O . GLN A 1 338 ? 57.801 17.072 -108.331 1.00 94.44 338 GLN A O 1
ATOM 2766 N N . VAL A 1 339 ? 58.647 15.678 -106.768 1.00 95.12 339 VAL A N 1
ATOM 2767 C CA . VAL A 1 339 ? 60.028 15.682 -107.283 1.00 95.12 339 VAL A CA 1
ATOM 2768 C C . VAL A 1 339 ? 60.099 15.004 -108.653 1.00 95.12 339 VAL A C 1
ATOM 2770 O O . VAL A 1 339 ? 60.551 15.638 -109.598 1.00 95.12 339 VAL A O 1
ATOM 2773 N N . GLU A 1 340 ? 59.559 13.791 -108.807 1.00 94.56 340 GLU A N 1
ATOM 2774 C CA . GLU A 1 340 ? 59.509 13.079 -110.096 1.00 94.56 340 GLU A CA 1
ATOM 2775 C C . GLU A 1 340 ? 58.778 13.904 -111.169 1.00 94.56 340 GLU A C 1
ATOM 2777 O O . GLU A 1 340 ? 59.250 14.047 -112.296 1.00 94.56 340 GLU A O 1
ATOM 2782 N N . LYS A 1 341 ? 57.654 14.542 -110.816 1.00 93.38 341 LYS A N 1
ATOM 2783 C CA . LYS A 1 341 ? 56.952 15.466 -111.716 1.00 93.38 341 LYS A CA 1
ATOM 2784 C C . LYS A 1 341 ? 57.823 16.663 -112.109 1.00 93.38 341 LYS A C 1
ATOM 2786 O O . LYS A 1 341 ? 57.776 17.080 -113.265 1.00 93.38 341 LYS A O 1
ATOM 2791 N N . ALA A 1 342 ? 58.583 17.242 -111.179 1.00 94.00 342 ALA A N 1
ATOM 2792 C CA . ALA A 1 342 ? 59.492 18.345 -111.481 1.00 94.00 342 ALA A CA 1
ATOM 2793 C C . ALA A 1 342 ? 60.637 17.890 -112.403 1.00 94.00 342 ALA A C 1
ATOM 2795 O O . ALA A 1 342 ? 60.939 18.579 -113.377 1.00 94.00 342 ALA A O 1
ATOM 2796 N N . GLU A 1 343 ? 61.208 16.709 -112.161 1.00 94.19 343 GLU A N 1
ATOM 2797 C CA . GLU A 1 343 ? 62.214 16.082 -113.022 1.00 94.19 343 GLU A CA 1
ATOM 2798 C C . GLU A 1 343 ? 61.668 15.855 -114.438 1.00 94.19 343 GLU A C 1
ATOM 2800 O O . GLU A 1 343 ? 62.262 16.352 -115.396 1.00 94.19 343 GLU A O 1
ATOM 2805 N N . LEU A 1 344 ? 60.491 15.235 -114.581 1.00 92.94 344 LEU A N 1
ATOM 2806 C CA . LEU A 1 344 ? 59.814 15.039 -115.869 1.00 92.94 344 LEU A CA 1
ATOM 2807 C C . LEU A 1 344 ? 59.514 16.363 -116.587 1.00 92.94 344 LEU A C 1
ATOM 2809 O O . LEU A 1 344 ? 59.678 16.442 -117.803 1.00 92.94 344 LEU A O 1
ATOM 2813 N N . ILE A 1 345 ? 59.135 17.424 -115.865 1.00 94.00 345 ILE A N 1
ATOM 2814 C CA . ILE A 1 345 ? 58.976 18.769 -116.444 1.00 94.00 345 ILE A CA 1
ATOM 2815 C C . ILE A 1 345 ? 60.322 19.298 -116.965 1.00 94.00 345 ILE A C 1
ATOM 2817 O O . ILE A 1 345 ? 60.386 19.777 -118.096 1.00 94.00 345 ILE A O 1
ATOM 2821 N N . THR A 1 346 ? 61.415 19.180 -116.201 1.00 93.56 346 THR A N 1
ATOM 2822 C CA . THR A 1 346 ? 62.742 19.622 -116.675 1.00 93.56 346 THR A CA 1
ATOM 2823 C C . THR A 1 346 ? 63.265 18.787 -117.844 1.00 93.56 346 THR A C 1
ATOM 2825 O O . THR A 1 346 ? 63.859 19.340 -118.770 1.00 93.56 346 THR A O 1
ATOM 2828 N N . GLN A 1 347 ? 62.998 17.478 -117.855 1.00 94.44 347 GLN A N 1
ATOM 2829 C CA . GLN A 1 347 ? 63.337 16.594 -118.963 1.00 94.44 347 GLN A CA 1
ATOM 2830 C C . GLN A 1 347 ? 62.511 16.933 -120.206 1.00 94.44 347 GLN A C 1
ATOM 2832 O O . GLN A 1 347 ? 63.070 16.972 -121.300 1.00 94.44 347 GLN A O 1
ATOM 2837 N N . ASN A 1 348 ? 61.221 17.245 -120.051 1.00 93.06 348 ASN A N 1
ATOM 2838 C CA . ASN A 1 348 ? 60.383 17.701 -121.153 1.00 93.06 348 ASN A CA 1
ATOM 2839 C C . ASN A 1 348 ? 60.897 19.033 -121.722 1.00 93.06 348 ASN A C 1
ATOM 2841 O O . ASN A 1 348 ? 61.155 19.104 -122.916 1.00 93.06 348 ASN A O 1
ATOM 2845 N N . HIS A 1 349 ? 61.191 20.039 -120.888 1.00 94.00 349 HIS A N 1
ATOM 2846 C CA . HIS A 1 349 ? 61.808 21.294 -121.351 1.00 94.00 349 HIS A CA 1
ATOM 2847 C C . HIS A 1 349 ? 63.148 21.067 -122.079 1.00 94.00 349 HIS A C 1
ATOM 2849 O O . HIS A 1 349 ? 63.450 21.747 -123.062 1.00 94.00 349 HIS A O 1
ATOM 2855 N N . LYS A 1 350 ? 63.963 20.102 -121.625 1.00 93.75 350 LYS A N 1
ATOM 2856 C CA . LYS A 1 350 ? 65.213 19.726 -122.300 1.00 93.75 350 LYS A CA 1
ATOM 2857 C C . LYS A 1 350 ? 64.945 19.092 -123.670 1.00 93.75 350 LYS A C 1
ATOM 2859 O O . LYS A 1 350 ? 65.569 19.496 -124.648 1.00 93.75 350 LYS A O 1
ATOM 2864 N N . LEU A 1 351 ? 64.005 18.150 -123.755 1.00 91.44 351 LEU A N 1
ATOM 2865 C CA . LEU A 1 351 ? 63.603 17.519 -125.013 1.00 91.44 351 LEU A CA 1
ATOM 2866 C C . LEU A 1 351 ? 62.960 18.525 -125.975 1.00 91.44 351 LEU A C 1
ATOM 2868 O O . LEU A 1 351 ? 63.249 18.476 -127.163 1.00 91.44 351 LEU A O 1
ATOM 2872 N N . GLU A 1 352 ? 62.152 19.468 -125.487 1.00 92.75 352 GLU A N 1
ATOM 2873 C CA . GLU A 1 352 ? 61.593 20.584 -126.261 1.00 92.75 352 GLU A CA 1
ATOM 2874 C C . GLU A 1 352 ? 62.699 21.486 -126.828 1.00 92.75 352 GLU A C 1
ATOM 2876 O O . GLU A 1 352 ? 62.658 21.847 -128.008 1.00 92.75 352 GLU A O 1
ATOM 2881 N N . PHE A 1 353 ? 63.724 21.805 -126.028 1.00 93.19 353 PHE A N 1
ATOM 2882 C CA . PHE A 1 353 ? 64.896 22.554 -126.485 1.00 93.19 353 PHE A CA 1
ATOM 2883 C C . PHE A 1 353 ? 65.700 21.782 -127.540 1.00 93.19 353 PHE A C 1
ATOM 2885 O O . PHE A 1 353 ? 66.050 22.350 -128.574 1.00 93.19 353 PHE A O 1
ATOM 2892 N N . GLU A 1 354 ? 65.955 20.488 -127.329 1.00 92.38 354 GLU A N 1
ATOM 2893 C CA . GLU A 1 354 ? 66.623 19.620 -128.308 1.00 92.38 354 GLU A CA 1
ATOM 2894 C C . GLU A 1 354 ? 65.804 19.504 -129.605 1.00 92.38 354 GLU A C 1
ATOM 2896 O O . GLU A 1 354 ? 66.363 19.640 -130.694 1.00 92.38 354 GLU A O 1
ATOM 2901 N N . ASN A 1 355 ? 64.476 19.364 -129.516 1.00 89.06 355 ASN A N 1
ATOM 2902 C CA . ASN A 1 355 ? 63.571 19.366 -130.670 1.00 89.06 355 ASN A CA 1
ATOM 2903 C C . ASN A 1 355 ? 63.662 20.690 -131.438 1.00 89.06 355 ASN A C 1
ATOM 2905 O O . ASN A 1 355 ? 63.791 20.692 -132.660 1.00 89.06 355 ASN A O 1
ATOM 2909 N N . LYS A 1 356 ? 63.639 21.824 -130.726 1.00 92.44 356 LYS A N 1
ATOM 2910 C CA . LYS A 1 356 ? 63.776 23.161 -131.316 1.00 92.44 356 LYS A CA 1
ATOM 2911 C C . LYS A 1 356 ? 65.142 23.348 -131.981 1.00 92.44 356 LYS A C 1
ATOM 2913 O O . LYS A 1 356 ? 65.205 23.857 -133.095 1.00 92.44 356 LYS A O 1
ATOM 2918 N N . HIS A 1 357 ? 66.220 22.890 -131.347 1.00 92.38 357 HIS A N 1
ATOM 2919 C CA . HIS A 1 357 ? 67.570 22.936 -131.907 1.00 92.38 357 HIS A CA 1
ATOM 2920 C C . HIS A 1 357 ? 67.701 22.076 -133.173 1.00 92.38 357 HIS A C 1
ATOM 2922 O O . HIS A 1 357 ? 68.284 22.522 -134.160 1.00 92.38 357 HIS A O 1
ATOM 2928 N N . MET A 1 358 ? 67.120 20.872 -133.180 1.00 89.06 358 MET A N 1
ATOM 2929 C CA . MET A 1 358 ? 67.095 20.006 -134.362 1.00 89.06 358 MET A CA 1
ATOM 2930 C C . MET A 1 358 ? 66.226 20.589 -135.483 1.00 89.06 358 MET A C 1
ATOM 2932 O O . MET A 1 358 ? 66.641 20.541 -136.636 1.00 89.06 358 MET A O 1
ATOM 2936 N N . ARG A 1 359 ? 65.087 21.222 -135.166 1.00 90.75 359 ARG A N 1
ATOM 2937 C CA . ARG A 1 359 ? 64.274 21.971 -136.143 1.00 90.75 359 ARG A CA 1
ATOM 2938 C C . ARG A 1 359 ? 65.059 23.120 -136.776 1.00 90.75 359 ARG A C 1
ATOM 2940 O O . ARG A 1 359 ? 65.117 23.179 -137.994 1.00 90.75 359 ARG A O 1
ATOM 2947 N N . SER A 1 360 ? 65.742 23.956 -135.990 1.00 89.69 360 SER A N 1
ATOM 2948 C CA . SER A 1 360 ? 66.586 25.028 -136.545 1.00 89.69 360 SER A CA 1
ATOM 2949 C C . SER A 1 360 ? 67.808 24.507 -137.314 1.00 89.69 360 SER A C 1
ATOM 2951 O O . SER A 1 360 ? 68.280 25.178 -138.225 1.00 89.69 360 SER A O 1
ATOM 2953 N N . LYS A 1 361 ? 68.326 23.310 -136.999 1.00 91.56 361 LYS A N 1
ATOM 2954 C CA . LYS A 1 361 ? 69.328 22.640 -137.846 1.00 91.56 361 LYS A CA 1
ATOM 2955 C C . LYS A 1 361 ? 68.741 22.203 -139.184 1.00 91.56 361 LYS A C 1
ATOM 2957 O O . LYS A 1 361 ? 69.384 22.434 -140.198 1.00 91.56 361 LYS A O 1
ATOM 2962 N N . ILE A 1 362 ? 67.559 21.585 -139.185 1.00 88.12 362 ILE A N 1
ATOM 2963 C CA . ILE A 1 362 ? 66.852 21.192 -140.413 1.00 88.12 362 ILE A CA 1
ATOM 2964 C C . ILE A 1 362 ? 66.594 22.433 -141.269 1.00 88.12 362 ILE A C 1
ATOM 2966 O O . ILE A 1 362 ? 67.033 22.459 -142.407 1.00 88.12 362 ILE A O 1
ATOM 2970 N N . GLU A 1 363 ? 66.040 23.498 -140.690 1.00 89.06 363 GLU A N 1
ATOM 2971 C CA . GLU A 1 363 ? 65.825 24.793 -141.350 1.00 89.06 363 GLU A CA 1
ATOM 2972 C C . GLU A 1 363 ? 67.133 25.383 -141.921 1.00 89.06 363 GLU A C 1
ATOM 2974 O O . GLU A 1 363 ? 67.170 25.842 -143.059 1.00 89.06 363 GLU A O 1
ATOM 2979 N N . ALA A 1 364 ? 68.250 25.308 -141.186 1.00 88.06 364 ALA A N 1
ATOM 2980 C CA . ALA A 1 364 ? 69.554 25.749 -141.686 1.00 88.06 364 ALA A CA 1
ATOM 2981 C C . ALA A 1 364 ? 70.097 24.870 -142.832 1.00 88.06 364 ALA A C 1
ATOM 2983 O O . ALA A 1 364 ? 70.727 25.401 -143.750 1.00 88.06 364 ALA A O 1
ATOM 2984 N N . TYR A 1 365 ? 69.854 23.554 -142.804 1.00 87.44 365 TYR A N 1
ATOM 2985 C CA . TYR A 1 365 ? 70.175 22.641 -143.906 1.00 87.44 365 TYR A CA 1
ATOM 2986 C C . TYR A 1 365 ? 69.257 22.857 -145.113 1.00 87.44 365 TYR A C 1
ATOM 2988 O O . TYR A 1 365 ? 69.744 22.819 -146.235 1.00 87.44 365 TYR A O 1
ATOM 2996 N N . GLU A 1 366 ? 67.973 23.150 -144.913 1.00 86.75 366 GLU A N 1
ATOM 2997 C CA . GLU A 1 366 ? 67.024 23.519 -145.967 1.00 86.75 366 GLU A CA 1
ATOM 2998 C C . GLU A 1 366 ? 67.423 24.855 -146.611 1.00 86.75 366 GLU A C 1
ATOM 3000 O O . GLU A 1 366 ? 67.462 24.952 -147.832 1.00 86.75 366 GLU A O 1
ATOM 3005 N N . MET A 1 367 ? 67.838 25.855 -145.825 1.00 85.50 367 MET A N 1
ATOM 3006 C CA . MET A 1 367 ? 68.401 27.115 -146.335 1.00 85.50 367 MET A CA 1
ATOM 3007 C C . MET A 1 367 ? 69.765 26.944 -147.018 1.00 85.50 367 MET A C 1
ATOM 3009 O O . MET A 1 367 ? 70.129 27.759 -147.865 1.00 85.50 367 MET A O 1
ATOM 3013 N N . ALA A 1 368 ? 70.571 25.957 -146.617 1.00 84.19 368 ALA A N 1
ATOM 3014 C CA . ALA A 1 368 ? 71.819 25.622 -147.303 1.00 84.19 368 ALA A CA 1
ATOM 3015 C C . ALA A 1 368 ? 71.520 24.921 -148.633 1.00 84.19 368 ALA A C 1
ATOM 3017 O O . ALA A 1 368 ? 71.978 25.387 -149.662 1.00 84.19 368 ALA A O 1
ATOM 3018 N N . HIS A 1 369 ? 70.645 23.915 -148.631 1.00 83.75 369 HIS A N 1
ATOM 3019 C CA . HIS A 1 369 ? 70.168 23.232 -149.830 1.00 83.75 369 HIS A CA 1
ATOM 3020 C C . HIS A 1 369 ? 69.458 24.193 -150.795 1.00 83.75 369 HIS A C 1
ATOM 3022 O O . HIS A 1 369 ? 69.605 24.057 -152.002 1.00 83.75 369 HIS A O 1
ATOM 3028 N N . ALA A 1 370 ? 68.706 25.182 -150.304 1.00 82.62 370 ALA A N 1
ATOM 3029 C CA . ALA A 1 370 ? 68.105 26.219 -151.141 1.00 82.62 370 ALA A CA 1
ATOM 3030 C C . ALA A 1 370 ? 69.178 27.080 -151.826 1.00 82.62 370 ALA A C 1
ATOM 3032 O O . ALA A 1 370 ? 69.097 27.291 -153.030 1.00 82.62 370 ALA A O 1
ATOM 3033 N N . ARG A 1 371 ? 70.225 27.494 -151.097 1.00 82.12 371 ARG A N 1
ATOM 3034 C CA . ARG A 1 371 ? 71.381 28.200 -151.678 1.00 82.12 371 ARG A CA 1
ATOM 3035 C C . ARG A 1 371 ? 72.177 27.324 -152.641 1.00 82.12 371 ARG A C 1
ATOM 3037 O O . ARG A 1 371 ? 72.584 27.805 -153.688 1.00 82.12 371 ARG A O 1
ATOM 3044 N N . ASP A 1 372 ? 72.366 26.047 -152.330 1.00 81.56 372 ASP A N 1
ATOM 3045 C CA . ASP A 1 372 ? 73.042 25.105 -153.220 1.00 81.56 372 ASP A CA 1
ATOM 3046 C C . ASP A 1 372 ? 72.218 24.917 -154.506 1.00 81.56 372 ASP A C 1
ATOM 3048 O O . ASP A 1 372 ? 72.782 25.007 -155.592 1.00 81.56 372 ASP A O 1
ATOM 3052 N N . MET A 1 373 ? 70.887 24.793 -154.414 1.00 80.12 373 MET A N 1
ATOM 3053 C CA . MET A 1 373 ? 69.978 24.792 -155.572 1.00 80.12 373 MET A CA 1
ATOM 3054 C C . MET A 1 373 ? 70.013 26.112 -156.352 1.00 80.12 373 MET A C 1
ATOM 3056 O O . MET A 1 373 ? 70.028 26.073 -157.577 1.00 80.12 373 MET A O 1
ATOM 3060 N N . GLU A 1 374 ? 70.080 27.271 -155.688 1.00 78.38 374 GLU A N 1
ATOM 3061 C CA . GLU A 1 374 ? 70.287 28.566 -156.353 1.00 78.38 374 GLU A CA 1
ATOM 3062 C C . GLU A 1 374 ? 71.640 28.618 -157.073 1.00 78.38 374 GLU A C 1
ATOM 3064 O O . GLU A 1 374 ? 71.696 29.085 -158.206 1.00 78.38 374 GLU A O 1
ATOM 3069 N N . THR A 1 375 ? 72.728 28.106 -156.481 1.00 77.06 375 THR A N 1
ATOM 3070 C CA . THR A 1 375 ? 74.038 28.053 -157.159 1.00 77.06 375 THR A CA 1
ATOM 3071 C C . THR A 1 375 ? 74.073 27.032 -158.290 1.00 77.06 375 THR A C 1
ATOM 3073 O O . THR A 1 375 ? 74.727 27.294 -159.294 1.00 77.06 375 THR A O 1
ATOM 3076 N N . ILE A 1 376 ? 73.347 25.916 -158.181 1.00 75.00 376 ILE A N 1
ATOM 3077 C CA . ILE A 1 376 ? 73.145 24.966 -159.280 1.00 75.00 376 ILE A CA 1
ATOM 3078 C C . ILE A 1 376 ? 72.378 25.655 -160.405 1.00 75.00 376 ILE A C 1
ATOM 3080 O O . ILE A 1 376 ? 72.869 25.644 -161.524 1.00 75.00 376 ILE A O 1
ATOM 3084 N N . HIS A 1 377 ? 71.281 26.359 -160.116 1.00 75.12 377 HIS A N 1
ATOM 3085 C CA . HIS A 1 377 ? 70.578 27.184 -161.102 1.00 75.12 377 HIS A CA 1
ATOM 3086 C C . HIS A 1 377 ? 71.494 28.235 -161.745 1.00 75.12 377 HIS A C 1
ATOM 3088 O O . HIS A 1 377 ? 71.485 28.389 -162.961 1.00 75.12 377 HIS A O 1
ATOM 3094 N N . LEU A 1 378 ? 72.333 28.916 -160.958 1.00 75.06 378 LEU A N 1
ATOM 3095 C CA . LEU A 1 378 ? 73.277 29.915 -161.466 1.00 75.06 378 LEU A CA 1
ATOM 3096 C C . LEU A 1 378 ? 74.383 29.291 -162.332 1.00 75.06 378 LEU A C 1
ATOM 3098 O O . LEU A 1 378 ? 74.866 29.925 -163.265 1.00 75.06 378 LEU A O 1
ATOM 3102 N N . LEU A 1 379 ? 74.805 28.061 -162.025 1.00 72.06 379 LEU A N 1
ATOM 3103 C CA . LEU A 1 379 ? 75.760 27.295 -162.826 1.00 72.06 379 LEU A CA 1
ATOM 3104 C C . LEU A 1 379 ? 75.106 26.725 -164.088 1.00 72.06 379 LEU A C 1
ATOM 3106 O O . LEU A 1 379 ? 75.742 26.743 -165.134 1.00 72.06 379 LEU A O 1
ATOM 3110 N N . GLU A 1 380 ? 73.851 26.282 -164.024 1.00 70.44 380 GLU A N 1
ATOM 3111 C CA . GLU A 1 380 ? 73.049 25.880 -165.182 1.00 70.44 380 GLU A CA 1
ATOM 3112 C C . GLU A 1 380 ? 72.821 27.063 -166.130 1.00 70.44 380 GLU A C 1
ATOM 3114 O O . GLU A 1 380 ? 73.032 26.922 -167.332 1.00 70.44 380 GLU A O 1
ATOM 3119 N N . ASP A 1 381 ? 72.482 28.246 -165.610 1.00 65.81 381 ASP A N 1
ATOM 3120 C CA . ASP A 1 381 ? 72.365 29.469 -166.408 1.00 65.81 381 ASP A CA 1
ATOM 3121 C C . ASP A 1 381 ? 73.726 29.938 -166.943 1.00 65.81 381 ASP A C 1
ATOM 3123 O O . ASP A 1 381 ? 73.812 30.368 -168.087 1.00 65.81 381 ASP A O 1
ATOM 3127 N N . ARG A 1 382 ? 74.824 29.773 -166.196 1.00 63.12 382 ARG A N 1
ATOM 3128 C CA . ARG A 1 382 ? 76.177 30.096 -166.684 1.00 63.12 382 ARG A CA 1
ATOM 3129 C C . ARG A 1 382 ? 76.703 29.088 -167.714 1.00 63.12 382 ARG A C 1
ATOM 3131 O O . ARG A 1 382 ? 77.484 29.461 -168.583 1.00 63.12 382 ARG A O 1
ATOM 3138 N N . VAL A 1 383 ? 76.267 27.828 -167.661 1.00 60.06 383 VAL A N 1
ATOM 3139 C CA . VAL A 1 383 ? 76.456 26.846 -168.744 1.00 60.06 383 VAL A CA 1
ATOM 3140 C C . VAL A 1 383 ? 75.630 27.263 -169.964 1.00 60.06 383 VAL A C 1
ATOM 3142 O O . VAL A 1 383 ? 76.177 27.328 -171.060 1.00 60.06 383 VAL A O 1
ATOM 3145 N N . ARG A 1 384 ? 74.370 27.663 -169.765 1.00 58.72 384 ARG A N 1
ATOM 3146 C CA . ARG A 1 384 ? 73.472 28.186 -170.809 1.00 58.72 384 ARG A CA 1
ATOM 3147 C C . ARG A 1 384 ? 74.000 29.484 -171.455 1.00 58.72 384 ARG A C 1
ATOM 3149 O O . ARG A 1 384 ? 73.798 29.693 -172.646 1.00 58.72 384 ARG A O 1
ATOM 3156 N N . GLU A 1 385 ? 74.730 30.323 -170.715 1.00 57.22 385 GLU A N 1
ATOM 3157 C CA . GLU A 1 385 ? 75.472 31.481 -171.247 1.00 57.22 385 GLU A CA 1
ATOM 3158 C C . GLU A 1 385 ? 76.735 31.065 -172.023 1.00 57.22 385 GLU A C 1
ATOM 3160 O O . GLU A 1 385 ? 77.001 31.616 -173.093 1.00 57.22 385 GLU A O 1
ATOM 3165 N N . MET A 1 386 ? 77.496 30.069 -171.548 1.00 53.19 386 MET A N 1
ATOM 3166 C CA . MET A 1 386 ? 78.640 29.517 -172.296 1.00 53.19 386 MET A CA 1
ATOM 3167 C C . MET A 1 386 ? 78.220 28.819 -173.602 1.00 53.19 386 MET A C 1
ATOM 3169 O O . MET A 1 386 ? 79.010 28.772 -174.542 1.00 53.19 386 MET A O 1
ATOM 3173 N N . GLU A 1 387 ? 76.980 28.337 -173.704 1.00 52.00 387 GLU A N 1
ATOM 3174 C CA . GLU A 1 387 ? 76.393 27.793 -174.939 1.00 52.00 387 GLU A CA 1
ATOM 3175 C C . GLU A 1 387 ? 75.969 28.873 -175.961 1.00 52.00 387 GLU A C 1
ATOM 3177 O O . GLU A 1 387 ? 75.686 28.546 -177.114 1.00 52.00 387 GLU A O 1
ATOM 3182 N N . LEU A 1 388 ? 75.947 30.158 -175.579 1.00 49.44 388 LEU A N 1
ATOM 3183 C CA . LEU A 1 388 ? 75.459 31.276 -176.407 1.00 49.44 388 LEU A CA 1
ATOM 3184 C C . LEU A 1 388 ? 76.519 32.360 -176.701 1.00 49.44 388 LEU A C 1
ATOM 3186 O O . LEU A 1 388 ? 76.192 33.386 -177.299 1.00 49.44 388 LEU A O 1
ATOM 3190 N N . GLY A 1 389 ? 77.774 32.150 -176.281 1.00 41.88 389 GLY A N 1
ATOM 3191 C CA . GLY A 1 389 ? 78.732 33.239 -176.047 1.00 41.88 389 GLY A CA 1
ATOM 3192 C C . GLY A 1 389 ? 79.988 33.350 -176.923 1.00 41.88 389 GLY A C 1
ATOM 3193 O O . GLY A 1 389 ? 80.728 34.306 -176.705 1.00 41.88 389 GLY A O 1
ATOM 3194 N N . ASP A 1 390 ? 80.271 32.451 -177.880 1.00 37.03 390 ASP A N 1
ATOM 3195 C CA . ASP A 1 390 ? 81.440 32.631 -178.771 1.00 37.03 390 ASP A CA 1
ATOM 3196 C C . ASP A 1 390 ? 81.238 32.105 -180.208 1.00 37.03 390 ASP A C 1
ATOM 3198 O O . ASP A 1 390 ? 81.471 30.942 -180.542 1.00 37.03 390 ASP A O 1
ATOM 3202 N N . GLY A 1 391 ? 80.814 33.016 -181.085 1.00 46.50 391 GLY A N 1
ATOM 3203 C CA . GLY A 1 391 ? 81.250 33.042 -182.478 1.00 46.50 391 GLY A CA 1
ATOM 3204 C C . GLY A 1 391 ? 82.054 34.330 -182.648 1.00 46.50 391 GLY A C 1
ATOM 3205 O O . GLY A 1 391 ? 81.554 35.405 -182.334 1.00 46.50 391 GLY A O 1
ATOM 3206 N N . THR A 1 392 ? 83.283 34.292 -183.143 1.00 52.75 392 THR A N 1
ATOM 3207 C CA . THR A 1 392 ? 83.594 33.963 -184.539 1.00 52.75 392 THR A CA 1
ATOM 3208 C C . THR A 1 392 ? 85.036 33.481 -184.691 1.00 52.75 392 THR A C 1
ATOM 3210 O O . THR A 1 392 ? 85.901 33.751 -183.859 1.00 52.75 392 THR A O 1
ATOM 3213 N N . PHE A 1 393 ? 85.357 32.841 -185.821 1.00 50.81 393 PHE A N 1
ATOM 3214 C CA . PHE A 1 393 ? 86.764 32.666 -186.173 1.00 50.81 393 PHE A CA 1
ATOM 3215 C C . PHE A 1 393 ? 87.384 34.028 -186.563 1.00 50.81 393 PHE A C 1
ATOM 3217 O O . PHE A 1 393 ? 87.295 34.448 -187.714 1.00 50.81 393 PHE A O 1
ATOM 3224 N N . VAL A 1 394 ? 88.090 34.625 -185.588 1.00 50.75 394 VAL A N 1
ATOM 3225 C CA . VAL A 1 394 ? 89.360 35.377 -185.727 1.00 50.75 394 VAL A CA 1
ATOM 3226 C C . VAL A 1 394 ? 89.335 36.913 -185.971 1.00 50.75 394 VAL A C 1
ATOM 3228 O O . VAL A 1 394 ? 88.686 37.406 -186.885 1.00 50.75 394 VAL A O 1
ATOM 3231 N N . ILE A 1 395 ? 90.226 37.612 -185.219 1.00 44.91 395 ILE A N 1
ATOM 3232 C CA . ILE A 1 395 ? 90.787 38.994 -185.382 1.00 44.91 395 ILE A CA 1
ATOM 3233 C C . ILE A 1 395 ? 89.894 40.194 -184.953 1.00 44.91 395 ILE A C 1
ATOM 3235 O O . ILE A 1 395 ? 88.736 40.244 -185.332 1.00 44.91 395 ILE A O 1
ATOM 3239 N N . ILE A 1 396 ? 90.359 41.274 -184.276 1.00 47.00 396 ILE A N 1
ATOM 3240 C CA . ILE A 1 396 ? 91.512 41.579 -183.371 1.00 47.00 396 ILE A CA 1
ATOM 3241 C C . ILE A 1 396 ? 91.334 43.029 -182.805 1.00 47.00 396 ILE A C 1
ATOM 3243 O O . ILE A 1 396 ? 90.843 43.873 -183.549 1.00 47.00 396 ILE A O 1
ATOM 3247 N N . ARG A 1 397 ? 91.870 43.350 -181.601 1.00 43.97 397 ARG A N 1
ATOM 3248 C CA . ARG A 1 397 ? 92.103 44.722 -181.025 1.00 43.97 397 ARG A CA 1
ATOM 3249 C C . ARG A 1 397 ? 90.868 45.626 -180.760 1.00 43.97 397 ARG A C 1
ATOM 3251 O O . ARG A 1 397 ? 89.840 45.480 -181.401 1.00 43.97 397 ARG A O 1
ATOM 3258 N N . ILE A 1 398 ? 90.922 46.618 -179.854 1.00 40.81 398 ILE A N 1
ATOM 3259 C CA . ILE A 1 398 ? 92.014 47.141 -178.988 1.00 40.81 398 ILE A CA 1
ATOM 3260 C C . ILE A 1 398 ? 91.711 46.827 -177.521 1.00 40.81 398 ILE A C 1
ATOM 3262 O O . ILE A 1 398 ? 90.554 47.064 -177.120 1.00 40.81 398 ILE A O 1
#

Sequence (398 aa):
MAQSDVASALLAWVSTFDKLSHTASTLSNDSRENSWVHRHKKLEQMYQLIMHYYETVLGVSTMNVDAPNLKSIARDGNLEETIKLWSLILTLAVRSTNNDVYIEKIQSLTPQSQQGLMVSIERIMSRLGDPTVQHHVRPSTTNHDNDKAHEEYLKLLAEKDTLEKTYSTLMEEHTELSSRFDDLQVSNDELRQRLREMESGKDLHWRAEIDKLRQDLSRSENQRHETELLVDRCNVQINELTKKNMDLIEQADSAMILRDQVDELKHTVDKLKKSEAVCEKYRKKLEETADIRRTLKAMEQENRQLVERNQMVEDEYRKVAGYKSLMDTYKKQIDSLQVEKAELITQNHKLEFENKHMRSKIEAYEMAHARDMETIHLLEDRVREMELGDGTFVIIRI

Radius of gyration: 103.52 Å; Cα contacts (8 Å, |Δi|>4): 87; chains: 1; bounding box: 173×99×320 Å

Mean predicted aligned error: 21.55 Å

Solvent-accessible surface area (backbone atoms only — not comparable to full-atom values): 22172 Å² total; per-residue (Å²): 108,72,70,59,47,33,50,50,29,50,51,53,56,54,56,76,46,66,80,56,58,69,69,64,73,78,71,77,90,73,59,74,72,61,50,27,56,54,44,28,54,52,50,49,54,51,48,51,54,49,53,50,42,37,50,74,76,64,70,48,82,63,86,69,56,85,80,54,54,56,64,49,36,35,72,71,60,37,64,69,41,46,47,49,49,49,48,53,53,48,48,47,45,61,68,38,99,64,17,66,69,49,49,54,52,48,70,71,48,57,72,73,32,40,55,35,52,50,59,54,43,49,63,59,58,68,56,71,74,87,92,90,88,90,84,90,90,87,88,90,84,90,86,90,76,75,81,52,44,63,60,47,45,53,45,48,49,50,48,45,52,50,47,54,48,51,47,47,51,50,49,51,51,48,52,52,51,49,51,52,47,52,53,50,48,54,51,49,52,51,51,52,48,54,48,53,52,52,51,51,51,49,53,51,50,52,49,51,51,51,54,48,52,50,51,53,48,54,52,49,52,51,53,49,50,52,51,50,56,48,50,52,52,51,52,52,51,50,52,51,51,52,48,54,49,51,58,49,48,56,50,50,54,51,50,49,54,53,48,54,52,52,52,52,49,50,55,50,51,56,52,48,53,54,52,49,59,49,49,51,53,52,50,50,51,52,50,54,54,50,49,53,53,52,52,51,54,48,52,53,50,52,50,52,52,50,52,51,51,48,51,53,51,49,53,49,49,53,52,51,52,51,51,48,56,51,49,54,50,54,48,52,51,51,54,50,52,50,50,52,50,50,50,52,49,54,51,47,55,49,50,52,50,51,50,50,53,51,49,54,48,50,51,50,50,52,55,44,51,49,49,51,52,51,50,48,51,53,48,53,51,51,48,56,46,66,75,72,67,84,86,74,95,76,92,79,88,135

Nearest PDB structures (foldseek):
  1wix-assembly1_A  TM=8.075E-01  e=4.760E-05  Mus musculus

InterPro domains:
  IPR008636 Hook, C-terminal [PF05622] (163-367)
  IPR036872 CH domain superfamily [G3DSA:1.10.418.10] (20-127)
  IPR043936 HOOK, N-terminal [PF19047] (28-121)

Secondary structure (DSSP, 8-state):
-HHHHHHHHHHHHHHTTTTSHHHHTT--SS-HHHHHHHHHHHHHHHHHHHHHHHHHTS---GGGS----HHHHHHH--HHHHHHHHHHHHHHHHHSTTHHHHHHHHHTS-HHHHHHHHHHHHHHHTTS-----------------TTTHHHHHHHHHHHHHHHHHHHHHHHHHHHHHHHHHHHHHHHHHHHHHHHHHHHHHHHHHHHHHHHHHHHHHHHHHHHHHHHHHHHHHHHHHHHHHHHHHHHHHHHHHHHHHHHHHHHHHHHHHHHHHHHHHHHHHHHHHHHHHHHHHHHHHHHHHHHHHHHHHHHHHHHHHHHHHHHHHHHHHHHHHHHHHHHHHHHHHHHHHHHHHHHHHHHHHHHHHHHHHHHHHHHHHHHHHHHHHHTSS---S-----

Organism: NCBI:txid44941